Protein AF-A0A1X7V1G6-F1 (afdb_monomer)

Solvent-accessible surface area (backbone atoms only — not comparable to full-atom values): 25941 Å² total; per-residue (Å²): 101,72,66,57,42,50,42,46,75,71,42,65,23,31,73,68,50,38,35,41,34,45,42,76,45,49,56,87,55,89,80,58,95,58,80,71,74,60,73,50,65,37,31,30,92,73,42,74,29,23,28,48,49,71,56,29,36,70,54,47,44,56,51,32,73,63,74,42,57,61,36,33,27,36,25,47,70,38,68,80,42,86,81,38,69,28,38,20,29,36,42,31,41,37,36,27,72,87,73,32,40,34,39,42,38,24,33,48,36,84,54,93,69,84,90,59,62,29,31,41,38,35,24,89,41,22,38,42,38,33,38,46,62,72,71,18,33,36,38,38,42,38,90,90,48,76,50,75,52,70,74,61,16,49,79,56,53,53,58,61,54,52,50,53,51,53,52,26,63,76,68,74,45,79,69,53,60,88,35,91,86,16,67,59,47,52,51,55,26,51,44,44,42,51,21,37,52,54,4,34,75,70,70,40,77,25,65,42,86,82,59,97,42,81,72,71,48,46,82,88,70,61,67,62,47,77,48,84,70,64,31,62,48,39,53,60,51,51,50,55,47,45,75,71,72,26,27,38,37,33,41,68,48,61,34,50,45,71,67,43,34,51,51,52,43,51,50,55,73,75,45,94,49,60,57,31,34,56,58,39,45,74,42,19,34,38,52,46,48,50,53,49,42,41,74,70,44,63,22,33,72,62,52,38,38,39,32,38,44,75,50,60,55,46,64,68,48,52,78,74,51,74,63,60,76,55,71,37,33,27,86,36,33,45,31,23,36,55,38,70,58,34,40,52,54,46,46,46,48,34,72,68,56,39,56,61,38,33,34,36,32,47,73,40,70,81,38,92,76,40,73,22,35,20,29,39,40,33,46,39,34,19,74,83,72,25,38,37,40,42,39,34,37,48,46,65,57,92,74,79,88,53,48,33,29,42,39,36,24,90,42,22,36,40,35,32,41,56,48,63,62,15,36,34,38,38,42,38,92,88,50,73,50,75,50,73,51,57,4,54,77,56,4,53,60,60,47,53,48,51,54,53,32,33,75,70,65,78,41,77,84,38,68,86,31,82,37,11,47,59,48,41,40,52,31,48,42,48,43,53,28,37,53,51,7,45,77,68,73,39,80,27,63,43,80,74,133

Secondary structure (DSSP, 8-state):
-HHHHHHHHTTTT-S--EEEEEEEEESSSSSS-SSS--GGGG-HHHHSSSHIIIIIHHHHHHHHHHH--EEEEEEEEE--STTSSS-SEEEEEEEETTS-EEEEEEEEESS------SEEEEETTEEEEE--TTT-EEEEEESS-EEEEE--TGGGGHHHHHHHHHHHHHHT-PPPTTSTTSHHHHHHHHHHHHHHHHHHHHTS-EE----SSHHHH-TTS-SEEEE-S-GGGHHHHHHHHHHTT-EEEEPSSS-SSHHHHHHHHHHHHH-SS-EEE---GGG-HHHHHHHHHHHTTSS-S--EEEEEEEEE--HHHHHTT-S-GGGG-HHHHSSSHHHHTTHHHHHHHHHHH--EEEEEEEEE---TT-SS-SEEEEEEEETTS-EEEEEEEEESS------SEEEEETTEEEEE-SSTT-EEEEEESS-EEEEE--TGGGGHHHHHHHHHHHHTTSS---TTSTT-HHHHHHHHHHHHHHHHHHHHTS-EE----

InterPro domains:
  IPR000683 Gfo/Idh/MocA-like oxidoreductase, N-terminal [PF01408] (204-277)
  IPR036291 NAD(P)-binding domain superfamily [SSF51735] (203-310)
  IPR051450 Gfo/Idh/MocA Oxidoreductases [PTHR43377] (207-490)
  IPR055170 GFO/IDH/MocA-like oxidoreductase domain [PF22725] (2-128)
  IPR055170 GFO/IDH/MocA-like oxidoreductase domain [PF22725] (289-414)

Nearest PDB structures (foldseek):
  1h6d-assembly3_I  TM=8.605E-01  e=3.052E-20  Zymomonas mobilis
  1evj-assembly2_D  TM=8.673E-01  e=4.693E-19  Zymomonas mobilis
  1evj-assembly1_C  TM=8.567E-01  e=3.124E-19  Zymomonas mobilis
  1evj-assembly1_A  TM=8.584E-01  e=7.051E-19  Zymomonas mobilis
  1evj-assembly2_B  TM=8.433E-01  e=3.124E-19  Zymomonas mobilis

Structure (mmCIF, N/CA/C/O backbone):
data_AF-A0A1X7V1G6-F1
#
_entry.id   AF-A0A1X7V1G6-F1
#
loop_
_atom_site.group_PDB
_atom_site.id
_atom_site.type_symbol
_atom_site.label_atom_id
_atom_site.label_alt_id
_atom_site.label_comp_id
_atom_site.label_asym_id
_atom_site.label_entity_id
_atom_site.label_seq_id
_atom_site.pdbx_PDB_ins_code
_atom_site.Cartn_x
_atom_site.Cartn_y
_atom_site.Cartn_z
_atom_site.occupancy
_atom_site.B_iso_or_equiv
_atom_site.auth_seq_id
_atom_site.auth_comp_id
_atom_site.auth_asym_id
_atom_site.auth_atom_id
_atom_site.pdbx_PDB_model_num
ATOM 1 N N . VAL A 1 1 ? 26.827 2.543 -24.561 1.00 84.38 1 VAL A N 1
ATOM 2 C CA . VAL A 1 1 ? 25.363 2.401 -24.802 1.00 84.38 1 VAL A CA 1
ATOM 3 C C . VAL A 1 1 ? 24.830 3.398 -25.828 1.00 84.38 1 VAL A C 1
ATOM 5 O O . VAL A 1 1 ? 24.384 2.955 -26.875 1.00 84.38 1 VAL A O 1
ATOM 8 N N . VAL A 1 2 ? 24.913 4.720 -25.604 1.00 86.19 2 VAL A N 1
ATOM 9 C CA . VAL A 1 2 ? 24.405 5.737 -26.562 1.00 86.19 2 VAL A CA 1
ATOM 10 C C . VAL A 1 2 ? 24.949 5.534 -27.983 1.00 86.19 2 VAL A C 1
ATOM 12 O O . VAL A 1 2 ? 24.179 5.520 -28.940 1.00 86.19 2 VAL A O 1
ATOM 15 N N . GLN A 1 3 ? 26.257 5.291 -28.117 1.00 88.56 3 GLN A N 1
ATOM 16 C CA . GLN A 1 3 ? 26.880 5.009 -29.412 1.00 88.56 3 GLN A CA 1
ATOM 17 C C . GLN A 1 3 ? 26.362 3.708 -30.050 1.00 88.56 3 GLN A C 1
ATOM 19 O O . GLN A 1 3 ? 26.093 3.686 -31.245 1.00 88.56 3 GLN A O 1
ATOM 24 N N . ALA A 1 4 ? 26.144 2.646 -29.269 1.00 91.69 4 ALA A N 1
ATOM 25 C CA . ALA A 1 4 ? 25.560 1.402 -29.775 1.00 91.69 4 ALA A CA 1
ATOM 26 C C . ALA A 1 4 ? 24.134 1.626 -30.306 1.00 91.69 4 ALA A C 1
ATOM 28 O O . ALA A 1 4 ? 23.825 1.204 -31.415 1.00 91.69 4 ALA A O 1
ATOM 29 N N . ILE A 1 5 ? 23.294 2.372 -29.576 1.00 91.81 5 ILE A N 1
ATOM 30 C CA . ILE A 1 5 ? 21.941 2.748 -30.027 1.00 91.81 5 ILE A CA 1
ATOM 31 C C . ILE A 1 5 ? 22.005 3.520 -31.349 1.00 91.81 5 ILE A C 1
ATOM 33 O O . ILE A 1 5 ? 21.210 3.265 -32.252 1.00 91.81 5 ILE A O 1
ATOM 37 N N . LYS A 1 6 ? 22.953 4.456 -31.481 1.00 92.75 6 LYS A N 1
ATOM 38 C CA . LYS A 1 6 ? 23.168 5.205 -32.723 1.00 92.75 6 LYS A CA 1
ATOM 39 C C . LYS A 1 6 ? 23.519 4.270 -33.887 1.00 92.75 6 LYS A C 1
ATOM 41 O O . LYS A 1 6 ? 22.847 4.321 -34.910 1.00 92.75 6 LYS A O 1
ATOM 46 N N . LEU A 1 7 ? 24.491 3.377 -33.706 1.00 94.31 7 LEU A N 1
ATOM 47 C CA . LEU A 1 7 ? 24.922 2.416 -34.732 1.00 94.31 7 LEU A CA 1
ATOM 48 C C . LEU A 1 7 ? 23.804 1.438 -35.135 1.00 94.31 7 LEU A C 1
ATOM 50 O O . LEU A 1 7 ? 23.668 1.097 -36.311 1.00 94.31 7 LEU A O 1
ATOM 54 N N . ILE A 1 8 ? 22.979 1.014 -34.173 1.00 94.88 8 ILE A N 1
ATOM 55 C CA . ILE A 1 8 ? 21.785 0.193 -34.420 1.00 94.88 8 ILE A CA 1
ATOM 56 C C . ILE A 1 8 ? 20.787 0.963 -35.292 1.00 94.88 8 ILE A C 1
ATOM 58 O O . ILE A 1 8 ? 20.313 0.430 -36.293 1.00 94.88 8 ILE A O 1
ATOM 62 N N . LYS A 1 9 ? 20.505 2.231 -34.962 1.00 93.50 9 LYS A N 1
ATOM 63 C CA . LYS A 1 9 ? 19.603 3.095 -35.746 1.00 93.50 9 LYS A CA 1
ATOM 64 C C . LYS A 1 9 ? 20.127 3.383 -37.153 1.00 93.50 9 LYS A C 1
ATOM 66 O O . LYS A 1 9 ? 19.339 3.474 -38.086 1.00 93.50 9 LYS A O 1
ATOM 71 N N . GLU A 1 10 ? 21.443 3.497 -37.309 1.00 95.81 10 GLU A N 1
ATOM 72 C CA . GLU A 1 10 ? 22.117 3.639 -38.607 1.00 95.81 10 GLU A CA 1
ATOM 73 C C . GLU A 1 10 ? 22.135 2.326 -39.414 1.00 95.81 10 GLU A C 1
ATOM 75 O O . GLU A 1 10 ? 22.520 2.319 -40.583 1.00 95.81 10 GLU A O 1
ATOM 80 N N . GLY A 1 11 ? 21.701 1.206 -38.823 1.00 95.56 11 GLY A N 1
ATOM 81 C CA . GLY A 1 11 ? 21.583 -0.085 -39.497 1.00 95.56 11 GLY A CA 1
ATOM 82 C C . GLY A 1 11 ? 22.918 -0.791 -39.739 1.00 95.56 11 GLY A C 1
ATOM 83 O O . GLY A 1 11 ? 22.977 -1.688 -40.586 1.00 95.56 11 GLY A O 1
ATOM 84 N N . VAL A 1 12 ? 23.972 -0.417 -39.001 1.00 96.50 12 VAL A N 1
ATOM 85 C CA . VAL A 1 12 ? 25.347 -0.927 -39.179 1.00 96.50 12 VAL A CA 1
ATOM 86 C C . VAL A 1 12 ? 25.407 -2.449 -39.049 1.00 96.50 12 VAL A C 1
ATOM 88 O O . VAL A 1 12 ? 26.011 -3.115 -39.886 1.00 96.50 12 VAL A O 1
ATOM 91 N N . ILE A 1 13 ? 24.715 -3.011 -38.054 1.00 96.75 13 ILE A N 1
ATOM 92 C CA . ILE A 1 13 ? 24.607 -4.466 -37.853 1.00 96.75 13 ILE A CA 1
ATOM 93 C C . ILE A 1 13 ? 23.289 -5.057 -38.382 1.00 96.75 13 ILE A C 1
ATOM 95 O O . ILE A 1 13 ? 23.030 -6.247 -38.220 1.00 96.75 13 ILE A O 1
ATOM 99 N N . GLY A 1 14 ? 22.471 -4.264 -39.081 1.00 95.06 14 GLY A N 1
ATOM 100 C CA . GLY A 1 14 ? 21.078 -4.607 -39.380 1.00 95.06 14 GLY A CA 1
ATOM 101 C C . GLY A 1 14 ? 20.184 -4.517 -38.139 1.00 95.06 14 GLY A C 1
ATOM 102 O O . GLY A 1 14 ? 20.596 -3.971 -37.118 1.00 95.06 14 GLY A O 1
ATOM 103 N N . GLU A 1 15 ? 18.955 -5.030 -38.225 1.00 95.25 15 GLU A N 1
ATOM 104 C CA . GLU A 1 15 ? 18.055 -5.059 -37.069 1.00 95.25 15 GLU A CA 1
ATOM 105 C C . GLU A 1 15 ? 18.534 -6.107 -36.046 1.00 95.25 15 GLU A C 1
ATOM 107 O O . GLU A 1 15 ? 18.651 -7.283 -36.406 1.00 95.25 15 GLU A O 1
ATOM 112 N N . PRO A 1 16 ? 18.829 -5.720 -34.789 1.00 97.00 16 PRO A N 1
ATOM 113 C CA . PRO A 1 16 ? 19.278 -6.670 -33.778 1.00 97.00 16 PRO A CA 1
ATOM 114 C C . PRO A 1 16 ? 18.205 -7.713 -33.475 1.00 97.00 16 PRO A C 1
ATOM 116 O O . PRO A 1 16 ? 17.041 -7.354 -33.303 1.00 97.00 16 PRO A O 1
ATOM 119 N N . TYR A 1 17 ? 18.597 -8.980 -33.349 1.00 96.12 17 TYR A N 1
ATOM 120 C CA . TYR A 1 17 ? 17.683 -10.080 -33.006 1.00 96.12 17 TYR A CA 1
ATOM 121 C C . TYR A 1 17 ? 17.991 -10.723 -31.648 1.00 96.12 17 TYR A C 1
ATOM 123 O O . TYR A 1 17 ? 17.105 -11.334 -31.046 1.00 96.12 17 TYR A O 1
ATOM 131 N N . TYR A 1 18 ? 19.225 -10.574 -31.159 1.00 97.50 18 TYR A N 1
ATOM 132 C CA . TYR A 1 18 ? 19.677 -11.147 -29.897 1.00 97.50 18 TYR A CA 1
ATOM 133 C C . TYR A 1 18 ? 20.663 -10.221 -29.188 1.00 97.50 18 TYR A C 1
ATOM 135 O O . TYR A 1 18 ? 21.471 -9.553 -29.841 1.00 97.50 18 TYR A O 1
ATOM 143 N N . ALA A 1 19 ? 20.624 -10.199 -27.857 1.00 96.75 19 ALA A N 1
ATOM 144 C CA . ALA A 1 19 ? 21.682 -9.586 -27.070 1.00 96.75 19 ALA A CA 1
ATOM 145 C C . ALA A 1 19 ? 21.911 -10.282 -25.730 1.00 96.75 19 ALA A C 1
ATOM 147 O O . ALA A 1 19 ? 20.998 -10.832 -25.119 1.00 96.75 19 ALA A O 1
ATOM 148 N N . GLN A 1 20 ? 23.146 -10.193 -25.262 1.00 95.56 20 GLN A N 1
ATOM 149 C CA . GLN A 1 20 ? 23.582 -10.669 -23.961 1.00 95.56 20 GLN A CA 1
ATOM 150 C C . GLN A 1 20 ? 24.055 -9.481 -23.127 1.00 95.56 20 GLN A C 1
ATOM 152 O O . GLN A 1 20 ? 24.783 -8.629 -23.637 1.00 95.56 20 GLN A O 1
ATOM 157 N N . GLY A 1 21 ? 23.636 -9.432 -21.863 1.00 93.62 21 GLY A N 1
ATOM 158 C CA . GLY A 1 21 ? 24.138 -8.510 -20.852 1.00 93.62 21 GLY A CA 1
ATOM 159 C C . GLY A 1 21 ? 24.814 -9.268 -19.712 1.00 93.62 21 GLY A C 1
ATOM 160 O O . GLY A 1 21 ? 24.236 -10.203 -19.163 1.00 93.62 21 GLY A O 1
ATOM 161 N N . ASN A 1 22 ? 26.026 -8.858 -19.356 1.00 91.00 22 ASN A N 1
ATOM 162 C CA . ASN A 1 22 ? 26.853 -9.462 -18.320 1.00 91.00 22 ASN A CA 1
ATOM 163 C C . ASN A 1 22 ? 27.150 -8.415 -17.235 1.00 91.00 22 ASN A C 1
ATOM 165 O O . ASN A 1 22 ? 27.959 -7.510 -17.436 1.00 91.00 22 ASN A O 1
ATOM 169 N N . CYS A 1 23 ? 26.485 -8.547 -16.090 1.00 86.69 23 CYS A N 1
ATOM 170 C CA . CYS A 1 23 ? 26.741 -7.804 -14.861 1.00 86.69 23 CYS A CA 1
ATOM 171 C C . CYS A 1 23 ? 27.621 -8.663 -13.953 1.00 86.69 23 CYS A C 1
ATOM 173 O O . CYS A 1 23 ? 27.112 -9.437 -13.147 1.00 86.69 23 CYS A O 1
ATOM 175 N N . PHE A 1 24 ? 28.934 -8.582 -14.143 1.00 82.12 24 PHE A N 1
ATOM 176 C CA . PHE A 1 24 ? 29.913 -9.317 -13.347 1.00 82.12 24 PHE A CA 1
ATOM 177 C C . PHE A 1 24 ? 30.741 -8.293 -12.587 1.00 82.12 24 PHE A C 1
ATOM 179 O O . PHE A 1 24 ? 31.520 -7.565 -13.202 1.00 82.12 24 PHE A O 1
ATOM 186 N N . GLU A 1 25 ? 30.534 -8.214 -11.276 1.00 74.88 25 GLU A N 1
ATOM 187 C CA . GLU A 1 25 ? 31.200 -7.235 -10.420 1.00 74.88 25 GLU A CA 1
ATOM 188 C C . GLU A 1 25 ? 31.938 -7.928 -9.278 1.00 74.88 25 GLU A C 1
ATOM 190 O O . GLU A 1 25 ? 31.425 -8.852 -8.641 1.00 74.88 25 GLU A O 1
ATOM 195 N N . SER A 1 26 ? 33.161 -7.465 -9.024 1.00 70.00 26 SER A N 1
ATOM 196 C CA . SER A 1 26 ? 33.924 -7.822 -7.831 1.00 70.00 26 SER A CA 1
ATOM 197 C C . SER A 1 26 ? 33.619 -6.786 -6.747 1.00 70.00 26 SER A C 1
ATOM 199 O O . SER A 1 26 ? 33.978 -5.620 -6.886 1.00 70.00 26 SER A O 1
ATOM 201 N N . ILE A 1 27 ? 32.908 -7.183 -5.695 1.00 64.06 27 ILE A N 1
ATOM 202 C CA . ILE A 1 27 ? 32.508 -6.297 -4.597 1.00 64.06 27 ILE A CA 1
ATOM 203 C C . ILE A 1 27 ? 33.542 -6.388 -3.481 1.00 64.06 27 ILE A C 1
ATOM 205 O O . ILE A 1 27 ? 33.899 -7.478 -3.045 1.00 64.06 27 ILE A O 1
ATOM 209 N N . GLY A 1 28 ? 34.004 -5.233 -2.994 1.00 54.91 28 GLY A N 1
ATOM 210 C CA . GLY A 1 28 ? 34.964 -5.162 -1.887 1.00 54.91 28 GLY A CA 1
ATOM 211 C C . GLY A 1 28 ? 36.426 -5.359 -2.295 1.00 54.91 28 GLY A C 1
ATOM 212 O O . GLY A 1 28 ? 37.280 -5.479 -1.422 1.00 54.91 28 GLY A O 1
ATOM 213 N N . ILE A 1 29 ? 36.723 -5.366 -3.597 1.00 51.50 29 ILE A N 1
ATOM 214 C CA . ILE A 1 29 ? 38.083 -5.392 -4.139 1.00 51.50 29 ILE A CA 1
ATOM 215 C C . ILE A 1 29 ? 38.266 -4.149 -5.008 1.00 51.50 29 ILE A C 1
ATOM 217 O O . ILE A 1 29 ? 37.674 -4.105 -6.077 1.00 51.50 29 ILE A O 1
ATOM 221 N N . ASP A 1 30 ? 39.030 -3.173 -4.503 1.00 46.16 30 ASP A N 1
ATOM 222 C CA . ASP A 1 30 ? 39.774 -2.039 -5.106 1.00 46.16 30 ASP A CA 1
ATOM 223 C C . ASP A 1 30 ? 39.337 -1.334 -6.423 1.00 46.16 30 ASP A C 1
ATOM 225 O O . ASP A 1 30 ? 39.965 -0.348 -6.797 1.00 46.16 30 ASP A O 1
ATOM 229 N N . ASP A 1 31 ? 38.271 -1.729 -7.121 1.00 48.06 31 ASP A N 1
ATOM 230 C CA . ASP A 1 31 ? 37.799 -1.086 -8.361 1.00 48.06 31 ASP A CA 1
ATOM 231 C C . ASP A 1 31 ? 36.758 0.020 -8.107 1.00 48.06 31 ASP A C 1
ATOM 233 O O . ASP A 1 31 ? 36.449 0.822 -8.993 1.00 48.06 31 ASP A O 1
ATOM 237 N N . PHE A 1 32 ? 36.236 0.107 -6.883 1.00 48.72 32 PHE A N 1
ATOM 238 C CA . PHE A 1 32 ? 35.453 1.243 -6.420 1.00 48.72 32 PHE A CA 1
ATOM 239 C C . PHE A 1 32 ? 36.314 2.058 -5.453 1.00 48.72 32 PHE A C 1
ATOM 241 O O . PHE A 1 32 ? 36.519 1.653 -4.316 1.00 48.72 32 PHE A O 1
ATOM 248 N N . ASP A 1 33 ? 36.724 3.263 -5.856 1.00 41.84 33 ASP A N 1
ATOM 249 C CA . ASP A 1 33 ? 37.291 4.316 -4.984 1.00 41.84 33 ASP A CA 1
ATOM 250 C C . ASP A 1 33 ? 36.294 4.801 -3.889 1.00 41.84 33 ASP A C 1
ATOM 252 O O . ASP A 1 33 ? 36.442 5.874 -3.299 1.00 41.84 33 ASP A O 1
ATOM 256 N N . PHE A 1 34 ? 35.238 4.029 -3.613 1.00 39.06 34 PHE A N 1
ATOM 257 C CA . PHE A 1 34 ? 34.415 4.171 -2.425 1.00 39.06 34 PHE A CA 1
ATOM 258 C C . PHE A 1 34 ? 35.059 3.339 -1.316 1.00 39.06 34 PHE A C 1
ATOM 260 O O . PHE A 1 34 ? 35.008 2.111 -1.337 1.00 39.06 34 PHE A O 1
ATOM 267 N N . CYS A 1 35 ? 35.664 4.018 -0.342 1.00 41.66 35 CYS A N 1
ATOM 268 C CA . CYS A 1 35 ? 35.990 3.440 0.958 1.00 41.66 35 CYS A CA 1
ATOM 269 C C . CYS A 1 35 ? 34.832 2.551 1.450 1.00 41.66 35 CYS A C 1
ATOM 271 O O . CYS A 1 35 ? 33.709 3.041 1.468 1.00 41.66 35 CYS A O 1
ATOM 273 N N . GLU A 1 36 ? 35.131 1.305 1.842 1.00 56.88 36 GLU A N 1
ATOM 274 C CA . GLU A 1 36 ? 34.227 0.317 2.464 1.00 56.88 36 GLU A CA 1
ATOM 275 C C . GLU A 1 36 ? 32.830 0.194 1.818 1.00 56.88 36 GLU A C 1
ATOM 277 O O . GLU A 1 36 ? 31.956 1.040 1.991 1.00 56.88 36 GLU A O 1
ATOM 282 N N . VAL A 1 37 ? 32.574 -0.921 1.121 1.00 62.97 37 VAL A N 1
ATOM 283 C CA . VAL A 1 37 ? 31.225 -1.248 0.624 1.00 62.97 37 VAL A CA 1
ATOM 284 C C . VAL A 1 37 ? 30.243 -1.215 1.803 1.00 62.97 37 VAL A C 1
ATOM 286 O O . VAL A 1 37 ? 30.409 -2.013 2.727 1.00 62.97 37 VAL A O 1
ATOM 289 N N . PRO A 1 38 ? 29.232 -0.327 1.799 1.00 69.94 38 PRO A N 1
ATOM 290 C CA . PRO A 1 38 ? 28.359 -0.162 2.951 1.00 69.94 38 PRO A CA 1
ATOM 291 C C . PRO A 1 38 ? 27.603 -1.444 3.313 1.00 69.94 38 PRO A C 1
ATOM 293 O O . PRO A 1 38 ? 27.070 -2.125 2.436 1.00 69.94 38 PRO A O 1
ATOM 296 N N . ASP A 1 39 ? 27.452 -1.703 4.615 1.00 74.06 39 ASP A N 1
ATOM 297 C CA . ASP A 1 39 ? 26.793 -2.905 5.148 1.00 74.06 39 ASP A CA 1
ATOM 298 C C . ASP A 1 39 ? 25.387 -3.160 4.579 1.00 74.06 39 ASP A C 1
ATOM 300 O O . ASP A 1 39 ? 24.933 -4.303 4.518 1.00 74.06 39 ASP A O 1
ATOM 304 N N . TRP A 1 40 ? 24.677 -2.106 4.156 1.00 73.38 40 TRP A N 1
ATOM 305 C CA . TRP A 1 40 ? 23.324 -2.228 3.615 1.00 73.38 40 TRP A CA 1
ATOM 306 C C . TRP A 1 40 ? 23.268 -3.005 2.295 1.00 73.38 40 TRP A C 1
ATOM 308 O O . TRP A 1 40 ? 22.247 -3.634 2.041 1.00 73.38 40 TRP A O 1
ATOM 318 N N . ILE A 1 41 ? 24.344 -3.032 1.498 1.00 73.00 41 ILE A N 1
ATOM 319 C CA . ILE A 1 41 ? 24.395 -3.783 0.228 1.00 73.00 41 ILE A CA 1
ATOM 320 C C . ILE A 1 41 ? 24.297 -5.294 0.478 1.00 73.00 41 ILE A C 1
ATOM 322 O O . ILE A 1 41 ? 23.726 -6.028 -0.326 1.00 73.00 41 ILE A O 1
ATOM 326 N N . TYR A 1 42 ? 24.807 -5.761 1.617 1.00 74.81 42 TYR A N 1
ATOM 327 C CA . TYR A 1 42 ? 24.780 -7.171 2.008 1.00 74.81 42 TYR A CA 1
ATOM 328 C C . TYR A 1 42 ? 23.463 -7.597 2.668 1.00 74.81 42 TYR A C 1
ATOM 330 O O . TYR A 1 42 ? 23.286 -8.779 2.978 1.00 74.81 42 TYR A O 1
ATOM 338 N N . ASP A 1 43 ? 22.560 -6.647 2.926 1.00 73.69 43 ASP A N 1
ATOM 339 C CA . ASP A 1 43 ? 21.318 -6.852 3.660 1.00 73.69 43 ASP A CA 1
ATOM 340 C C . ASP A 1 43 ? 20.101 -6.764 2.724 1.00 73.69 43 ASP A C 1
ATOM 342 O O . ASP A 1 43 ? 19.722 -5.657 2.327 1.00 73.69 43 ASP A O 1
ATOM 346 N N . PRO A 1 44 ? 19.439 -7.886 2.387 1.00 73.81 44 PRO A N 1
ATOM 347 C CA . PRO A 1 44 ? 18.273 -7.865 1.505 1.00 73.81 44 PRO A CA 1
ATOM 348 C C . PRO A 1 44 ? 17.113 -7.036 2.063 1.00 73.81 44 PRO A C 1
ATOM 350 O O . PRO A 1 44 ? 16.348 -6.485 1.276 1.00 73.81 44 PRO A O 1
ATOM 353 N N . GLU A 1 45 ? 16.980 -6.898 3.388 1.00 73.44 45 GLU A N 1
ATOM 354 C CA . GLU A 1 45 ? 15.909 -6.088 3.987 1.00 73.44 45 GLU A CA 1
ATOM 355 C C . GLU A 1 45 ? 16.112 -4.589 3.730 1.00 73.44 45 GLU A C 1
ATOM 357 O O . GLU A 1 45 ? 15.150 -3.825 3.732 1.00 73.44 45 GLU A O 1
ATOM 362 N N . LYS A 1 46 ? 17.357 -4.167 3.467 1.00 73.94 46 LYS A N 1
ATOM 363 C CA . LYS A 1 46 ? 17.713 -2.771 3.173 1.00 73.94 46 LYS A CA 1
ATOM 364 C C . LYS A 1 46 ? 17.884 -2.515 1.677 1.00 73.94 46 LYS A C 1
ATOM 366 O O . LYS A 1 46 ? 17.490 -1.460 1.192 1.00 73.94 46 LYS A O 1
ATOM 371 N N . ASN A 1 47 ? 18.475 -3.466 0.955 1.00 72.50 47 ASN A N 1
ATOM 372 C CA . ASN A 1 47 ? 18.792 -3.356 -0.471 1.00 72.50 47 ASN A CA 1
ATOM 373 C C . ASN A 1 47 ? 17.654 -3.842 -1.393 1.00 72.50 47 ASN A C 1
ATOM 375 O O . ASN A 1 47 ? 17.656 -3.572 -2.590 1.00 72.50 47 ASN A O 1
ATOM 379 N N . GLY A 1 48 ? 16.673 -4.577 -0.859 1.00 73.19 48 GLY A N 1
ATOM 380 C CA . GLY A 1 48 ? 15.552 -5.123 -1.633 1.00 73.19 48 GLY A CA 1
ATOM 381 C C . GLY A 1 48 ? 15.907 -6.335 -2.505 1.00 73.19 48 GLY A C 1
ATOM 382 O O . GLY A 1 48 ? 15.111 -6.726 -3.359 1.00 73.19 48 GLY A O 1
ATOM 383 N N . GLY A 1 49 ? 17.096 -6.917 -2.319 1.00 85.81 49 GLY A N 1
ATOM 384 C CA . GLY A 1 49 ? 17.586 -8.100 -3.028 1.00 85.81 49 GLY A CA 1
ATOM 385 C C . GLY A 1 49 ? 19.114 -8.175 -3.051 1.00 85.81 49 GLY A C 1
ATOM 386 O O . GLY A 1 49 ? 19.781 -7.478 -2.282 1.00 85.81 49 GLY A O 1
ATOM 387 N N . GLY A 1 50 ? 19.665 -9.018 -3.921 1.00 87.56 50 GLY A N 1
ATOM 388 C CA . GLY A 1 50 ? 21.102 -9.192 -4.116 1.00 87.56 50 GLY A CA 1
ATOM 389 C C . GLY A 1 50 ? 21.589 -8.599 -5.437 1.00 87.56 50 GLY A C 1
ATOM 390 O O . GLY A 1 50 ? 21.261 -7.459 -5.779 1.00 87.56 50 GLY A O 1
ATOM 391 N N . ALA A 1 51 ? 22.397 -9.354 -6.181 1.00 87.94 51 ALA A N 1
ATOM 392 C CA . ALA A 1 51 ? 23.066 -8.916 -7.406 1.00 87.94 51 ALA A CA 1
ATOM 393 C C . ALA A 1 51 ? 22.113 -8.366 -8.475 1.00 87.94 51 ALA A C 1
ATOM 395 O O . ALA A 1 51 ? 22.492 -7.470 -9.235 1.00 87.94 51 ALA A O 1
ATOM 396 N N . VAL A 1 52 ? 20.874 -8.863 -8.539 1.00 91.94 52 VAL A N 1
ATOM 397 C CA . VAL A 1 52 ? 19.893 -8.382 -9.521 1.00 91.94 52 VAL A CA 1
ATOM 398 C C . VAL A 1 52 ? 19.412 -6.971 -9.168 1.00 91.94 52 VAL A C 1
ATOM 400 O O . VAL A 1 52 ? 19.294 -6.132 -10.062 1.00 91.94 52 VAL A O 1
ATOM 403 N N . MET A 1 53 ? 19.148 -6.697 -7.886 1.00 88.69 53 MET A N 1
ATOM 404 C CA . MET A 1 53 ? 18.603 -5.409 -7.434 1.00 88.69 53 MET A CA 1
ATOM 405 C C . MET A 1 53 ? 19.694 -4.352 -7.223 1.00 88.69 53 MET A C 1
ATOM 407 O O . MET A 1 53 ? 19.529 -3.229 -7.693 1.00 88.69 53 MET A O 1
ATOM 411 N N . ALA A 1 54 ? 20.807 -4.707 -6.570 1.00 79.50 54 ALA A N 1
ATOM 412 C CA . ALA A 1 54 ? 21.829 -3.740 -6.151 1.00 79.50 54 ALA A CA 1
ATOM 413 C C . ALA A 1 54 ? 22.535 -3.079 -7.344 1.00 79.50 54 ALA A C 1
ATOM 415 O O . ALA A 1 54 ? 22.578 -1.858 -7.460 1.00 79.50 54 ALA A O 1
ATOM 416 N N . GLY A 1 55 ? 23.085 -3.903 -8.239 1.00 77.31 55 GLY A N 1
ATOM 417 C CA . GLY A 1 55 ? 23.767 -3.449 -9.448 1.00 77.31 55 GLY A CA 1
ATOM 418 C C . GLY A 1 55 ? 22.961 -3.772 -10.686 1.00 77.31 55 GLY A C 1
ATOM 419 O O . GLY A 1 55 ? 22.775 -2.908 -11.539 1.00 77.31 55 GLY A O 1
ATOM 420 N N . GLY A 1 56 ? 22.419 -4.989 -10.770 1.00 85.31 56 GLY A N 1
ATOM 421 C CA . GLY A 1 56 ? 21.826 -5.548 -11.981 1.00 85.31 56 GLY A CA 1
ATOM 422 C C . GLY A 1 56 ? 20.780 -4.672 -12.676 1.00 85.31 56 GLY A C 1
ATOM 423 O O . GLY A 1 56 ? 20.718 -4.647 -13.911 1.00 85.31 56 GLY A O 1
ATOM 424 N N . VAL A 1 57 ? 20.024 -3.868 -11.928 1.00 87.75 57 VAL A N 1
ATOM 425 C CA . VAL A 1 57 ? 19.068 -2.896 -12.475 1.00 87.75 57 VAL A CA 1
ATOM 426 C C . VAL A 1 57 ? 19.707 -1.922 -13.481 1.00 87.75 57 VAL A C 1
ATOM 428 O O . VAL A 1 57 ? 19.100 -1.588 -14.503 1.00 87.75 57 VAL A O 1
ATOM 431 N N . HIS A 1 58 ? 20.977 -1.549 -13.289 1.00 85.19 58 HIS A N 1
ATOM 432 C CA . HIS A 1 58 ? 21.725 -0.700 -14.218 1.00 85.19 58 HIS A CA 1
ATOM 433 C C . HIS A 1 58 ? 22.108 -1.408 -15.530 1.00 85.19 58 HIS A C 1
ATOM 435 O O . HIS A 1 58 ? 22.399 -0.726 -16.513 1.00 85.19 58 HIS A O 1
ATOM 441 N N . TRP A 1 59 ? 22.065 -2.746 -15.588 1.00 88.38 59 TRP A N 1
ATOM 442 C CA . TRP A 1 59 ? 22.332 -3.548 -16.792 1.00 88.38 59 TRP A CA 1
ATOM 443 C C . TRP A 1 59 ? 21.054 -3.911 -17.549 1.00 88.38 59 TRP A C 1
ATOM 445 O O . TRP A 1 59 ? 21.081 -4.038 -18.777 1.00 88.38 59 TRP A O 1
ATOM 455 N N . ILE A 1 60 ? 19.921 -3.994 -16.846 1.00 93.62 60 ILE A N 1
ATOM 456 C CA . ILE A 1 60 ? 18.593 -4.139 -17.455 1.00 93.62 60 ILE A CA 1
ATOM 457 C C . ILE A 1 60 ? 18.316 -2.958 -18.396 1.00 93.62 60 ILE A C 1
ATOM 459 O O . ILE A 1 60 ? 17.912 -3.153 -19.550 1.00 93.62 60 ILE A O 1
ATOM 463 N N . ARG A 1 61 ? 18.595 -1.730 -17.939 1.00 90.19 61 ARG A N 1
ATOM 464 C CA . ARG A 1 61 ? 18.272 -0.509 -18.684 1.00 90.19 61 ARG A CA 1
ATOM 465 C C . ARG A 1 61 ? 18.934 -0.422 -20.066 1.00 90.19 61 ARG A C 1
ATOM 467 O O . ARG A 1 61 ? 18.215 -0.188 -21.040 1.00 90.19 61 ARG A O 1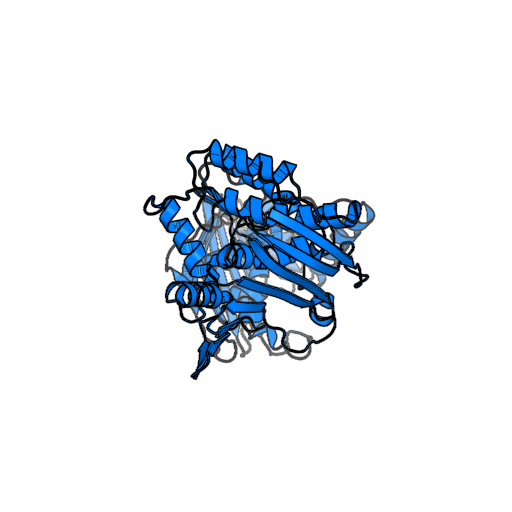
ATOM 474 N N . PRO A 1 62 ? 20.265 -0.561 -20.223 1.00 89.81 62 PRO A N 1
ATOM 475 C CA . PRO A 1 62 ? 20.908 -0.526 -21.532 1.00 89.81 62 PRO A CA 1
ATOM 476 C C . PRO A 1 62 ? 20.321 -1.526 -22.519 1.00 89.81 62 PRO A C 1
ATOM 478 O O . PRO A 1 62 ? 20.125 -1.177 -23.683 1.00 89.81 62 PRO A O 1
ATOM 481 N N . LEU A 1 63 ? 20.017 -2.743 -22.062 1.00 92.56 63 LEU A N 1
ATOM 482 C CA . LEU A 1 63 ? 19.438 -3.771 -22.918 1.00 92.56 63 LEU A CA 1
ATOM 483 C C . LEU A 1 63 ? 18.040 -3.355 -23.388 1.00 92.56 63 LEU A C 1
ATOM 485 O O . LEU A 1 63 ? 17.759 -3.432 -24.584 1.00 92.56 63 LEU A O 1
ATOM 489 N N . ARG A 1 64 ? 17.215 -2.805 -22.484 1.00 92.62 64 ARG A N 1
ATOM 490 C CA . ARG A 1 64 ? 15.910 -2.222 -22.831 1.00 92.62 64 ARG A CA 1
ATOM 491 C C . ARG A 1 64 ? 16.018 -1.074 -23.834 1.00 92.62 64 ARG A C 1
ATOM 493 O O . ARG A 1 64 ? 15.293 -1.043 -24.822 1.00 92.62 64 ARG A O 1
ATOM 500 N N . LEU A 1 65 ? 16.966 -0.156 -23.649 1.00 90.25 65 LEU A N 1
ATOM 501 C CA . LEU A 1 65 ? 17.162 0.966 -24.576 1.00 90.25 65 LEU A CA 1
ATOM 502 C C . LEU A 1 65 ? 17.671 0.532 -25.962 1.00 90.25 65 LEU A C 1
ATOM 504 O O . LEU A 1 65 ? 17.404 1.217 -26.950 1.00 90.25 65 LEU A O 1
ATOM 508 N N . MET A 1 66 ? 18.425 -0.569 -26.048 1.00 92.56 66 MET A N 1
ATOM 509 C CA . MET A 1 66 ? 18.977 -1.074 -27.311 1.00 92.56 66 MET A CA 1
ATOM 510 C C . MET A 1 66 ? 18.011 -2.001 -28.060 1.00 92.56 66 MET A C 1
ATOM 512 O O . MET A 1 66 ? 17.973 -1.959 -29.290 1.00 92.56 66 MET A O 1
ATOM 516 N N . LEU A 1 67 ? 17.254 -2.844 -27.350 1.00 94.25 67 LEU A N 1
ATOM 517 C CA . LEU A 1 67 ? 16.407 -3.881 -27.953 1.00 94.25 67 LEU A CA 1
ATOM 518 C C . LEU A 1 67 ? 14.904 -3.619 -27.807 1.00 94.25 67 LEU A C 1
ATOM 520 O O . LEU A 1 67 ? 14.137 -4.218 -28.557 1.00 94.25 67 LEU A O 1
ATOM 524 N N . GLY A 1 68 ? 14.476 -2.702 -26.941 1.00 92.06 68 GLY A N 1
ATOM 525 C CA . GLY A 1 68 ? 13.074 -2.403 -26.641 1.00 92.06 68 GLY A CA 1
ATOM 526 C C . GLY A 1 68 ? 12.637 -2.929 -25.273 1.00 92.06 68 GLY A C 1
ATOM 527 O O . GLY A 1 68 ? 13.428 -3.498 -24.525 1.00 92.06 68 GLY A O 1
ATOM 528 N N . ASP A 1 69 ? 11.362 -2.747 -24.938 1.00 92.00 69 ASP A N 1
ATOM 529 C CA . ASP A 1 69 ? 10.831 -3.209 -23.655 1.00 92.00 69 ASP A CA 1
ATOM 530 C C . ASP A 1 69 ? 10.772 -4.740 -23.570 1.00 92.00 69 ASP A C 1
ATOM 532 O O . ASP A 1 69 ? 10.472 -5.438 -24.546 1.00 92.00 69 ASP A O 1
ATOM 536 N N . MET A 1 70 ? 11.077 -5.252 -22.379 1.00 94.19 70 MET A N 1
ATOM 537 C CA . MET A 1 70 ? 11.002 -6.674 -22.062 1.00 94.19 70 MET A CA 1
ATOM 538 C C . MET A 1 70 ? 9.537 -7.064 -21.843 1.00 94.19 70 MET A C 1
ATOM 540 O O . MET A 1 70 ? 8.779 -6.311 -21.243 1.00 94.19 70 MET A O 1
ATOM 544 N N . ASP A 1 71 ? 9.145 -8.214 -22.380 1.00 93.50 71 ASP A N 1
ATOM 545 C CA . ASP A 1 71 ? 7.797 -8.787 -22.280 1.00 93.50 71 ASP A CA 1
ATOM 546 C C . ASP A 1 71 ? 7.726 -9.779 -21.120 1.00 93.50 71 ASP A C 1
ATOM 548 O O . ASP A 1 71 ? 6.865 -9.687 -20.252 1.00 93.50 71 ASP A O 1
ATOM 552 N N . LYS A 1 72 ? 8.682 -10.712 -21.070 1.00 95.06 72 LYS A N 1
ATOM 553 C CA . LYS A 1 72 ? 8.748 -11.733 -20.024 1.00 95.06 72 LYS A CA 1
ATOM 554 C C . LYS A 1 72 ? 10.145 -12.282 -19.816 1.00 95.06 72 LYS A C 1
ATOM 556 O O . LYS A 1 72 ? 10.977 -12.259 -20.730 1.00 95.06 72 LYS A O 1
ATOM 561 N N . VAL A 1 73 ? 10.364 -12.829 -18.626 1.00 97.12 73 VAL A N 1
ATOM 562 C CA . VAL A 1 73 ? 11.639 -13.394 -18.186 1.00 97.12 73 VAL A CA 1
ATOM 563 C C . VAL A 1 73 ? 11.474 -14.808 -17.636 1.00 97.12 73 VAL A C 1
ATOM 565 O O . VAL A 1 73 ? 10.444 -15.128 -17.053 1.00 97.12 73 VAL A O 1
ATOM 568 N N . ALA A 1 74 ? 12.483 -15.655 -17.830 1.00 97.88 74 ALA A N 1
ATOM 569 C CA . ALA A 1 74 ? 12.631 -16.934 -17.139 1.00 97.88 74 ALA A CA 1
ATOM 570 C C . ALA A 1 74 ? 13.990 -16.957 -16.442 1.00 97.88 74 ALA A C 1
ATOM 572 O O . ALA A 1 74 ? 15.005 -16.781 -17.119 1.00 97.88 74 ALA A O 1
ATOM 573 N N . ALA A 1 75 ? 14.019 -17.151 -15.126 1.00 97.56 75 ALA A N 1
ATOM 574 C CA . ALA A 1 75 ? 15.223 -16.945 -14.339 1.00 97.56 75 ALA A CA 1
ATOM 575 C C . ALA A 1 75 ? 15.521 -18.047 -13.321 1.00 97.56 75 ALA A C 1
ATOM 577 O O . ALA A 1 75 ? 14.648 -18.801 -12.904 1.00 97.56 75 ALA A O 1
ATOM 578 N N . MET A 1 76 ? 16.790 -18.104 -12.922 1.00 96.69 76 MET A N 1
ATOM 579 C CA . MET A 1 76 ? 17.299 -18.876 -11.792 1.00 96.69 76 MET A CA 1
ATOM 580 C C . MET A 1 76 ? 18.243 -17.994 -10.978 1.00 96.69 76 MET A C 1
ATOM 582 O O . MET A 1 76 ? 19.004 -17.216 -11.559 1.00 96.69 76 MET A O 1
ATOM 586 N N . THR A 1 77 ? 18.218 -18.147 -9.657 1.00 94.38 77 THR A N 1
ATOM 587 C CA . THR A 1 77 ? 19.092 -17.440 -8.714 1.00 94.38 77 THR A CA 1
ATOM 588 C C . THR A 1 77 ? 19.900 -18.426 -7.871 1.00 94.38 77 THR A C 1
ATOM 590 O O . THR A 1 77 ? 19.552 -19.605 -7.758 1.00 94.38 77 THR A O 1
ATOM 593 N N . MET A 1 78 ? 21.014 -17.956 -7.315 1.00 90.25 78 MET A N 1
ATOM 594 C CA . MET A 1 78 ? 21.878 -18.714 -6.417 1.00 90.25 78 MET A CA 1
ATOM 595 C C . MET A 1 78 ? 22.603 -17.781 -5.443 1.00 90.25 78 MET A C 1
ATOM 597 O O . MET A 1 78 ? 23.159 -16.754 -5.836 1.00 90.25 78 MET A O 1
ATOM 601 N N . ASP A 1 79 ? 22.686 -18.220 -4.192 1.00 87.25 79 ASP A N 1
ATOM 602 C CA . ASP A 1 79 ? 23.444 -17.563 -3.128 1.00 87.25 79 ASP A CA 1
ATOM 603 C C . ASP A 1 79 ? 24.836 -18.210 -3.065 1.00 87.25 79 ASP A C 1
ATOM 605 O O . ASP A 1 79 ? 25.086 -19.149 -2.305 1.00 87.25 79 ASP A O 1
ATOM 609 N N . ALA A 1 80 ? 25.742 -17.781 -3.945 1.00 75.06 80 ALA A N 1
ATOM 610 C CA . ALA A 1 80 ? 27.079 -18.369 -4.047 1.00 75.06 80 ALA A CA 1
ATOM 611 C C . ALA A 1 80 ? 28.049 -17.814 -2.986 1.00 75.06 80 ALA A C 1
ATOM 613 O O . ALA A 1 80 ? 28.977 -18.513 -2.571 1.00 75.06 80 ALA A O 1
ATOM 614 N N . TRP A 1 81 ? 27.827 -16.580 -2.523 1.00 73.25 81 TRP A N 1
ATOM 615 C CA . TRP A 1 81 ? 28.694 -15.881 -1.574 1.00 73.25 81 TRP A CA 1
ATOM 616 C C . TRP A 1 81 ? 27.997 -15.654 -0.225 1.00 73.25 81 TRP A C 1
ATOM 618 O O . TRP A 1 81 ? 27.041 -14.896 -0.122 1.00 73.25 81 TRP A O 1
ATOM 628 N N . LYS A 1 82 ? 28.485 -16.321 0.831 1.00 67.00 82 LYS A N 1
ATOM 629 C CA . LYS A 1 82 ? 27.780 -16.451 2.125 1.00 67.00 82 LYS A CA 1
ATOM 630 C C . LYS A 1 82 ? 27.641 -15.166 2.948 1.00 67.00 82 LYS A C 1
ATOM 632 O O . LYS A 1 82 ? 26.828 -15.145 3.868 1.00 67.00 82 LYS A O 1
ATOM 637 N N . THR A 1 83 ? 28.477 -14.156 2.720 1.00 70.88 83 THR A N 1
ATOM 638 C CA . THR A 1 83 ? 28.426 -12.895 3.484 1.00 70.88 83 THR A CA 1
ATOM 639 C C . THR A 1 83 ? 27.325 -11.968 2.979 1.00 70.88 83 THR A C 1
ATOM 641 O O . THR A 1 83 ? 26.770 -11.207 3.768 1.00 70.88 83 THR A O 1
ATOM 644 N N . MET A 1 84 ? 26.960 -12.063 1.698 1.00 73.00 84 MET A N 1
ATOM 645 C CA . MET A 1 84 ? 25.759 -11.429 1.171 1.00 73.00 84 MET A CA 1
ATOM 646 C C . MET A 1 84 ? 24.554 -12.290 1.555 1.00 73.00 84 MET A C 1
ATOM 648 O O . MET A 1 84 ? 24.475 -13.462 1.202 1.00 73.00 84 MET A O 1
ATOM 652 N N . ARG A 1 85 ? 23.599 -11.720 2.296 1.00 76.62 85 ARG A N 1
ATOM 653 C CA . ARG A 1 85 ? 22.390 -12.434 2.748 1.00 76.62 85 ARG A CA 1
ATOM 654 C C . ARG A 1 85 ? 21.305 -12.516 1.660 1.00 76.62 85 ARG A C 1
ATOM 656 O O . ARG A 1 85 ? 20.132 -12.655 1.984 1.00 76.62 85 ARG A O 1
ATOM 663 N N . ALA A 1 86 ? 21.694 -12.384 0.396 1.00 82.00 86 ALA A N 1
ATOM 664 C CA . ALA A 1 86 ? 20.830 -12.307 -0.778 1.00 82.00 86 ALA A CA 1
ATOM 665 C C . ALA A 1 86 ? 21.485 -13.035 -1.965 1.00 82.00 86 ALA A C 1
ATOM 667 O O . ALA A 1 86 ? 22.633 -13.478 -1.857 1.00 82.00 86 ALA A O 1
ATOM 668 N N . GLU A 1 87 ? 20.796 -13.129 -3.105 1.00 89.56 87 GLU A N 1
ATOM 669 C CA . GLU A 1 87 ? 21.328 -13.849 -4.259 1.00 89.56 87 GLU A CA 1
ATOM 670 C C . GLU A 1 87 ? 22.546 -13.145 -4.848 1.00 89.56 87 GLU A C 1
ATOM 672 O O . GLU A 1 87 ? 22.530 -11.955 -5.147 1.00 89.56 87 GLU A O 1
ATOM 677 N N . THR A 1 88 ? 23.630 -13.884 -5.051 1.00 88.69 88 THR A N 1
ATOM 678 C CA . THR A 1 88 ? 24.867 -13.317 -5.607 1.00 88.69 88 THR A CA 1
ATOM 679 C C . THR A 1 88 ? 25.051 -13.697 -7.063 1.00 88.69 88 THR A C 1
ATOM 681 O O . THR A 1 88 ? 25.919 -13.154 -7.740 1.00 88.69 88 THR A O 1
ATOM 684 N N . LEU A 1 89 ? 24.237 -14.622 -7.565 1.00 90.81 89 LEU A N 1
ATOM 685 C CA . LEU A 1 89 ? 24.219 -15.035 -8.953 1.00 90.81 89 LEU A CA 1
ATOM 686 C C . LEU A 1 89 ? 22.779 -15.157 -9.443 1.00 90.81 89 LEU A C 1
ATOM 688 O O . LEU A 1 89 ? 21.929 -15.751 -8.783 1.00 90.81 89 LEU A O 1
ATOM 692 N N . ALA A 1 90 ? 22.520 -14.636 -10.637 1.00 94.44 90 ALA A N 1
ATOM 693 C CA . ALA A 1 90 ? 21.265 -14.846 -11.335 1.00 94.44 90 ALA A CA 1
ATOM 694 C C . ALA A 1 90 ? 21.472 -14.940 -12.848 1.00 94.44 90 ALA A C 1
ATOM 696 O O . ALA A 1 90 ? 22.327 -14.278 -13.444 1.00 94.44 90 ALA A O 1
ATOM 697 N N . HIS A 1 91 ? 20.656 -15.764 -13.492 1.00 96.38 91 HIS A N 1
ATOM 698 C CA . HIS A 1 91 ? 20.587 -15.873 -14.943 1.00 96.38 91 HIS A CA 1
ATOM 699 C C . HIS A 1 91 ? 19.140 -15.712 -15.371 1.00 96.38 91 HIS A C 1
ATOM 701 O O . HIS A 1 91 ? 18.277 -16.418 -14.860 1.00 96.38 91 HIS A O 1
ATOM 707 N N . ALA A 1 92 ? 18.883 -14.806 -16.309 1.00 97.44 92 ALA A N 1
ATOM 708 C CA . ALA A 1 92 ? 17.549 -14.525 -16.812 1.00 97.44 92 ALA A CA 1
ATOM 709 C C . ALA A 1 92 ? 17.527 -14.569 -18.342 1.00 97.44 92 ALA A C 1
ATOM 711 O O . ALA A 1 92 ? 18.193 -13.779 -19.009 1.00 97.44 92 ALA A O 1
ATOM 712 N N . LEU A 1 93 ? 16.730 -15.475 -18.903 1.00 98.00 93 LEU A N 1
ATOM 713 C CA . LEU A 1 93 ? 16.325 -15.433 -20.304 1.00 98.00 93 LEU A CA 1
ATOM 714 C C . LEU A 1 93 ? 15.235 -14.379 -20.472 1.00 98.00 93 LEU A C 1
ATOM 716 O O . LEU A 1 93 ? 14.315 -14.308 -19.663 1.00 98.00 93 LEU A O 1
ATOM 720 N N . VAL A 1 94 ? 15.307 -13.600 -21.547 1.00 97.44 94 VAL A N 1
ATOM 721 C CA . VAL A 1 94 ? 14.413 -12.469 -21.804 1.00 97.44 94 VAL A CA 1
ATOM 722 C C . VAL A 1 94 ? 13.768 -12.618 -23.177 1.00 97.44 94 VAL A C 1
ATOM 724 O O . VAL A 1 94 ? 14.450 -12.879 -24.173 1.00 97.44 94 VAL A O 1
ATOM 727 N N . LYS A 1 95 ? 12.453 -12.397 -23.249 1.00 97.12 95 LYS A N 1
ATOM 728 C CA . LYS A 1 95 ? 11.754 -12.096 -24.505 1.00 97.12 95 LYS A CA 1
ATOM 729 C C . LYS A 1 95 ? 11.331 -10.638 -24.495 1.00 97.12 95 LYS A C 1
ATOM 731 O O . LYS A 1 95 ? 10.795 -10.159 -23.501 1.00 97.12 95 LYS A O 1
ATOM 736 N N . PHE A 1 96 ? 11.578 -9.943 -25.596 1.00 95.69 96 PHE A N 1
ATOM 737 C CA . PHE A 1 96 ? 11.200 -8.546 -25.782 1.00 95.69 96 PHE A CA 1
ATOM 738 C C . PHE A 1 96 ? 9.826 -8.444 -26.449 1.00 95.69 96 PHE A C 1
ATOM 740 O O . PHE A 1 96 ? 9.451 -9.323 -27.226 1.00 95.69 96 PHE A O 1
ATOM 747 N N . LYS A 1 97 ? 9.102 -7.340 -26.217 1.00 92.75 97 LYS A N 1
ATOM 748 C CA . LYS A 1 97 ? 7.761 -7.101 -26.794 1.00 92.75 97 LYS A CA 1
ATOM 749 C C . LYS A 1 97 ? 7.745 -7.120 -28.327 1.00 92.75 97 LYS A C 1
ATOM 751 O O . LYS A 1 97 ? 6.724 -7.399 -28.940 1.00 92.75 97 LYS A O 1
ATOM 756 N N . ASN A 1 98 ? 8.888 -6.859 -28.959 1.00 93.44 98 ASN A N 1
ATOM 757 C CA . ASN A 1 98 ? 9.067 -6.915 -30.412 1.00 93.44 98 ASN A CA 1
ATOM 758 C C . ASN A 1 98 ? 9.571 -8.279 -30.932 1.00 93.44 98 ASN A C 1
ATOM 760 O O . ASN A 1 98 ? 10.014 -8.370 -32.073 1.00 93.44 98 ASN A O 1
ATOM 764 N N . GLY A 1 99 ? 9.540 -9.330 -30.108 1.00 93.75 99 GLY A N 1
ATOM 765 C CA . GLY A 1 99 ? 9.910 -10.696 -30.491 1.00 93.75 99 GLY A CA 1
ATOM 766 C C . GLY A 1 99 ? 11.408 -11.013 -30.436 1.00 93.75 99 GLY A C 1
ATOM 767 O O . GLY A 1 99 ? 11.781 -12.174 -30.620 1.00 93.75 99 GLY A O 1
ATOM 768 N N . LYS A 1 100 ? 12.267 -10.025 -30.149 1.00 96.88 100 LYS A N 1
ATOM 769 C CA . LYS A 1 100 ? 13.708 -10.239 -29.928 1.00 96.88 100 LYS A CA 1
ATOM 770 C C . LYS A 1 100 ? 13.937 -11.053 -28.659 1.00 96.88 100 LYS A C 1
ATOM 772 O O . LYS A 1 100 ? 13.057 -11.169 -27.800 1.00 96.88 100 LYS A O 1
ATOM 777 N N . GLN A 1 101 ? 15.134 -11.610 -28.528 1.00 97.25 101 GLN A N 1
ATOM 778 C CA . GLN A 1 101 ? 15.513 -12.431 -27.379 1.00 97.25 101 GLN A CA 1
ATOM 779 C C . GLN A 1 101 ? 16.801 -11.921 -26.746 1.00 97.25 101 GLN A C 1
ATOM 781 O O . GLN A 1 101 ? 17.582 -11.210 -27.374 1.00 97.25 101 GLN A O 1
ATOM 786 N N . GLY A 1 102 ? 17.037 -12.288 -2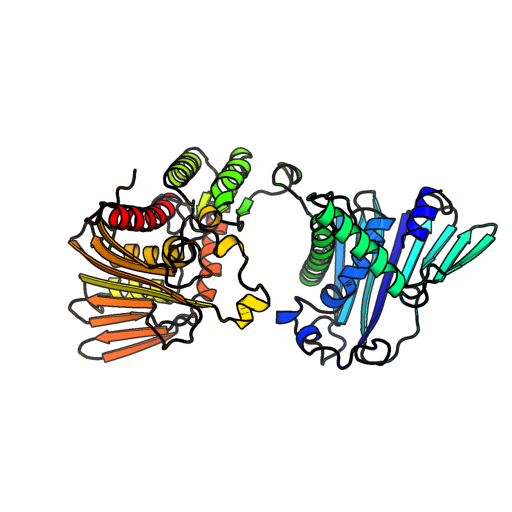5.496 1.00 96.88 102 GLY A N 1
ATOM 787 C CA . GLY A 1 102 ? 18.308 -12.005 -24.859 1.00 96.88 102 GLY A CA 1
ATOM 788 C C . GLY A 1 102 ? 18.524 -12.782 -23.580 1.00 96.88 102 GLY A C 1
ATOM 789 O O . GLY A 1 102 ? 17.658 -13.536 -23.135 1.00 96.88 102 GLY A O 1
ATOM 790 N N . VAL A 1 103 ? 19.695 -12.574 -22.996 1.00 97.31 103 VAL A N 1
ATOM 791 C CA . VAL A 1 103 ? 20.056 -13.121 -21.693 1.00 97.31 103 VAL A CA 1
ATOM 792 C C . VAL A 1 103 ? 20.706 -12.039 -20.841 1.00 97.31 103 VAL A C 1
ATOM 794 O O . VAL A 1 103 ? 21.470 -11.211 -21.341 1.00 97.31 103 VAL A O 1
ATOM 797 N N . LEU A 1 104 ? 20.378 -12.041 -19.557 1.00 96.38 104 LEU A N 1
ATOM 798 C CA . LEU A 1 104 ? 21.019 -11.235 -18.533 1.00 96.38 104 LEU A CA 1
ATOM 799 C C . LEU A 1 104 ? 21.681 -12.166 -17.525 1.00 96.38 104 LEU A C 1
ATOM 801 O O . LEU A 1 104 ? 21.055 -13.091 -17.005 1.00 96.38 104 LEU A O 1
ATOM 805 N N . HIS A 1 105 ? 22.948 -11.904 -17.252 1.00 94.62 105 HIS A N 1
ATOM 806 C CA . HIS A 1 105 ? 23.721 -12.589 -16.234 1.00 94.62 105 HIS A CA 1
ATOM 807 C C . HIS A 1 105 ? 24.102 -11.583 -15.158 1.00 94.62 105 HIS A C 1
ATOM 809 O O . HIS A 1 105 ? 24.633 -10.520 -15.473 1.00 94.62 105 HIS A O 1
ATOM 815 N N . PHE A 1 106 ? 23.847 -11.937 -13.907 1.00 92.19 106 PHE A N 1
ATOM 816 C CA . PHE A 1 106 ? 24.205 -11.162 -12.730 1.00 92.19 106 PHE A CA 1
ATOM 817 C C . PHE A 1 106 ? 25.107 -12.020 -11.868 1.00 92.19 106 PHE A C 1
ATOM 819 O O . PHE A 1 106 ? 24.781 -13.177 -11.603 1.00 92.19 106 PHE A O 1
ATOM 826 N N . HIS A 1 107 ? 26.249 -11.476 -11.478 1.00 88.00 107 HIS A N 1
ATOM 827 C CA . HIS A 1 107 ? 27.208 -12.177 -10.657 1.00 88.00 107 HIS A CA 1
ATOM 828 C C . HIS A 1 107 ? 28.020 -11.191 -9.825 1.00 88.00 107 HIS A C 1
ATOM 830 O O . HIS A 1 107 ? 28.747 -10.356 -10.362 1.00 88.00 107 HIS A O 1
ATOM 836 N N . TYR A 1 108 ? 27.897 -11.330 -8.513 1.00 84.50 108 TYR A N 1
ATOM 837 C CA . TYR A 1 108 ? 28.710 -10.664 -7.513 1.00 84.50 108 TYR A CA 1
ATOM 838 C C . TYR A 1 108 ? 29.688 -11.647 -6.894 1.00 84.50 108 TYR A C 1
ATOM 840 O O . TYR A 1 108 ? 29.321 -12.771 -6.543 1.00 84.50 108 TYR A O 1
ATOM 848 N N . SER A 1 109 ? 30.936 -11.205 -6.768 1.00 77.19 109 SER A N 1
ATOM 849 C CA . SER A 1 109 ? 32.036 -12.009 -6.251 1.00 77.19 109 SER A CA 1
ATOM 850 C C . SER A 1 109 ? 32.957 -11.189 -5.350 1.00 77.19 109 SER A C 1
ATOM 852 O O . SER A 1 109 ? 33.113 -9.990 -5.552 1.00 77.19 109 SER A O 1
ATOM 854 N N . ASP A 1 110 ? 33.589 -11.845 -4.381 1.00 72.62 110 ASP A N 1
ATOM 855 C CA . ASP A 1 110 ? 34.633 -11.298 -3.504 1.00 72.62 110 ASP A CA 1
ATOM 856 C C . ASP A 1 110 ? 36.043 -11.704 -3.925 1.00 72.62 110 ASP A C 1
ATOM 858 O O . ASP A 1 110 ? 37.000 -11.535 -3.168 1.00 72.62 110 ASP A O 1
ATOM 862 N N . ILE A 1 111 ? 36.177 -12.250 -5.134 1.00 74.25 111 ILE A N 1
ATOM 863 C CA . ILE A 1 111 ? 37.458 -12.519 -5.777 1.00 74.25 111 ILE A CA 1
ATOM 864 C C . ILE A 1 111 ? 37.560 -11.723 -7.082 1.00 74.25 111 ILE A C 1
ATOM 866 O O . ILE A 1 111 ? 36.546 -11.522 -7.755 1.00 74.25 111 ILE A O 1
ATOM 870 N N . PRO A 1 112 ? 38.771 -11.290 -7.478 1.00 73.06 112 PRO A N 1
ATOM 871 C CA . PRO A 1 112 ? 38.954 -10.592 -8.741 1.00 73.06 112 PRO A CA 1
ATOM 872 C C . PRO A 1 112 ? 38.524 -11.480 -9.910 1.00 73.06 112 PRO A C 1
ATOM 874 O O . PRO A 1 112 ? 38.952 -12.634 -10.014 1.00 73.06 112 PRO A O 1
ATOM 877 N N . MET A 1 113 ? 37.708 -10.932 -10.806 1.00 71.62 113 MET A N 1
ATOM 878 C CA . MET A 1 113 ? 37.246 -11.626 -12.007 1.00 71.62 113 MET A CA 1
ATOM 879 C C . MET A 1 113 ? 37.897 -11.069 -13.275 1.00 71.62 113 MET A C 1
ATOM 881 O O . MET A 1 113 ? 38.228 -9.889 -13.369 1.00 71.62 113 MET A O 1
ATOM 885 N N . GLU A 1 114 ? 38.053 -11.922 -14.290 1.00 72.25 114 GLU A N 1
ATOM 886 C CA . GLU A 1 114 ? 38.473 -11.470 -15.615 1.00 72.25 114 GLU A CA 1
ATOM 887 C C . GLU A 1 114 ? 37.384 -10.590 -16.249 1.00 72.25 114 GLU A C 1
ATOM 889 O O . GLU A 1 114 ? 36.191 -10.904 -16.189 1.00 72.25 114 GLU A O 1
ATOM 894 N N . LYS A 1 115 ? 37.794 -9.477 -16.871 1.00 71.31 115 LYS A N 1
ATOM 895 C CA . LYS A 1 115 ? 36.874 -8.551 -17.539 1.00 71.31 115 LYS A CA 1
ATOM 896 C C . LYS A 1 115 ? 36.263 -9.223 -18.770 1.00 71.31 115 LYS A C 1
ATOM 898 O O . LYS A 1 115 ? 36.919 -9.354 -19.801 1.00 71.31 115 LYS A O 1
ATOM 903 N N . ILE A 1 116 ? 34.987 -9.582 -18.685 1.00 81.88 116 ILE A N 1
ATOM 904 C CA . ILE A 1 116 ? 34.200 -10.028 -19.840 1.00 81.88 116 ILE A CA 1
ATOM 905 C C . ILE A 1 116 ? 33.414 -8.862 -20.458 1.00 81.88 116 ILE A C 1
ATOM 907 O O . ILE A 1 116 ? 33.140 -7.870 -19.775 1.00 81.88 116 ILE A O 1
ATOM 911 N N . PRO A 1 117 ? 33.031 -8.940 -21.747 1.00 87.88 117 PRO A N 1
ATOM 912 C CA . PRO A 1 117 ? 32.211 -7.909 -22.369 1.00 87.88 117 PRO A CA 1
ATOM 913 C C . PRO A 1 117 ? 30.879 -7.732 -21.645 1.00 87.88 117 PRO A C 1
ATOM 915 O O . PRO A 1 117 ? 30.189 -8.708 -21.358 1.00 87.88 117 PRO A O 1
ATOM 918 N N . PHE A 1 118 ? 30.484 -6.487 -21.394 1.00 87.50 118 PHE A N 1
ATOM 919 C CA . PHE A 1 118 ? 29.254 -6.189 -20.660 1.00 87.50 118 PHE A CA 1
ATOM 920 C C . PHE A 1 118 ? 28.025 -6.391 -21.521 1.00 87.50 118 PHE A C 1
ATOM 922 O O . PHE A 1 118 ? 27.006 -6.862 -21.030 1.00 87.50 118 PHE A O 1
ATOM 929 N N . PHE A 1 119 ? 28.115 -6.034 -22.801 1.00 93.12 119 PHE A N 1
ATOM 930 C CA . PHE A 1 119 ? 27.036 -6.284 -23.739 1.00 93.12 119 PHE A CA 1
ATOM 931 C C . PHE A 1 119 ? 27.568 -6.809 -25.056 1.00 93.12 119 PHE A C 1
ATOM 933 O O . PHE A 1 119 ? 28.547 -6.290 -25.591 1.00 93.12 119 PHE A O 1
ATOM 940 N N . GLN A 1 120 ? 26.861 -7.783 -25.606 1.00 95.50 120 GLN A N 1
ATOM 941 C CA . GLN A 1 120 ? 27.039 -8.239 -26.977 1.00 95.50 120 GLN A CA 1
ATOM 942 C C . GLN A 1 120 ? 25.688 -8.190 -27.671 1.00 95.50 120 GLN A C 1
ATOM 944 O O . GLN A 1 120 ? 24.712 -8.745 -27.173 1.00 95.50 120 GLN A O 1
ATOM 949 N N . ILE A 1 121 ? 25.620 -7.486 -28.795 1.00 97.50 121 ILE A N 1
ATOM 950 C CA . ILE A 1 121 ? 24.397 -7.265 -29.559 1.00 97.50 121 ILE A CA 1
ATOM 951 C C . ILE A 1 121 ? 24.612 -7.808 -30.962 1.00 97.50 121 ILE A C 1
ATOM 953 O O . ILE A 1 121 ? 25.516 -7.365 -31.667 1.00 97.50 121 ILE A O 1
ATOM 957 N N . PHE A 1 122 ? 23.744 -8.720 -31.380 1.00 97.75 122 PHE A N 1
ATOM 958 C CA . PHE A 1 122 ? 23.865 -9.435 -32.641 1.00 97.75 122 PHE A CA 1
ATOM 959 C C . PHE A 1 122 ? 22.764 -9.014 -33.606 1.00 97.75 122 PHE A C 1
ATOM 961 O O . PHE A 1 122 ? 21.575 -8.994 -33.271 1.00 97.75 122 PHE A O 1
ATOM 968 N N . GLY A 1 123 ? 23.176 -8.700 -34.829 1.00 97.12 123 GLY A N 1
ATOM 969 C CA . GLY A 1 123 ? 22.302 -8.435 -35.960 1.00 97.12 123 GLY A CA 1
ATOM 970 C C . GLY A 1 123 ? 22.760 -9.213 -37.198 1.00 97.12 123 GLY A C 1
ATOM 971 O O . GLY A 1 123 ? 23.841 -9.802 -37.220 1.00 97.12 123 GLY A O 1
ATOM 972 N N . PRO A 1 124 ? 21.945 -9.259 -38.262 1.00 96.56 124 PRO A N 1
ATOM 973 C CA . PRO A 1 124 ? 22.244 -10.065 -39.446 1.00 96.56 124 PRO A CA 1
ATOM 974 C C . PRO A 1 124 ? 23.467 -9.574 -40.239 1.00 96.56 124 PRO A C 1
ATOM 976 O O . PRO A 1 124 ? 23.971 -10.306 -41.087 1.00 96.56 124 PRO A O 1
ATOM 979 N N . LYS A 1 125 ? 23.937 -8.341 -40.005 1.00 96.81 125 LYS A N 1
ATOM 980 C CA . LYS A 1 125 ? 25.096 -7.752 -40.700 1.00 96.81 125 LYS A CA 1
ATOM 981 C C . LYS A 1 125 ? 26.338 -7.623 -39.814 1.00 96.81 125 LYS A C 1
ATOM 983 O O . LYS A 1 125 ? 27.383 -7.206 -40.316 1.00 96.81 125 LYS A O 1
ATOM 988 N N . GLY A 1 126 ? 26.243 -7.961 -38.527 1.00 97.00 126 GLY A N 1
ATOM 989 C CA . GLY A 1 126 ? 27.368 -7.829 -37.610 1.00 97.00 126 GLY A CA 1
ATOM 990 C C . GLY A 1 126 ? 27.019 -7.936 -36.128 1.00 97.00 126 GLY A C 1
ATOM 991 O O . GLY A 1 126 ? 25.890 -8.237 -35.748 1.00 97.00 126 GLY A O 1
ATOM 992 N N . GLU A 1 127 ? 28.014 -7.639 -35.301 1.00 97.69 127 GLU A N 1
ATOM 993 C CA . GLU A 1 127 ? 27.949 -7.632 -33.841 1.00 97.69 127 GLU A CA 1
ATOM 994 C C . GLU A 1 127 ? 28.470 -6.296 -33.297 1.00 97.69 127 GLU A C 1
ATOM 996 O O . GLU A 1 127 ? 29.422 -5.721 -33.832 1.00 97.69 127 GLU A O 1
ATOM 1001 N N . ILE A 1 128 ? 27.854 -5.809 -32.221 1.00 97.38 128 ILE A N 1
ATOM 1002 C CA . ILE A 1 128 ? 28.392 -4.737 -31.382 1.00 97.38 128 ILE A CA 1
ATOM 1003 C C . ILE A 1 128 ? 28.748 -5.327 -30.020 1.00 97.38 128 ILE A C 1
ATOM 1005 O O . ILE A 1 128 ? 27.886 -5.870 -29.334 1.00 97.38 128 ILE A O 1
ATOM 1009 N N . THR A 1 129 ? 29.992 -5.137 -29.602 1.00 95.44 129 THR A N 1
ATOM 1010 C CA . THR A 1 129 ? 30.509 -5.516 -28.289 1.00 95.44 129 THR A CA 1
ATOM 1011 C C . THR A 1 129 ? 30.795 -4.250 -27.486 1.00 95.44 129 THR A C 1
ATOM 1013 O O . THR A 1 129 ? 31.555 -3.388 -27.926 1.00 95.44 129 THR A O 1
ATOM 1016 N N . ILE A 1 130 ? 30.181 -4.114 -26.312 1.00 91.31 130 ILE A N 1
ATOM 1017 C CA . ILE A 1 130 ? 30.474 -3.046 -25.351 1.00 91.31 130 ILE A CA 1
ATOM 1018 C C . ILE A 1 130 ? 31.368 -3.638 -24.265 1.00 91.31 130 ILE A C 1
ATOM 1020 O O . ILE A 1 130 ? 30.949 -4.521 -23.513 1.00 91.31 130 ILE A O 1
ATOM 1024 N N . HIS A 1 131 ? 32.599 -3.145 -24.207 1.00 85.62 131 HIS A N 1
ATOM 1025 C CA . HIS A 1 131 ? 33.604 -3.539 -23.224 1.00 85.62 131 HIS A CA 1
ATOM 1026 C C . HIS A 1 131 ? 33.377 -2.795 -21.904 1.00 85.62 131 HIS A C 1
ATOM 1028 O O . HIS A 1 131 ? 32.611 -1.831 -21.869 1.00 85.62 131 HIS A O 1
ATOM 1034 N N . GLY A 1 132 ? 34.003 -3.278 -20.827 1.00 71.50 132 GLY A N 1
ATOM 1035 C CA . GLY A 1 132 ? 33.737 -2.886 -19.436 1.00 71.50 132 GLY A CA 1
ATOM 1036 C C . GLY A 1 132 ? 33.441 -1.399 -19.195 1.00 71.50 132 GLY A C 1
ATOM 1037 O O . GLY A 1 132 ? 34.024 -0.504 -19.813 1.00 71.50 132 GLY A O 1
ATOM 1038 N N . VAL A 1 133 ? 32.519 -1.149 -18.261 1.00 58.28 133 VAL A N 1
ATOM 1039 C CA . VAL A 1 133 ? 31.885 0.157 -18.019 1.00 58.28 133 VAL A CA 1
ATOM 1040 C C . VAL A 1 133 ? 32.874 1.301 -17.786 1.00 58.28 133 VAL A C 1
ATOM 1042 O O . VAL A 1 133 ? 32.624 2.397 -18.281 1.00 58.28 133 VAL A O 1
ATOM 1045 N N . PHE A 1 134 ? 34.021 1.074 -17.145 1.00 63.69 134 PHE A N 1
ATOM 1046 C CA . PHE A 1 134 ? 35.005 2.130 -16.867 1.00 63.69 134 PHE A CA 1
ATOM 1047 C C . PHE A 1 134 ? 35.847 2.539 -18.079 1.00 63.69 134 PHE A C 1
ATOM 1049 O O . PHE A 1 134 ? 36.154 3.719 -18.240 1.00 63.69 134 PHE A O 1
ATOM 1056 N N . ASP A 1 135 ? 36.151 1.596 -18.969 1.00 68.12 135 ASP A N 1
ATOM 1057 C CA . ASP A 1 135 ? 37.122 1.806 -20.045 1.00 68.12 135 ASP A CA 1
ATOM 1058 C C . ASP A 1 135 ? 36.460 2.426 -21.289 1.00 68.12 135 ASP A C 1
ATOM 1060 O O . ASP A 1 135 ? 37.133 3.019 -22.132 1.00 68.12 135 ASP A O 1
ATOM 1064 N N . GLY A 1 136 ? 35.127 2.311 -21.404 1.00 74.19 136 GLY A N 1
ATOM 1065 C CA . GLY A 1 136 ? 34.323 2.972 -22.438 1.00 74.19 136 GLY A CA 1
ATOM 1066 C C . GLY A 1 136 ? 34.442 2.381 -23.839 1.00 74.19 136 GLY A C 1
ATOM 1067 O O . GLY A 1 136 ? 33.928 2.974 -24.791 1.00 74.19 136 GLY A O 1
ATOM 1068 N N . GLY A 1 137 ? 35.118 1.242 -23.975 1.00 89.12 137 GLY A N 1
ATOM 1069 C CA . GLY A 1 137 ? 35.387 0.607 -25.257 1.00 89.12 137 GLY A CA 1
ATOM 1070 C C . GLY A 1 137 ? 34.126 0.059 -25.924 1.00 89.12 137 GLY A C 1
ATOM 1071 O O . GLY A 1 137 ? 33.291 -0.590 -25.297 1.00 89.12 137 GLY A O 1
ATOM 1072 N N . ILE A 1 138 ? 34.017 0.266 -27.230 1.00 92.94 138 ILE A N 1
ATOM 1073 C CA . ILE A 1 138 ? 33.021 -0.376 -28.085 1.00 92.94 138 ILE A CA 1
ATOM 1074 C C . ILE A 1 138 ? 33.721 -0.926 -29.322 1.00 92.94 138 ILE A C 1
ATOM 1076 O O . ILE A 1 138 ? 34.491 -0.219 -29.969 1.00 92.94 138 ILE A O 1
ATOM 1080 N N . THR A 1 139 ? 33.449 -2.179 -29.666 1.00 96.00 139 THR A N 1
ATOM 1081 C CA . THR A 1 139 ? 33.919 -2.792 -30.908 1.00 96.00 139 THR A CA 1
ATOM 1082 C C . THR A 1 139 ? 32.727 -3.197 -31.757 1.00 96.00 139 THR A C 1
ATOM 1084 O O . THR A 1 139 ? 31.735 -3.714 -31.258 1.00 96.00 139 THR A O 1
ATOM 1087 N N . VAL A 1 140 ? 32.816 -2.939 -33.056 1.00 97.38 140 VAL A N 1
ATOM 1088 C CA . VAL A 1 140 ? 31.807 -3.314 -34.041 1.00 97.38 140 VAL A CA 1
ATOM 1089 C C . VAL A 1 140 ? 32.462 -4.236 -35.049 1.00 97.38 140 VAL A C 1
ATOM 1091 O O . VAL A 1 140 ? 33.422 -3.847 -35.718 1.00 97.38 140 VAL A O 1
ATOM 1094 N N . HIS A 1 141 ? 31.928 -5.443 -35.162 1.00 97.50 141 HIS A N 1
ATOM 1095 C CA . HIS A 1 141 ? 32.328 -6.429 -36.151 1.00 97.50 141 HIS A CA 1
ATOM 1096 C C . HIS A 1 141 ? 31.278 -6.468 -37.253 1.00 97.50 141 HIS A C 1
ATOM 1098 O O . HIS A 1 141 ? 30.115 -6.771 -37.011 1.00 97.50 141 HIS A O 1
ATOM 1104 N N . THR A 1 142 ? 31.689 -6.180 -38.480 1.00 95.88 142 THR A N 1
ATOM 1105 C CA . THR A 1 142 ? 30.887 -6.398 -39.689 1.00 95.88 142 THR A CA 1
ATOM 1106 C C . THR A 1 142 ? 31.642 -7.342 -40.614 1.00 95.88 142 THR A C 1
ATOM 1108 O O . THR A 1 142 ? 32.826 -7.607 -40.401 1.00 95.88 142 THR A O 1
ATOM 1111 N N . LYS A 1 143 ? 30.981 -7.831 -41.667 1.00 90.19 143 LYS A N 1
ATOM 1112 C CA . LYS A 1 143 ? 31.605 -8.734 -42.646 1.00 90.19 143 LYS A CA 1
ATOM 1113 C C . LYS A 1 143 ? 32.924 -8.191 -43.218 1.00 90.19 143 LYS A C 1
ATOM 1115 O O . LYS A 1 143 ? 33.857 -8.962 -43.420 1.00 90.19 143 LYS A O 1
ATOM 1120 N N . ASP A 1 144 ? 32.991 -6.883 -43.456 1.00 91.94 144 ASP A N 1
ATOM 1121 C CA . ASP A 1 144 ? 34.088 -6.261 -44.205 1.00 91.94 144 ASP A CA 1
ATOM 1122 C C . ASP A 1 144 ? 35.064 -5.483 -43.310 1.00 91.94 144 ASP A C 1
ATOM 1124 O O . ASP A 1 144 ? 36.148 -5.099 -43.751 1.00 91.94 144 ASP A O 1
ATOM 1128 N N . LYS A 1 145 ? 34.682 -5.201 -42.057 1.00 94.75 145 LYS A N 1
ATOM 1129 C CA . LYS A 1 145 ? 35.439 -4.300 -41.185 1.00 94.75 145 LYS A CA 1
ATOM 1130 C C . LYS A 1 145 ? 35.200 -4.575 -39.706 1.00 94.75 145 LYS A C 1
ATOM 1132 O O . LYS A 1 145 ? 34.062 -4.780 -39.281 1.00 94.75 145 LYS A O 1
ATOM 1137 N N . VAL A 1 146 ? 36.271 -4.450 -38.925 1.00 96.31 146 VAL A N 1
ATOM 1138 C CA . VAL A 1 146 ? 36.221 -4.305 -37.467 1.00 96.31 146 VAL A CA 1
ATOM 1139 C C . VAL A 1 146 ? 36.598 -2.871 -37.108 1.00 96.31 146 VAL A C 1
ATOM 1141 O O . VAL A 1 146 ? 37.602 -2.348 -37.596 1.00 96.31 146 VAL A O 1
ATOM 1144 N N . THR A 1 147 ? 35.788 -2.213 -36.284 1.00 95.56 147 THR A N 1
ATOM 1145 C CA . THR A 1 147 ? 36.082 -0.871 -35.759 1.00 95.56 147 THR A CA 1
ATOM 1146 C C . THR A 1 147 ? 35.999 -0.865 -34.251 1.00 95.56 147 THR A C 1
ATOM 1148 O O . THR A 1 147 ? 35.020 -1.361 -33.704 1.00 95.56 147 THR A O 1
ATOM 1151 N N . THR A 1 148 ? 36.968 -0.231 -33.602 1.00 93.00 148 THR A N 1
ATOM 1152 C CA . THR A 1 148 ? 36.946 0.016 -32.160 1.00 93.00 148 THR A CA 1
ATOM 1153 C C . THR A 1 148 ? 36.923 1.516 -31.912 1.00 93.00 148 THR A C 1
ATOM 1155 O O . THR A 1 148 ? 37.597 2.268 -32.616 1.00 93.00 148 THR A O 1
ATOM 1158 N N . ASP A 1 149 ? 36.142 1.933 -30.927 1.00 90.38 149 ASP A N 1
ATOM 1159 C CA . ASP A 1 149 ? 36.037 3.312 -30.461 1.00 90.38 149 ASP A CA 1
ATOM 1160 C C . ASP A 1 149 ? 36.041 3.335 -28.923 1.00 90.38 149 ASP A C 1
ATOM 1162 O O . ASP A 1 149 ? 35.774 2.318 -28.275 1.00 90.38 149 ASP A O 1
ATOM 1166 N N . ASN A 1 150 ? 36.355 4.487 -28.335 1.00 88.50 150 ASN A N 1
ATOM 1167 C CA . ASN A 1 150 ? 36.278 4.716 -26.898 1.00 88.50 150 ASN A CA 1
ATOM 1168 C C . ASN A 1 150 ? 35.327 5.883 -26.613 1.00 88.50 150 ASN A C 1
ATOM 1170 O O . ASN A 1 150 ? 35.582 7.029 -26.976 1.00 88.50 150 ASN A O 1
ATOM 1174 N N . CYS A 1 151 ? 34.228 5.583 -25.927 1.00 84.69 151 CYS A N 1
ATOM 1175 C CA . CYS A 1 151 ? 33.160 6.532 -25.637 1.00 84.69 151 CYS A CA 1
ATOM 1176 C C . CYS A 1 151 ? 33.287 7.222 -24.265 1.00 84.69 151 CYS A C 1
ATOM 1178 O O . CYS A 1 151 ? 32.316 7.827 -23.816 1.00 84.69 151 CYS A O 1
ATOM 1180 N N . GLY A 1 152 ? 34.436 7.133 -23.587 1.00 78.38 152 GLY A N 1
ATOM 1181 C CA . GLY A 1 152 ? 34.714 7.869 -22.344 1.00 78.38 152 GLY A CA 1
ATOM 1182 C C . GLY A 1 152 ? 34.219 7.214 -21.048 1.00 78.38 152 GLY A C 1
ATOM 1183 O O . GLY A 1 152 ? 34.335 7.820 -19.984 1.00 78.38 152 GLY A O 1
ATOM 1184 N N . GLY A 1 153 ? 33.682 5.993 -21.119 1.00 77.44 153 GLY A N 1
ATOM 1185 C CA . GLY A 1 153 ? 33.400 5.153 -19.948 1.00 77.44 153 GLY A CA 1
ATOM 1186 C C . GLY A 1 153 ? 32.317 5.681 -19.004 1.00 77.44 153 GLY A C 1
ATOM 1187 O O . GLY A 1 153 ? 31.601 6.638 -19.303 1.00 77.44 153 GLY A O 1
ATOM 1188 N N . TYR A 1 154 ? 32.186 5.032 -17.850 1.00 74.25 154 TYR A N 1
ATOM 1189 C CA . TYR A 1 154 ? 31.114 5.223 -16.870 1.00 74.25 154 TYR A CA 1
ATOM 1190 C C . TYR A 1 154 ? 30.994 6.662 -16.394 1.00 74.25 154 TYR A C 1
ATOM 1192 O O . TYR A 1 154 ? 29.919 7.256 -16.427 1.00 74.25 154 TYR A O 1
ATOM 1200 N N . MET A 1 155 ? 32.131 7.248 -16.014 1.00 76.00 155 MET A N 1
ATOM 1201 C CA . MET A 1 155 ? 32.182 8.580 -15.423 1.00 76.00 155 MET A CA 1
ATOM 1202 C C . MET A 1 155 ? 31.675 9.657 -16.387 1.00 76.00 155 MET A C 1
ATOM 1204 O O . MET A 1 155 ? 31.127 10.673 -15.956 1.00 76.00 155 MET A O 1
ATOM 1208 N N . SER A 1 156 ? 31.778 9.423 -17.700 1.00 79.75 156 SER A N 1
ATOM 1209 C CA . SER A 1 156 ? 31.246 10.345 -18.706 1.00 79.75 156 SER A CA 1
ATOM 1210 C C . SER A 1 156 ? 29.711 10.403 -18.737 1.00 79.75 156 SER A C 1
ATOM 1212 O O . SER A 1 156 ? 29.154 11.393 -19.220 1.00 79.75 156 SER A O 1
ATOM 1214 N N . ALA A 1 157 ? 29.013 9.400 -18.188 1.00 77.75 157 ALA A N 1
ATOM 1215 C CA . ALA A 1 157 ? 27.554 9.305 -18.221 1.00 77.75 157 ALA A CA 1
ATOM 1216 C C . ALA A 1 157 ? 26.846 10.255 -17.237 1.00 77.75 157 ALA A C 1
ATOM 1218 O O . ALA A 1 157 ? 25.723 10.688 -17.506 1.00 77.75 157 ALA A O 1
ATOM 1219 N N . PHE A 1 158 ? 27.497 10.652 -16.138 1.00 81.25 158 PHE A N 1
ATOM 1220 C CA . PHE A 1 158 ? 26.877 11.509 -15.117 1.00 81.25 158 PHE A CA 1
ATOM 1221 C C . PHE A 1 158 ? 26.607 12.932 -15.612 1.00 81.25 158 PHE A C 1
ATOM 1223 O O . PHE A 1 158 ? 25.581 13.533 -15.295 1.00 81.25 158 PHE A O 1
ATOM 1230 N N . LYS A 1 159 ? 27.498 13.490 -16.438 1.00 82.94 159 LYS A N 1
ATOM 1231 C CA . LYS A 1 159 ? 27.348 14.859 -16.950 1.00 82.94 159 LYS A CA 1
ATOM 1232 C C . LYS A 1 159 ? 26.046 15.067 -17.748 1.00 82.94 159 LYS A C 1
ATOM 1234 O O . LYS A 1 159 ? 25.317 16.004 -17.417 1.00 82.94 159 LYS A O 1
ATOM 1239 N N . PRO A 1 160 ? 25.712 14.256 -18.775 1.00 81.06 160 PRO A N 1
ATOM 1240 C CA . PRO A 1 160 ? 24.449 14.408 -19.498 1.00 81.06 160 PRO A CA 1
ATOM 1241 C C . PRO A 1 160 ? 23.218 14.095 -18.633 1.00 81.06 160 PRO A C 1
ATOM 1243 O O . PRO A 1 160 ? 22.181 14.736 -18.815 1.00 81.06 160 PRO A O 1
ATOM 1246 N N . GLN A 1 161 ? 23.327 13.175 -17.666 1.00 83.25 161 GLN A N 1
ATOM 1247 C CA . GLN A 1 161 ? 22.259 12.899 -16.700 1.00 83.25 161 GLN A CA 1
ATOM 1248 C C . GLN A 1 161 ? 21.933 14.151 -15.869 1.00 83.25 161 GLN A C 1
ATOM 1250 O O . GLN A 1 161 ? 20.795 14.624 -15.879 1.00 83.25 161 GLN A O 1
ATOM 1255 N N . MET A 1 162 ? 22.948 14.747 -15.236 1.00 85.19 162 MET A N 1
ATOM 1256 C CA . MET A 1 162 ? 22.798 15.964 -14.433 1.00 85.19 162 MET A CA 1
ATOM 1257 C C . MET A 1 162 ? 22.327 17.152 -15.275 1.00 85.19 162 MET A C 1
ATOM 1259 O O . MET A 1 162 ? 21.452 17.903 -14.854 1.00 85.19 162 MET A O 1
ATOM 1263 N N . ALA A 1 163 ? 22.849 17.311 -16.495 1.00 85.69 163 ALA A N 1
ATOM 1264 C CA . ALA A 1 163 ? 22.422 18.378 -17.399 1.00 85.69 163 ALA A CA 1
ATOM 1265 C C . ALA A 1 163 ? 20.926 18.290 -17.747 1.00 85.69 163 ALA A C 1
ATOM 1267 O O . ALA A 1 163 ? 20.242 19.314 -17.770 1.00 85.69 163 ALA A O 1
ATOM 1268 N N . SER A 1 164 ? 20.413 17.077 -17.975 1.00 84.31 164 SER A N 1
ATOM 1269 C CA . SER A 1 164 ? 18.992 16.848 -18.266 1.00 84.31 164 SER A CA 1
ATOM 1270 C C . SER A 1 164 ? 18.113 17.219 -17.071 1.00 84.31 164 SER A C 1
ATOM 1272 O O . SER A 1 164 ? 17.101 17.900 -17.234 1.00 84.31 164 SER A O 1
ATOM 1274 N N . PHE A 1 165 ? 18.543 16.848 -15.862 1.00 85.00 165 PHE A N 1
ATOM 1275 C CA . PHE A 1 165 ? 17.868 17.232 -14.625 1.00 85.00 165 PHE A CA 1
ATOM 1276 C C . PHE A 1 165 ? 17.856 18.756 -14.425 1.00 85.00 165 PHE A C 1
ATOM 1278 O O . PHE A 1 165 ? 16.792 19.348 -14.249 1.00 85.00 165 PHE A O 1
ATOM 1285 N N . PHE A 1 166 ? 19.008 19.425 -14.539 1.00 88.12 166 PHE A N 1
ATOM 1286 C CA . PHE A 1 166 ? 19.086 20.884 -14.401 1.00 88.12 166 PHE A CA 1
ATOM 1287 C C . PHE A 1 166 ? 18.233 21.623 -15.436 1.00 88.12 166 PHE A C 1
ATOM 1289 O O . PHE A 1 166 ? 17.626 22.646 -15.118 1.00 88.12 166 PHE A O 1
ATOM 1296 N N . ALA A 1 167 ? 18.166 21.118 -16.670 1.00 86.69 167 ALA A N 1
ATOM 1297 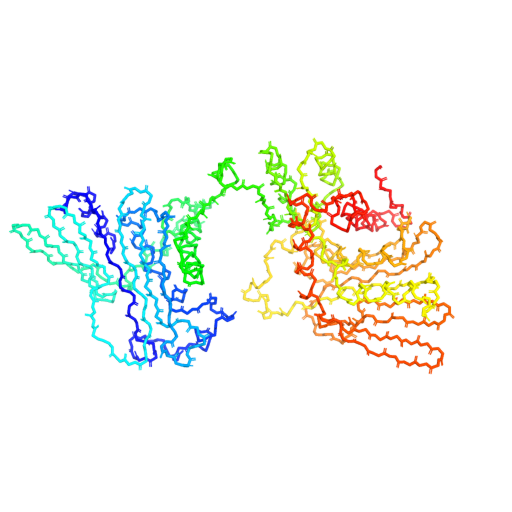C CA . ALA A 1 167 ? 17.325 21.699 -17.709 1.00 86.69 167 ALA A CA 1
ATOM 1298 C C . ALA A 1 167 ? 15.832 21.605 -17.357 1.00 86.69 167 ALA A C 1
ATOM 1300 O O . ALA A 1 167 ? 15.119 22.595 -17.520 1.00 86.69 167 ALA A O 1
ATOM 1301 N N . ALA A 1 168 ? 15.380 20.457 -16.842 1.00 84.75 168 ALA A N 1
ATOM 1302 C CA . ALA A 1 168 ? 14.007 20.259 -16.378 1.00 84.75 168 ALA A CA 1
ATOM 1303 C C . ALA A 1 168 ? 13.662 21.218 -15.225 1.00 84.75 168 ALA A C 1
ATOM 1305 O O . ALA A 1 168 ? 12.678 21.955 -15.303 1.00 84.75 168 ALA A O 1
ATOM 1306 N N . VAL A 1 169 ? 14.541 21.310 -14.217 1.00 87.56 169 VAL A N 1
ATOM 1307 C CA . VAL A 1 169 ? 14.389 22.238 -13.082 1.00 87.56 169 VAL A CA 1
ATOM 1308 C C . VAL A 1 169 ? 14.289 23.687 -13.555 1.00 87.56 169 VAL A C 1
ATOM 1310 O O . VAL A 1 169 ? 13.379 24.407 -13.156 1.00 87.56 169 VAL A O 1
ATOM 1313 N N . LYS A 1 170 ? 15.191 24.121 -14.444 1.00 89.19 170 LYS A N 1
ATOM 1314 C CA . LYS A 1 170 ? 15.217 25.503 -14.942 1.00 89.19 170 LYS A CA 1
ATOM 1315 C C . LYS A 1 170 ? 13.954 25.874 -15.726 1.00 89.19 170 LYS A C 1
ATOM 1317 O O . LYS A 1 170 ? 13.561 27.037 -15.716 1.00 89.19 170 LYS A O 1
ATOM 1322 N N . LYS A 1 171 ? 13.349 24.911 -16.424 1.00 89.38 171 LYS A N 1
ATOM 1323 C CA . LYS A 1 171 ? 12.115 25.114 -17.194 1.00 89.38 171 LYS A CA 1
ATOM 1324 C C . LYS A 1 171 ? 10.843 24.975 -16.354 1.00 89.38 171 LYS A C 1
ATOM 1326 O O . LYS A 1 171 ? 9.796 25.426 -16.796 1.00 89.38 171 LYS A O 1
ATOM 1331 N N . GLY A 1 172 ? 10.923 24.366 -15.169 1.00 86.25 172 GLY A N 1
ATOM 1332 C CA . GLY A 1 172 ? 9.740 24.009 -14.381 1.00 86.25 172 GLY A CA 1
ATOM 1333 C C . GLY A 1 172 ? 8.905 22.898 -15.028 1.00 86.25 172 GLY A C 1
ATOM 1334 O O . GLY A 1 172 ? 7.716 22.781 -14.750 1.00 86.25 172 GLY A O 1
ATOM 1335 N N . GLU A 1 173 ? 9.514 22.094 -15.901 1.00 82.62 173 GLU A N 1
ATOM 1336 C CA . GLU A 1 173 ? 8.850 21.027 -16.650 1.00 82.62 173 GLU A CA 1
ATOM 1337 C C . GLU A 1 173 ? 9.305 19.662 -16.132 1.00 82.62 173 GLU A C 1
ATOM 1339 O O . GLU A 1 173 ? 10.474 19.464 -15.792 1.00 82.62 173 GLU A O 1
ATOM 1344 N N . LYS A 1 174 ? 8.388 18.692 -16.097 1.00 79.69 174 LYS A N 1
ATOM 1345 C CA . LYS A 1 174 ? 8.746 17.294 -15.834 1.00 79.69 174 LYS A CA 1
ATOM 1346 C C . LYS A 1 174 ? 9.507 16.726 -17.034 1.00 79.69 174 LYS A C 1
ATOM 1348 O O . LYS A 1 174 ? 9.245 17.095 -18.178 1.00 79.69 174 LYS A O 1
ATOM 1353 N N . LEU A 1 175 ? 10.424 15.793 -16.778 1.00 79.75 175 LEU A N 1
ATOM 1354 C CA . LEU A 1 175 ? 10.979 14.970 -17.852 1.00 79.75 175 LEU A CA 1
ATOM 1355 C C . LEU A 1 175 ? 9.842 14.162 -18.488 1.00 79.75 175 LEU A C 1
ATOM 1357 O O . LEU A 1 175 ? 9.004 13.625 -17.767 1.00 79.75 175 LEU A O 1
ATOM 1361 N N . ALA A 1 176 ? 9.828 14.077 -19.819 1.00 79.25 176 ALA A N 1
ATOM 1362 C CA . ALA A 1 176 ? 8.888 13.214 -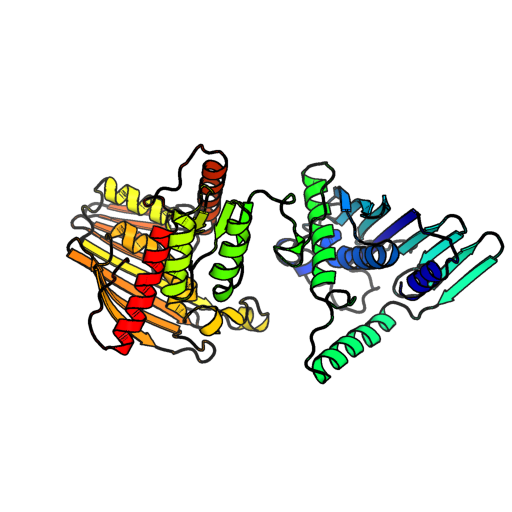20.527 1.00 79.25 176 ALA A CA 1
ATOM 1363 C C . ALA A 1 176 ? 9.047 11.760 -20.058 1.00 79.25 176 ALA A C 1
ATOM 1365 O O . ALA A 1 176 ? 10.168 11.335 -19.771 1.00 79.25 176 ALA A O 1
ATOM 1366 N N . ASP A 1 177 ? 7.966 10.982 -20.046 1.00 77.69 177 ASP A N 1
ATOM 1367 C CA . ASP A 1 177 ? 8.015 9.590 -19.579 1.00 77.69 177 ASP A CA 1
ATOM 1368 C C . ASP A 1 177 ? 8.995 8.740 -20.391 1.00 77.69 177 ASP A C 1
ATOM 1370 O O . ASP A 1 177 ? 9.687 7.901 -19.829 1.00 77.69 177 ASP A O 1
ATOM 1374 N N . SER A 1 178 ? 9.164 9.037 -21.681 1.00 76.38 178 SER A N 1
ATOM 1375 C CA . SER A 1 178 ? 10.136 8.378 -22.560 1.00 76.38 178 SER A CA 1
ATOM 1376 C C . SER A 1 178 ? 11.589 8.830 -22.354 1.00 76.38 178 SER A C 1
ATOM 1378 O O . SER A 1 178 ? 12.490 8.364 -23.056 1.00 76.38 178 SER A O 1
ATOM 1380 N N . HIS A 1 179 ? 11.847 9.807 -21.480 1.00 83.50 179 HIS A N 1
ATOM 1381 C CA . HIS A 1 179 ? 13.200 10.280 -21.217 1.00 83.50 179 HIS A CA 1
ATOM 1382 C C . HIS A 1 179 ? 13.982 9.203 -20.441 1.00 83.50 179 HIS A C 1
ATOM 1384 O O . HIS A 1 179 ? 13.486 8.719 -19.429 1.00 83.50 179 HIS A O 1
ATOM 1390 N N . PRO A 1 180 ? 15.241 8.880 -20.799 1.00 78.19 180 PRO A N 1
ATOM 1391 C CA . PRO A 1 180 ? 16.025 7.859 -20.088 1.00 78.19 180 PRO A CA 1
ATOM 1392 C C . PRO A 1 180 ? 16.284 8.160 -18.601 1.00 78.19 180 PRO A C 1
ATOM 1394 O O . PRO A 1 180 ? 16.715 7.299 -17.853 1.00 78.19 180 PRO A O 1
ATOM 1397 N N . GLY A 1 181 ? 16.076 9.391 -18.153 1.00 79.06 181 GLY A N 1
ATOM 1398 C CA . GLY A 1 181 ? 16.138 9.774 -16.737 1.00 79.06 181 GLY A CA 1
ATOM 1399 C C . GLY A 1 181 ? 14.776 9.879 -16.044 1.00 79.06 181 GLY A C 1
ATOM 1400 O O . GLY A 1 181 ? 14.722 10.443 -14.958 1.00 79.06 181 GLY A O 1
ATOM 1401 N N . SER A 1 182 ? 13.677 9.464 -16.684 1.00 83.81 182 SER A N 1
ATOM 1402 C CA . SER A 1 182 ? 12.333 9.551 -16.103 1.00 83.81 182 SER A CA 1
ATOM 1403 C C . SER A 1 182 ? 12.119 8.481 -15.027 1.00 83.81 182 SER A C 1
ATOM 1405 O O . SER A 1 182 ? 12.740 7.414 -15.043 1.00 83.81 182 SER A O 1
ATOM 1407 N N . VAL A 1 183 ? 11.196 8.759 -14.102 1.00 81.38 183 VAL A N 1
ATOM 1408 C CA . VAL A 1 183 ? 10.761 7.785 -13.089 1.00 81.38 183 VAL A CA 1
ATOM 1409 C C . VAL A 1 183 ? 10.083 6.587 -13.754 1.00 81.38 183 VAL A C 1
ATOM 1411 O O . VAL A 1 183 ? 10.341 5.458 -13.355 1.00 81.38 183 VAL A O 1
ATOM 1414 N N . SER A 1 184 ? 9.292 6.817 -14.808 1.00 80.50 184 SER A N 1
ATOM 1415 C CA . SER A 1 184 ? 8.620 5.753 -15.565 1.00 80.50 184 SER A CA 1
ATOM 1416 C C . SER A 1 184 ? 9.620 4.736 -16.129 1.00 80.50 184 SER A C 1
ATOM 1418 O O . SER A 1 184 ? 9.468 3.530 -15.931 1.00 80.50 184 SER A O 1
ATOM 1420 N N . GLU A 1 185 ? 10.718 5.199 -16.737 1.00 85.31 185 GLU A N 1
ATOM 1421 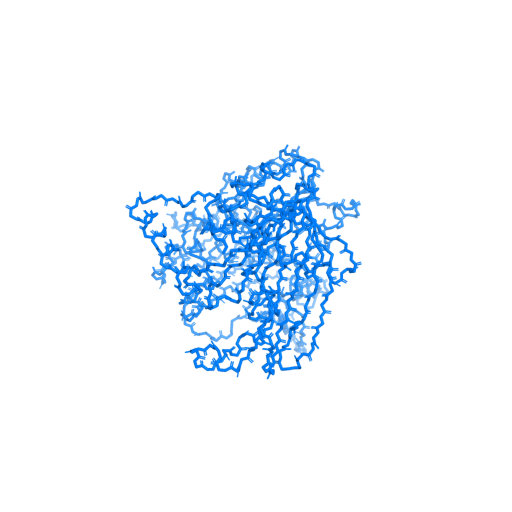C CA . GLU A 1 185 ? 11.743 4.290 -17.257 1.00 85.31 185 GLU A CA 1
ATOM 1422 C C . GLU A 1 185 ? 12.496 3.545 -16.150 1.00 85.31 185 GLU A C 1
ATOM 1424 O O . GLU A 1 185 ? 12.820 2.370 -16.334 1.00 85.31 185 GLU A O 1
ATOM 1429 N N . ALA A 1 186 ? 12.742 4.195 -15.005 1.00 85.56 186 ALA A N 1
ATOM 1430 C CA . ALA A 1 186 ? 13.379 3.568 -13.844 1.00 85.56 186 ALA A CA 1
ATOM 1431 C C . ALA A 1 186 ? 12.499 2.482 -13.218 1.00 85.56 186 ALA A C 1
ATOM 1433 O O . ALA A 1 186 ? 12.980 1.381 -12.952 1.00 85.56 186 ALA A O 1
ATOM 1434 N N . MET A 1 187 ? 11.201 2.750 -13.063 1.00 84.81 187 MET A N 1
ATOM 1435 C CA . MET A 1 187 ? 10.235 1.772 -12.563 1.00 84.81 187 MET A CA 1
ATOM 1436 C C . MET A 1 187 ? 10.202 0.517 -13.431 1.00 84.81 187 MET A C 1
ATOM 1438 O O . MET A 1 187 ? 10.214 -0.594 -12.907 1.00 84.81 187 MET A O 1
ATOM 1442 N N . LYS A 1 188 ? 10.216 0.675 -14.758 1.00 88.12 188 LYS A N 1
ATOM 1443 C CA . LYS A 1 188 ? 10.233 -0.466 -15.678 1.00 88.12 188 LYS A CA 1
ATOM 1444 C C . LYS A 1 188 ? 11.471 -1.364 -15.491 1.00 88.12 188 LYS A C 1
ATOM 1446 O O . LYS A 1 188 ? 11.343 -2.572 -15.652 1.00 88.12 188 LYS A O 1
ATOM 1451 N N . ASP A 1 189 ? 12.642 -0.835 -15.116 1.00 90.62 189 ASP A N 1
ATOM 1452 C CA . ASP A 1 189 ? 13.819 -1.683 -14.838 1.00 90.62 189 ASP A CA 1
ATOM 1453 C C . ASP A 1 189 ? 13.669 -2.471 -13.540 1.00 90.62 189 ASP A C 1
ATOM 1455 O O . ASP A 1 189 ? 13.954 -3.668 -13.503 1.00 90.62 189 ASP A O 1
ATOM 1459 N N . VAL A 1 190 ? 13.186 -1.807 -12.486 1.00 90.50 190 VAL A N 1
ATOM 1460 C CA . VAL A 1 190 ? 12.907 -2.452 -11.196 1.00 90.50 190 VAL A CA 1
ATOM 1461 C C . VAL A 1 190 ? 11.876 -3.564 -11.383 1.00 90.50 190 VAL A C 1
ATOM 1463 O O . VAL A 1 190 ? 12.010 -4.639 -10.812 1.00 90.50 190 VAL A O 1
ATOM 1466 N N . LEU A 1 191 ? 10.876 -3.363 -12.240 1.00 89.44 191 LEU A N 1
ATOM 1467 C CA . LEU A 1 191 ? 9.845 -4.366 -12.500 1.00 89.44 191 LEU A CA 1
ATOM 1468 C C . LEU A 1 191 ? 10.375 -5.583 -13.262 1.00 89.44 191 LEU A C 1
ATOM 1470 O O . LEU A 1 191 ? 9.927 -6.697 -12.988 1.00 89.44 191 LEU A O 1
ATOM 1474 N N . VAL A 1 192 ? 11.370 -5.411 -14.137 1.00 93.94 192 VAL A N 1
ATOM 1475 C CA . VAL A 1 192 ? 12.115 -6.547 -14.703 1.00 93.94 192 VAL A CA 1
ATOM 1476 C C . VAL A 1 192 ? 12.875 -7.286 -13.601 1.00 93.94 192 VAL A C 1
ATOM 1478 O O . VAL A 1 192 ? 12.783 -8.508 -13.537 1.00 93.94 192 VAL A O 1
ATOM 1481 N N . ALA A 1 193 ? 13.588 -6.578 -12.717 1.00 93.56 193 ALA A N 1
ATOM 1482 C CA . ALA A 1 193 ? 14.306 -7.201 -11.599 1.00 93.56 193 ALA A CA 1
ATOM 1483 C C . ALA A 1 193 ? 13.356 -8.002 -10.687 1.00 93.56 193 ALA A C 1
ATOM 1485 O O . ALA A 1 193 ? 13.616 -9.159 -10.364 1.00 93.56 193 ALA A O 1
ATOM 1486 N N . LEU A 1 194 ? 12.190 -7.442 -10.358 1.00 91.69 194 LEU A N 1
ATOM 1487 C CA . LEU A 1 194 ? 11.157 -8.139 -9.592 1.00 91.69 194 LEU A CA 1
ATOM 1488 C C . LEU A 1 194 ? 10.572 -9.339 -10.353 1.00 91.69 194 LEU A C 1
ATOM 1490 O O . LEU A 1 194 ? 10.287 -10.368 -9.744 1.00 91.69 194 LEU A O 1
ATOM 1494 N N . ALA A 1 195 ? 10.396 -9.243 -11.675 1.00 93.44 195 ALA A N 1
ATOM 1495 C CA . ALA A 1 195 ? 9.959 -10.373 -12.495 1.00 93.44 195 ALA A CA 1
ATOM 1496 C C . ALA A 1 195 ? 11.000 -11.504 -12.519 1.00 93.44 195 ALA A C 1
ATOM 1498 O O . ALA A 1 195 ? 10.620 -12.673 -12.503 1.00 93.44 195 ALA A O 1
ATOM 1499 N N . ILE A 1 196 ? 12.297 -11.174 -12.495 1.00 95.38 196 ILE A N 1
ATOM 1500 C CA . ILE A 1 196 ? 13.390 -12.149 -12.367 1.00 95.38 196 ILE A CA 1
ATOM 1501 C C . ILE A 1 196 ? 13.261 -12.909 -11.043 1.00 95.38 196 ILE A C 1
ATOM 1503 O O . ILE A 1 196 ? 13.288 -14.139 -11.058 1.00 95.38 196 ILE A O 1
ATOM 1507 N N . TYR A 1 197 ? 13.032 -12.215 -9.922 1.00 92.81 197 TYR A N 1
ATOM 1508 C CA . TYR A 1 197 ? 12.829 -12.877 -8.628 1.00 92.81 197 TYR A CA 1
ATOM 1509 C C . TYR A 1 197 ? 11.598 -13.778 -8.607 1.00 92.81 197 TYR A C 1
ATOM 1511 O O . TYR A 1 197 ? 11.708 -14.950 -8.250 1.00 92.81 197 TYR A O 1
ATOM 1519 N N . ARG A 1 198 ? 10.442 -13.275 -9.062 1.00 93.56 198 ARG A N 1
ATOM 1520 C CA . ARG A 1 198 ? 9.215 -14.087 -9.148 1.00 93.56 198 ARG A CA 1
ATOM 1521 C C . ARG A 1 198 ? 9.414 -15.320 -10.024 1.00 93.56 198 ARG A C 1
ATOM 1523 O O . ARG A 1 198 ? 8.902 -16.391 -9.714 1.00 93.56 198 ARG A O 1
ATOM 1530 N N . SER A 1 199 ? 10.146 -15.167 -11.125 1.00 96.50 199 SER A N 1
ATOM 1531 C CA . SER A 1 199 ? 10.412 -16.254 -12.059 1.00 96.50 199 SER A CA 1
ATOM 1532 C C . SER A 1 199 ? 11.293 -17.329 -11.432 1.00 96.50 199 SER A C 1
ATOM 1534 O O . SER A 1 199 ? 10.976 -18.511 -11.558 1.00 96.50 199 SER A O 1
ATOM 1536 N N . ALA A 1 200 ? 12.344 -16.923 -10.715 1.00 94.94 200 ALA A N 1
ATOM 1537 C CA . ALA A 1 200 ? 13.231 -17.833 -10.003 1.00 94.94 200 ALA A CA 1
ATOM 1538 C C . ALA A 1 200 ? 12.507 -18.583 -8.875 1.00 94.94 200 ALA A C 1
ATOM 1540 O O . ALA A 1 200 ? 12.689 -19.790 -8.737 1.00 94.94 200 ALA A O 1
ATOM 1541 N N . GLU A 1 201 ? 11.636 -17.902 -8.126 1.00 91.38 201 GLU A N 1
ATOM 1542 C CA . GLU A 1 201 ? 10.830 -18.514 -7.065 1.00 91.38 201 GLU A CA 1
ATOM 1543 C C . GLU A 1 201 ? 9.832 -19.546 -7.617 1.00 91.38 201 GLU A C 1
ATOM 1545 O O . GLU A 1 201 ? 9.686 -20.640 -7.071 1.00 91.38 201 GLU A O 1
ATOM 1550 N N . LYS A 1 202 ? 9.156 -19.225 -8.727 1.00 92.00 202 LYS A N 1
ATOM 1551 C CA . LYS A 1 202 ? 8.129 -20.094 -9.327 1.00 92.00 202 LYS A CA 1
ATOM 1552 C C . LYS A 1 202 ? 8.689 -21.168 -10.262 1.00 92.00 202 LYS A C 1
ATOM 1554 O O . LYS A 1 202 ? 7.978 -22.122 -10.574 1.00 92.00 202 LYS A O 1
ATOM 1559 N N . GLY A 1 203 ? 9.911 -20.998 -10.768 1.00 92.88 203 GLY A N 1
ATOM 1560 C CA . GLY A 1 203 ? 10.494 -21.852 -11.806 1.00 92.88 203 GLY A CA 1
ATOM 1561 C C . GLY A 1 203 ? 9.774 -21.758 -13.161 1.00 92.88 203 GLY A C 1
ATOM 1562 O O . GLY A 1 203 ? 9.691 -22.750 -13.885 1.00 92.88 203 GLY A O 1
ATOM 1563 N N . ALA A 1 204 ? 9.214 -20.592 -13.502 1.00 93.75 204 ALA A N 1
ATOM 1564 C CA . ALA A 1 204 ? 8.392 -20.386 -14.700 1.00 93.75 204 ALA A CA 1
ATOM 1565 C C . ALA A 1 204 ? 8.653 -19.025 -15.366 1.00 93.75 204 ALA A C 1
ATOM 1567 O O . ALA A 1 204 ? 9.250 -18.135 -14.767 1.00 93.75 204 ALA A O 1
ATOM 1568 N N . TRP A 1 205 ? 8.196 -18.852 -16.612 1.00 96.31 205 TRP A N 1
ATOM 1569 C CA . TRP A 1 205 ? 8.210 -17.541 -17.271 1.00 96.31 205 TRP A CA 1
ATOM 1570 C C . TRP A 1 205 ? 7.267 -16.569 -16.552 1.00 96.31 205 TRP A C 1
ATOM 1572 O O . TRP A 1 205 ? 6.104 -16.902 -16.344 1.00 96.31 205 TRP A O 1
ATOM 1582 N N . GLU A 1 206 ? 7.739 -15.359 -16.264 1.00 94.62 206 GLU A N 1
ATOM 1583 C CA . GLU A 1 206 ? 6.956 -14.275 -15.666 1.00 94.62 206 GLU A CA 1
ATOM 1584 C C . GLU A 1 206 ? 6.908 -13.066 -16.594 1.00 94.62 206 GLU A C 1
ATOM 1586 O O . GLU A 1 206 ? 7.929 -12.667 -17.157 1.00 94.62 206 GLU A O 1
ATOM 1591 N N . ASN A 1 207 ? 5.728 -12.465 -16.726 1.00 91.38 207 ASN A N 1
ATOM 1592 C CA . ASN A 1 207 ? 5.555 -11.236 -17.488 1.00 91.38 207 ASN A CA 1
ATOM 1593 C C . ASN A 1 207 ? 6.151 -10.023 -16.755 1.00 91.38 207 ASN A C 1
ATOM 1595 O O . ASN A 1 207 ? 6.232 -9.974 -15.520 1.00 91.38 207 ASN A O 1
ATOM 1599 N N . VAL A 1 208 ? 6.529 -9.023 -17.547 1.00 86.12 208 VAL A N 1
ATOM 1600 C CA . VAL A 1 208 ? 6.953 -7.691 -17.113 1.00 86.12 208 VAL A CA 1
ATOM 1601 C C . VAL A 1 208 ? 5.832 -6.705 -17.461 1.00 86.12 208 VAL A C 1
ATOM 1603 O O . VAL A 1 208 ? 5.935 -5.903 -18.392 1.00 86.12 208 VAL A O 1
ATOM 1606 N N . ASP A 1 209 ? 4.728 -6.800 -16.722 1.00 76.69 209 ASP A N 1
ATOM 1607 C CA . ASP A 1 209 ? 3.547 -5.960 -16.928 1.00 76.69 209 ASP A CA 1
ATOM 1608 C C . ASP A 1 209 ? 3.695 -4.651 -16.139 1.00 76.69 209 ASP A C 1
ATOM 1610 O O . ASP A 1 209 ? 3.776 -4.650 -14.909 1.00 76.69 209 ASP A O 1
ATOM 1614 N N . VAL A 1 210 ? 3.792 -3.528 -16.859 1.00 70.25 210 VAL A N 1
ATOM 1615 C CA . VAL A 1 210 ? 3.981 -2.185 -16.292 1.00 70.25 210 VAL A CA 1
ATOM 1616 C C . VAL A 1 210 ? 3.143 -1.193 -17.062 1.00 70.25 210 VAL A C 1
ATOM 1618 O O . VAL A 1 210 ? 3.230 -1.138 -18.290 1.00 70.25 210 VAL A O 1
ATOM 1621 N N . TYR A 1 211 ? 2.415 -0.372 -16.318 1.00 74.38 211 TYR A N 1
ATOM 1622 C CA . TYR A 1 211 ? 1.538 0.645 -16.865 1.00 74.38 211 TYR A CA 1
ATOM 1623 C C . TYR A 1 211 ? 1.690 1.929 -16.050 1.00 74.38 211 TYR A C 1
ATOM 1625 O O . TYR A 1 211 ? 1.755 1.887 -14.821 1.00 74.38 211 TYR A O 1
ATOM 1633 N N . GLY A 1 212 ? 1.786 3.069 -16.730 1.00 69.81 212 GLY A N 1
ATOM 1634 C CA . GLY A 1 212 ? 1.831 4.392 -16.112 1.00 69.81 212 GLY A CA 1
ATOM 1635 C C . GLY A 1 212 ? 0.457 4.899 -15.672 1.00 69.81 212 GLY A C 1
ATOM 1636 O O . GLY A 1 212 ? 0.378 5.877 -14.930 1.00 69.81 212 GLY A O 1
ATOM 1637 N N . SER A 1 213 ? -0.622 4.243 -16.106 1.00 78.75 213 SER A N 1
ATOM 1638 C CA . SER A 1 213 ? -1.999 4.556 -15.725 1.00 78.75 213 SER A CA 1
ATOM 1639 C C . SER A 1 213 ? -2.910 3.326 -15.803 1.00 78.75 213 SER A C 1
ATOM 1641 O O . SER A 1 213 ? -2.579 2.314 -16.424 1.00 78.75 213 SER A O 1
ATOM 1643 N N . VAL A 1 214 ? -4.091 3.437 -15.189 1.00 85.12 214 VAL A N 1
ATOM 1644 C CA . VAL A 1 214 ? -5.172 2.445 -15.300 1.00 85.12 214 VAL A CA 1
ATOM 1645 C C . VAL A 1 214 ? -5.675 2.335 -16.746 1.00 85.12 214 VAL A C 1
ATOM 1647 O O . VAL A 1 214 ? -6.072 1.255 -17.184 1.00 85.12 214 VAL A O 1
ATOM 1650 N N . GLU A 1 215 ? -5.635 3.422 -17.520 1.00 84.38 215 GLU A N 1
ATOM 1651 C CA . GLU A 1 215 ? -5.910 3.419 -18.960 1.00 84.38 215 GLU A CA 1
ATOM 1652 C C . GLU A 1 215 ? -4.905 2.568 -19.746 1.00 84.38 215 GLU A C 1
ATOM 1654 O O . GLU A 1 215 ? -5.323 1.684 -20.493 1.00 84.38 215 GLU A O 1
ATOM 1659 N N . GLU A 1 216 ? -3.599 2.780 -19.539 1.00 79.06 216 GLU A N 1
ATOM 1660 C CA . GLU A 1 216 ? -2.536 2.067 -20.264 1.00 79.06 216 GLU A CA 1
ATOM 1661 C C . GLU A 1 216 ? -2.544 0.559 -19.981 1.00 79.06 216 GLU A C 1
ATOM 1663 O O . GLU A 1 216 ? -2.219 -0.232 -20.867 1.00 79.06 216 GLU A O 1
ATOM 1668 N N . ALA A 1 217 ? -2.967 0.156 -18.778 1.00 81.31 217 ALA A N 1
ATOM 1669 C CA . ALA A 1 217 ? -3.127 -1.249 -18.417 1.00 81.31 217 ALA A CA 1
ATOM 1670 C C . ALA A 1 217 ? -4.044 -2.013 -19.375 1.00 81.31 217 ALA A C 1
ATOM 1672 O O . ALA A 1 217 ? -3.793 -3.182 -19.669 1.00 81.31 217 ALA A O 1
ATOM 1673 N N . GLY A 1 218 ? -5.067 -1.353 -19.914 1.00 79.31 218 GLY A N 1
ATOM 1674 C CA . GLY A 1 218 ? -6.077 -2.001 -20.737 1.00 79.31 218 GLY A CA 1
ATOM 1675 C C . GLY A 1 218 ? -6.967 -2.953 -19.935 1.00 79.31 218 GLY A C 1
ATOM 1676 O O . GLY A 1 218 ? -6.621 -3.432 -18.857 1.00 79.31 218 GLY A O 1
ATOM 1677 N N . ASP A 1 219 ? -8.152 -3.225 -20.470 1.00 84.94 219 ASP A N 1
ATOM 1678 C CA . ASP A 1 219 ? -9.183 -3.922 -19.704 1.00 84.94 219 ASP A CA 1
ATOM 1679 C C . ASP A 1 219 ? -8.894 -5.422 -19.536 1.00 84.94 219 ASP A C 1
ATOM 1681 O O . ASP A 1 219 ? -9.404 -6.018 -18.601 1.00 84.94 219 ASP A O 1
ATOM 1685 N N . ASP A 1 220 ? -8.056 -6.051 -20.359 1.00 85.56 220 ASP A N 1
ATOM 1686 C CA . ASP A 1 220 ? -7.806 -7.503 -20.286 1.00 85.56 220 ASP A CA 1
ATOM 1687 C C . ASP A 1 220 ? -6.576 -7.894 -19.441 1.00 85.56 220 ASP A C 1
ATOM 1689 O O . ASP A 1 220 ? -6.266 -9.079 -19.320 1.00 85.56 220 ASP A O 1
ATOM 1693 N N . SER A 1 221 ? -5.854 -6.932 -18.853 1.00 82.12 221 SER A N 1
ATOM 1694 C CA . SER A 1 221 ? -4.583 -7.208 -18.158 1.00 82.12 221 SER A CA 1
ATOM 1695 C C . SER A 1 221 ? -4.727 -7.616 -16.688 1.00 82.12 221 SER A C 1
ATOM 1697 O O . SER A 1 221 ? -3.804 -8.212 -16.135 1.00 82.12 221 SER A O 1
ATOM 1699 N N . TYR A 1 222 ? -5.860 -7.326 -16.040 1.00 89.12 222 TYR A N 1
ATOM 1700 C CA . TYR A 1 222 ? -6.105 -7.687 -14.639 1.00 89.12 222 TYR A CA 1
ATOM 1701 C C . TYR A 1 222 ? -7.599 -7.829 -14.315 1.00 89.12 222 TYR A C 1
ATOM 1703 O O . TYR A 1 222 ? -8.457 -7.216 -14.951 1.00 89.12 222 TYR A O 1
ATOM 1711 N N . ASP A 1 223 ? -7.919 -8.609 -13.278 1.00 93.50 223 ASP A N 1
ATOM 1712 C CA . ASP A 1 223 ? -9.290 -8.793 -12.767 1.00 93.50 223 ASP A CA 1
ATOM 1713 C C . ASP A 1 223 ? -9.603 -7.906 -11.550 1.00 93.50 223 ASP A C 1
ATOM 1715 O O . ASP A 1 223 ? -10.754 -7.526 -11.313 1.00 93.50 223 ASP A O 1
ATOM 1719 N N . ALA A 1 224 ? -8.574 -7.576 -10.768 1.00 95.31 224 ALA A N 1
ATOM 1720 C CA . ALA A 1 224 ? -8.675 -6.832 -9.519 1.00 95.31 224 ALA A CA 1
ATOM 1721 C C . ALA A 1 224 ? -7.511 -5.844 -9.368 1.00 95.31 224 ALA A C 1
ATOM 1723 O O . ALA A 1 224 ? -6.404 -6.129 -9.820 1.00 95.31 224 ALA A O 1
ATOM 1724 N N . ALA A 1 225 ? -7.748 -4.717 -8.695 1.00 95.19 225 ALA A N 1
ATOM 1725 C CA . ALA A 1 225 ? -6.715 -3.754 -8.329 1.00 95.19 225 ALA A CA 1
ATOM 1726 C C . ALA A 1 225 ? -6.640 -3.573 -6.809 1.00 95.19 225 ALA A C 1
ATOM 1728 O O . ALA A 1 225 ? -7.667 -3.484 -6.131 1.00 95.19 225 ALA A O 1
ATOM 1729 N N . VAL A 1 226 ? -5.415 -3.460 -6.297 1.00 96.31 226 VAL A N 1
ATOM 1730 C CA . VAL A 1 226 ? -5.135 -2.982 -4.940 1.00 96.31 226 VAL A CA 1
ATOM 1731 C C . VAL A 1 226 ? -4.641 -1.543 -5.061 1.00 96.31 226 VAL A C 1
ATOM 1733 O O . VAL A 1 226 ? -3.597 -1.291 -5.658 1.00 96.31 226 VAL A O 1
ATOM 1736 N N . ILE A 1 227 ? -5.417 -0.588 -4.556 1.00 96.38 227 ILE A N 1
ATOM 1737 C CA . ILE A 1 227 ? -5.153 0.845 -4.704 1.00 96.38 227 ILE A CA 1
ATOM 1738 C C . ILE A 1 227 ? -4.472 1.344 -3.427 1.00 96.38 227 ILE A C 1
ATOM 1740 O O . ILE A 1 227 ? -5.123 1.445 -2.393 1.00 96.38 227 ILE A O 1
ATOM 1744 N N . MET A 1 228 ? -3.173 1.660 -3.519 1.00 93.81 228 MET A N 1
ATOM 1745 C CA . MET A 1 228 ? -2.302 2.096 -2.407 1.00 93.81 228 MET A CA 1
ATOM 1746 C C . MET A 1 228 ? -1.615 3.438 -2.713 1.00 93.81 228 MET A C 1
ATOM 1748 O O . MET A 1 228 ? -0.401 3.602 -2.591 1.00 93.81 228 MET A O 1
ATOM 1752 N N . VAL A 1 229 ? -2.390 4.389 -3.220 1.00 91.00 229 VAL A N 1
ATOM 1753 C CA . VAL A 1 229 ? -1.920 5.719 -3.638 1.00 91.00 229 VAL A CA 1
ATOM 1754 C C . VAL A 1 229 ? -2.127 6.740 -2.506 1.00 91.00 229 VAL A C 1
ATOM 1756 O O . VAL A 1 229 ? -2.779 6.431 -1.517 1.00 91.00 229 VAL A O 1
ATOM 1759 N N . PRO A 1 230 ? -1.611 7.978 -2.607 1.00 93.06 230 PRO A N 1
ATOM 1760 C CA . PRO A 1 230 ? -1.980 9.043 -1.671 1.00 93.06 230 PRO A CA 1
ATOM 1761 C C . PRO A 1 230 ? -3.502 9.272 -1.578 1.00 93.06 230 PRO A C 1
ATOM 1763 O O . PRO A 1 230 ? -4.187 9.254 -2.602 1.00 93.06 230 PRO A O 1
ATOM 1766 N N . HIS A 1 231 ? -4.016 9.601 -0.385 1.00 95.69 231 HIS A N 1
ATOM 1767 C CA . HIS A 1 231 ? -5.462 9.562 -0.079 1.00 95.69 231 HIS A CA 1
ATOM 1768 C C . HIS A 1 231 ? -6.348 10.362 -1.048 1.00 95.69 231 HIS A C 1
ATOM 1770 O O . HIS A 1 231 ? -7.405 9.898 -1.469 1.00 95.69 231 HIS A O 1
ATOM 1776 N N . HIS A 1 232 ? -5.925 11.569 -1.438 1.00 95.25 232 HIS A N 1
ATOM 1777 C CA . HIS A 1 232 ? -6.667 12.419 -2.381 1.00 95.25 232 HIS A CA 1
ATOM 1778 C C . HIS A 1 232 ? -6.938 11.785 -3.758 1.00 95.25 232 HIS A C 1
ATOM 1780 O O . HIS A 1 232 ? -7.832 12.250 -4.458 1.00 95.25 232 HIS A O 1
ATOM 1786 N N . LEU A 1 233 ? -6.202 10.737 -4.146 1.00 95.81 233 LEU A N 1
ATOM 1787 C CA . LEU A 1 233 ? -6.380 10.034 -5.421 1.00 95.81 233 LEU A CA 1
ATOM 1788 C C . LEU A 1 233 ? -7.307 8.811 -5.315 1.00 95.81 233 LEU A C 1
ATOM 1790 O O . LEU A 1 233 ? -7.662 8.231 -6.340 1.00 95.81 233 LEU A O 1
ATOM 1794 N N . HIS A 1 234 ? -7.718 8.419 -4.102 1.00 97.31 234 HIS A N 1
ATOM 1795 C CA . HIS A 1 234 ? -8.518 7.212 -3.861 1.00 97.31 234 HIS A CA 1
ATOM 1796 C C . HIS A 1 234 ? -9.818 7.207 -4.665 1.00 97.31 234 HIS A C 1
ATOM 1798 O O . HIS A 1 234 ? -10.089 6.254 -5.392 1.00 97.31 234 HIS A O 1
ATOM 1804 N N . VAL A 1 235 ? -10.598 8.289 -4.568 1.00 97.81 235 VAL A N 1
ATOM 1805 C CA . VAL A 1 235 ? -11.917 8.386 -5.211 1.00 97.81 235 VAL A CA 1
ATOM 1806 C C . VAL A 1 235 ? -11.791 8.286 -6.729 1.00 97.81 235 VAL A C 1
ATOM 1808 O O . VAL A 1 235 ? -12.536 7.548 -7.369 1.00 97.81 235 VAL A O 1
ATOM 1811 N N . GLU A 1 236 ? -10.823 9.003 -7.303 1.00 96.88 236 GLU A N 1
ATOM 1812 C CA . GLU A 1 236 ? -10.622 9.051 -8.748 1.00 96.88 236 GLU A CA 1
ATOM 1813 C C . GLU A 1 236 ? -10.240 7.690 -9.324 1.00 96.88 236 GLU A C 1
ATOM 1815 O O . GLU A 1 236 ? -10.911 7.197 -10.234 1.00 96.88 236 GLU A O 1
ATOM 1820 N N . ILE A 1 237 ? -9.217 7.062 -8.747 1.00 96.38 237 ILE A N 1
ATOM 1821 C CA . ILE A 1 237 ? -8.677 5.798 -9.249 1.00 96.38 237 ILE A CA 1
ATOM 1822 C C . ILE A 1 237 ? -9.649 4.648 -8.974 1.00 96.38 237 ILE A C 1
ATOM 1824 O O . ILE A 1 237 ? -9.867 3.812 -9.850 1.00 96.38 237 ILE A O 1
ATOM 1828 N N . ALA A 1 238 ? -10.298 4.610 -7.805 1.00 97.44 238 ALA A N 1
ATOM 1829 C CA . ALA A 1 238 ? -11.292 3.578 -7.514 1.00 97.44 238 ALA A CA 1
ATOM 1830 C C . ALA A 1 238 ? -12.486 3.657 -8.471 1.00 97.44 238 ALA A C 1
ATOM 1832 O O . ALA A 1 238 ? -12.922 2.627 -8.983 1.00 97.44 238 ALA A O 1
ATOM 1833 N N . ARG A 1 239 ? -12.979 4.865 -8.776 1.00 96.81 239 ARG A N 1
ATOM 1834 C CA . ARG A 1 239 ? -14.037 5.061 -9.775 1.00 96.81 239 ARG A CA 1
ATOM 1835 C C . ARG A 1 239 ? -13.604 4.575 -11.151 1.00 96.81 239 ARG A C 1
ATOM 1837 O O . ARG A 1 239 ? -14.373 3.869 -11.797 1.00 96.81 239 ARG A O 1
ATOM 1844 N N . GLU A 1 240 ? -12.402 4.939 -11.597 1.00 95.62 240 GLU A N 1
ATOM 1845 C CA . GLU A 1 240 ? -11.889 4.515 -12.900 1.00 95.62 240 GLU A CA 1
ATOM 1846 C C . GLU A 1 240 ? -11.836 2.984 -12.987 1.00 95.62 240 GLU A C 1
ATOM 1848 O O . GLU A 1 240 ? -12.435 2.397 -13.888 1.00 95.62 240 GLU A O 1
ATOM 1853 N N . VAL A 1 241 ? -11.219 2.326 -12.003 1.00 96.12 241 VAL A N 1
ATOM 1854 C CA . VAL A 1 241 ? -11.078 0.864 -11.969 1.00 96.12 241 VAL A CA 1
ATOM 1855 C C . VAL A 1 241 ? -12.441 0.162 -11.900 1.00 96.12 241 VAL A C 1
ATOM 1857 O O . VAL A 1 241 ? -12.688 -0.780 -12.656 1.00 96.12 241 VAL A O 1
ATOM 1860 N N . LEU A 1 242 ? -13.356 0.626 -11.043 1.00 95.56 242 LEU A N 1
ATOM 1861 C CA . LEU A 1 242 ? -14.700 0.047 -10.924 1.00 95.56 242 LEU A CA 1
ATOM 1862 C C . LEU A 1 242 ? -15.530 0.252 -12.196 1.00 95.56 242 LEU A C 1
ATOM 1864 O O . LEU A 1 242 ? -16.266 -0.653 -12.586 1.00 95.56 242 LEU A O 1
ATOM 1868 N N . SER A 1 243 ? -15.394 1.399 -12.874 1.00 93.31 243 SER A N 1
ATOM 1869 C CA . SER A 1 243 ? -16.108 1.677 -14.131 1.00 93.31 243 SER A CA 1
ATOM 1870 C C . SER A 1 243 ? -15.725 0.714 -15.260 1.00 93.31 243 SER A C 1
ATOM 1872 O O . SER A 1 243 ? -16.549 0.419 -16.123 1.00 93.31 243 SER A O 1
ATOM 1874 N N . LYS A 1 244 ? -14.514 0.143 -15.197 1.00 93.62 244 LYS A N 1
ATOM 1875 C CA . LYS A 1 244 ? -14.018 -0.915 -16.091 1.00 93.62 244 LYS A CA 1
ATOM 1876 C C . LYS A 1 244 ? -14.481 -2.324 -15.690 1.00 93.62 244 LYS A C 1
ATOM 1878 O O . LYS A 1 244 ? -14.021 -3.320 -16.244 1.00 93.62 244 LYS A O 1
ATOM 1883 N N . GLY A 1 245 ? -15.366 -2.436 -14.697 1.00 94.12 245 GLY A N 1
ATOM 1884 C CA . GLY A 1 245 ? -15.899 -3.709 -14.212 1.00 94.12 245 GLY A CA 1
ATOM 1885 C C . GLY A 1 245 ? -14.881 -4.556 -13.443 1.00 94.12 245 GLY A C 1
ATOM 1886 O O . GLY A 1 245 ? -15.001 -5.782 -13.427 1.00 94.12 245 GLY A O 1
ATOM 1887 N N . LYS A 1 246 ? -13.877 -3.927 -12.824 1.00 95.81 246 LYS A N 1
ATOM 1888 C CA . LYS A 1 246 ? -12.817 -4.605 -12.063 1.00 95.81 246 LYS A CA 1
ATOM 1889 C C . LYS A 1 246 ? -13.117 -4.631 -10.572 1.00 95.81 246 LYS A C 1
ATOM 1891 O O . LYS A 1 246 ? -13.863 -3.802 -10.061 1.00 95.81 246 LYS A O 1
ATOM 1896 N N . HIS A 1 247 ? -12.536 -5.599 -9.873 1.00 97.44 247 HIS A N 1
ATOM 1897 C CA . HIS A 1 247 ? -12.607 -5.675 -8.416 1.00 97.44 247 HIS A CA 1
ATOM 1898 C C . HIS A 1 247 ? -11.613 -4.705 -7.767 1.00 97.44 247 HIS A C 1
ATOM 1900 O O . HIS A 1 247 ? -10.547 -4.452 -8.324 1.00 97.44 247 HIS A O 1
ATOM 1906 N N . VAL A 1 248 ? -11.937 -4.175 -6.587 1.00 97.94 248 VAL A N 1
ATOM 1907 C CA . VAL A 1 248 ? -11.100 -3.181 -5.899 1.00 97.94 248 VAL A CA 1
ATOM 1908 C C . VAL A 1 248 ? -10.904 -3.533 -4.430 1.00 97.94 248 VAL A C 1
ATOM 1910 O O . VAL A 1 248 ? -11.871 -3.749 -3.699 1.00 97.94 248 VAL A O 1
ATOM 1913 N N . LEU A 1 249 ? -9.645 -3.508 -3.999 1.00 98.19 249 LEU A N 1
ATOM 1914 C CA . LEU A 1 249 ? -9.239 -3.335 -2.610 1.00 98.19 249 LEU A CA 1
ATOM 1915 C C . LEU A 1 249 ? -8.613 -1.942 -2.473 1.00 98.19 249 LEU A C 1
ATOM 1917 O O . LEU A 1 249 ? -7.610 -1.659 -3.124 1.00 98.19 249 LEU A O 1
ATOM 1921 N N . LEU A 1 250 ? -9.211 -1.059 -1.677 1.00 98.12 250 LEU A N 1
ATOM 1922 C CA . LEU A 1 250 ? -8.803 0.345 -1.569 1.00 98.12 250 LEU A CA 1
ATOM 1923 C C . LEU A 1 250 ? -8.230 0.652 -0.188 1.00 98.12 250 LEU A C 1
ATOM 1925 O O . LEU A 1 250 ? -8.911 0.417 0.809 1.00 98.12 250 LEU A O 1
ATOM 1929 N N . GLU A 1 251 ? -7.017 1.202 -0.135 1.00 95.75 251 GLU A N 1
ATOM 1930 C CA . GLU A 1 251 ? -6.399 1.663 1.112 1.00 95.75 251 GLU A CA 1
ATOM 1931 C C . GLU A 1 251 ? -7.213 2.728 1.852 1.00 95.75 251 GLU A C 1
ATOM 1933 O O . GLU A 1 251 ? -8.048 3.436 1.282 1.00 95.75 251 GLU A O 1
ATOM 1938 N N . LYS A 1 252 ? -6.963 2.832 3.159 1.00 93.25 252 LYS A N 1
ATOM 1939 C CA . LYS A 1 252 ? -7.617 3.812 4.031 1.00 93.25 252 LYS A CA 1
ATOM 1940 C C . LYS A 1 252 ? -6.826 5.129 4.091 1.00 93.25 252 LYS A C 1
ATOM 1942 O O . LYS A 1 252 ? -5.625 5.131 3.826 1.00 93.25 252 LYS A O 1
ATOM 1947 N N . PRO A 1 253 ? -7.452 6.244 4.518 1.00 93.94 253 PRO A N 1
ATOM 1948 C CA . PRO A 1 253 ? -8.885 6.446 4.682 1.00 93.94 253 PRO A CA 1
ATOM 1949 C C . PRO A 1 253 ? -9.584 6.328 3.330 1.00 93.94 253 PRO A C 1
ATOM 1951 O O . PRO A 1 253 ? -9.010 6.639 2.289 1.00 93.94 253 PRO A O 1
ATOM 1954 N N . LEU A 1 254 ? -10.839 5.886 3.347 1.00 94.44 254 LEU A N 1
ATOM 1955 C CA . LEU A 1 254 ? -11.593 5.626 2.121 1.00 94.44 254 LEU A CA 1
ATOM 1956 C C . LEU A 1 254 ? -11.630 6.855 1.190 1.00 94.44 254 LEU A C 1
ATOM 1958 O O . LEU A 1 254 ? -11.460 6.733 -0.019 1.00 94.44 254 LEU A O 1
ATOM 1962 N N . ALA A 1 255 ? -11.817 8.043 1.767 1.00 95.75 255 ALA A N 1
ATOM 1963 C CA . ALA A 1 255 ? -11.726 9.322 1.079 1.00 95.75 255 ALA A CA 1
ATOM 1964 C C . ALA A 1 255 ? -11.319 10.430 2.059 1.00 95.75 255 ALA A C 1
ATOM 1966 O O . ALA A 1 255 ? -11.384 10.263 3.276 1.00 95.75 255 ALA A O 1
ATOM 1967 N N . ILE A 1 256 ? -10.948 11.588 1.512 1.00 95.06 256 ILE A N 1
ATOM 1968 C CA . ILE A 1 256 ? -10.544 12.767 2.290 1.00 95.06 256 ILE A CA 1
ATOM 1969 C C . ILE A 1 256 ? -11.696 13.737 2.601 1.00 95.06 256 ILE A C 1
ATOM 1971 O O . ILE A 1 256 ? -11.479 14.761 3.241 1.00 95.06 256 ILE A O 1
ATOM 1975 N N . SER A 1 257 ? -12.909 13.458 2.117 1.00 93.50 257 SER A N 1
ATOM 1976 C CA . SER A 1 257 ? -14.081 14.322 2.286 1.00 93.50 257 SER A CA 1
ATOM 1977 C C . SER A 1 257 ? -15.377 13.521 2.396 1.00 93.50 257 SER A C 1
ATOM 1979 O O . SER A 1 257 ? -15.442 12.346 2.015 1.00 93.50 257 SER A O 1
ATOM 1981 N N . ILE A 1 258 ? -16.430 14.182 2.888 1.00 93.38 258 ILE A N 1
ATOM 1982 C CA . ILE A 1 258 ? -17.783 13.617 2.971 1.00 93.38 258 ILE A CA 1
ATOM 1983 C C . ILE A 1 258 ? -18.297 13.288 1.567 1.00 93.38 258 ILE A C 1
ATOM 1985 O O . ILE A 1 258 ? -18.869 12.223 1.350 1.00 93.38 258 ILE A O 1
ATOM 1989 N N . GLU A 1 259 ? -18.074 14.177 0.602 1.00 94.81 259 GLU A N 1
ATOM 1990 C CA . GLU A 1 259 ? -18.498 14.015 -0.789 1.00 94.81 259 GLU A CA 1
ATOM 1991 C C . GLU A 1 259 ? -17.834 12.791 -1.422 1.00 94.81 259 GLU A C 1
ATOM 1993 O O . GLU A 1 259 ? -18.523 11.972 -2.027 1.00 94.81 259 GLU A O 1
ATOM 1998 N N . GLY A 1 260 ? -16.528 12.609 -1.200 1.00 96.19 260 GLY A N 1
ATOM 1999 C CA . GLY A 1 260 ? -15.806 11.426 -1.664 1.00 96.19 260 GLY A CA 1
ATOM 2000 C C . GLY A 1 260 ? -16.315 10.138 -1.014 1.00 96.19 260 GLY A C 1
ATOM 2001 O O . GLY A 1 260 ? -16.472 9.124 -1.691 1.00 96.19 260 GLY A O 1
ATOM 2002 N N . CYS A 1 261 ? -16.654 10.182 0.280 1.00 95.44 261 CYS A N 1
ATOM 2003 C CA . CYS A 1 261 ? -17.280 9.051 0.969 1.00 95.44 261 CYS A CA 1
ATOM 2004 C C . CYS A 1 261 ? -18.649 8.695 0.369 1.00 95.44 261 CYS A C 1
ATOM 2006 O O . CYS A 1 261 ? -18.923 7.517 0.145 1.00 95.44 261 CYS A O 1
ATOM 2008 N N . ARG A 1 262 ? -19.499 9.694 0.076 1.00 95.50 262 ARG A N 1
ATOM 2009 C CA . ARG A 1 262 ? -20.803 9.482 -0.583 1.00 95.50 262 ARG A CA 1
ATOM 2010 C C . ARG A 1 262 ? -20.634 8.844 -1.956 1.00 95.50 262 ARG A C 1
ATOM 2012 O O . ARG A 1 262 ? -21.354 7.906 -2.283 1.00 95.50 262 ARG A O 1
ATOM 2019 N N . GLU A 1 263 ? -19.688 9.347 -2.743 1.00 96.19 263 GLU A N 1
ATOM 2020 C CA . GLU A 1 263 ? -19.411 8.847 -4.088 1.00 96.19 263 GLU A CA 1
ATOM 2021 C C . GLU A 1 263 ? -18.965 7.382 -4.062 1.00 96.19 263 GLU A C 1
ATOM 2023 O O . GLU A 1 263 ? -19.548 6.548 -4.753 1.00 96.19 263 GLU A O 1
ATOM 2028 N N . LEU A 1 264 ? -17.985 7.041 -3.220 1.00 95.88 264 LEU A N 1
ATOM 2029 C CA . LEU A 1 264 ? -17.489 5.669 -3.111 1.00 95.88 264 LEU A CA 1
ATOM 2030 C C . LEU A 1 264 ? -18.540 4.704 -2.554 1.00 95.88 264 LEU A C 1
ATOM 2032 O O . LEU A 1 264 ? -18.622 3.566 -3.014 1.00 95.88 264 LEU A O 1
ATOM 2036 N N . LEU A 1 265 ? -19.383 5.153 -1.621 1.00 94.56 265 LEU A N 1
ATOM 2037 C CA . LEU A 1 265 ? -20.504 4.355 -1.125 1.00 94.56 265 LEU A CA 1
ATOM 2038 C C . LEU A 1 265 ? -21.535 4.076 -2.229 1.00 94.56 265 LEU A C 1
ATOM 2040 O O . LEU A 1 265 ? -21.964 2.935 -2.391 1.00 94.56 265 LEU A O 1
ATOM 2044 N N . ALA A 1 266 ? -21.890 5.087 -3.025 1.00 94.62 266 ALA A N 1
ATOM 2045 C CA . ALA A 1 266 ? -22.798 4.926 -4.159 1.00 94.62 266 ALA A CA 1
ATOM 2046 C C . ALA A 1 266 ? -22.206 4.006 -5.244 1.00 94.62 266 ALA A C 1
ATOM 2048 O O . ALA A 1 266 ? -22.910 3.168 -5.813 1.00 94.62 266 ALA A O 1
ATOM 2049 N N . LEU A 1 267 ? -20.897 4.097 -5.499 1.00 94.19 267 LEU A N 1
ATOM 2050 C CA . LEU A 1 267 ? -20.196 3.186 -6.407 1.00 94.19 267 LEU A CA 1
ATOM 2051 C C . LEU A 1 267 ? -20.242 1.745 -5.896 1.00 94.19 267 LEU A C 1
ATOM 2053 O O . LEU A 1 267 ? -20.616 0.851 -6.650 1.00 94.19 267 LEU A O 1
ATOM 2057 N N . ALA A 1 268 ? -19.961 1.525 -4.609 1.00 92.88 268 ALA A N 1
ATOM 2058 C CA . ALA A 1 268 ? -20.044 0.205 -3.986 1.00 92.88 268 ALA A CA 1
ATOM 2059 C C . ALA A 1 268 ? -21.447 -0.417 -4.091 1.00 92.88 268 ALA A C 1
ATOM 2061 O O . ALA A 1 268 ? -21.572 -1.624 -4.264 1.00 92.88 268 ALA A O 1
ATOM 2062 N N . GLN A 1 269 ? -22.502 0.401 -4.017 1.00 91.44 269 GLN A N 1
ATOM 2063 C CA . GLN A 1 269 ? -23.893 -0.051 -4.138 1.00 91.44 269 GLN A CA 1
ATOM 2064 C C . GLN A 1 269 ? -24.346 -0.293 -5.585 1.00 91.44 269 GLN A C 1
ATOM 2066 O O . GLN A 1 269 ? -25.287 -1.052 -5.810 1.00 91.44 269 GLN A O 1
ATOM 2071 N N . SER A 1 270 ? -23.714 0.358 -6.563 1.00 92.81 270 SER A N 1
ATOM 2072 C CA . SER A 1 270 ? -24.112 0.285 -7.979 1.00 92.81 270 SER A CA 1
ATOM 2073 C C . SER A 1 270 ? -23.376 -0.790 -8.784 1.00 92.81 270 SER A C 1
ATOM 2075 O O . SER A 1 270 ? -23.769 -1.071 -9.915 1.00 92.81 270 SER A O 1
ATOM 2077 N N . THR A 1 271 ? -22.336 -1.405 -8.216 1.00 91.81 271 THR A N 1
ATOM 2078 C CA . THR A 1 271 ? -21.522 -2.437 -8.870 1.00 91.81 271 THR A CA 1
ATOM 2079 C C . THR A 1 271 ? -21.789 -3.836 -8.309 1.00 91.81 271 THR A C 1
ATOM 2081 O O . THR A 1 271 ? -22.087 -4.008 -7.130 1.00 91.81 271 THR A O 1
ATOM 2084 N N . ASP A 1 272 ? -21.650 -4.862 -9.150 1.00 91.31 272 ASP A N 1
ATOM 2085 C CA . ASP A 1 272 ? -21.646 -6.272 -8.739 1.00 91.31 272 ASP A CA 1
ATOM 2086 C C . ASP A 1 272 ? -20.237 -6.784 -8.388 1.00 91.31 272 ASP A C 1
ATOM 2088 O O . ASP A 1 272 ? -20.052 -7.943 -7.997 1.00 91.31 272 ASP A O 1
ATOM 2092 N N . ARG A 1 273 ? -19.226 -5.921 -8.524 1.00 95.38 273 ARG A N 1
ATOM 2093 C CA . ARG A 1 273 ? -17.833 -6.232 -8.218 1.00 95.38 273 ARG A CA 1
ATOM 2094 C C . ARG A 1 273 ? -17.563 -6.125 -6.727 1.00 95.38 273 ARG A C 1
ATOM 2096 O O . ARG A 1 273 ? -18.051 -5.235 -6.043 1.00 95.38 273 ARG A O 1
ATOM 2103 N N . VAL A 1 274 ? -16.711 -7.021 -6.231 1.00 96.56 274 VAL A N 1
ATOM 2104 C CA . VAL A 1 274 ? -16.076 -6.874 -4.916 1.00 96.56 274 VAL A CA 1
ATOM 2105 C C . VAL A 1 274 ? -15.378 -5.514 -4.839 1.00 96.56 274 VAL A C 1
ATOM 2107 O O . VAL A 1 274 ? -14.405 -5.281 -5.557 1.00 96.56 274 VAL A O 1
ATOM 2110 N N . PHE A 1 275 ? -15.874 -4.653 -3.954 1.00 97.00 275 PHE A N 1
ATOM 2111 C CA . PHE A 1 275 ? -15.227 -3.416 -3.543 1.00 97.00 275 PHE A CA 1
ATOM 2112 C C . PHE A 1 275 ? -15.060 -3.444 -2.021 1.00 97.00 275 PHE A C 1
ATOM 2114 O O . PHE A 1 275 ? -16.041 -3.421 -1.275 1.00 97.00 275 PHE A O 1
ATOM 2121 N N . MET A 1 276 ? -13.812 -3.557 -1.571 1.00 97.12 276 MET A N 1
ATOM 2122 C CA . MET A 1 276 ? -13.443 -3.704 -0.168 1.00 97.12 276 MET A CA 1
ATOM 2123 C C . MET A 1 276 ? -12.503 -2.571 0.253 1.00 97.12 276 MET A C 1
ATOM 2125 O O . MET A 1 276 ? -11.590 -2.210 -0.486 1.00 97.12 276 MET A O 1
ATOM 2129 N N . ALA A 1 277 ? -12.710 -2.022 1.446 1.00 96.88 277 ALA A N 1
ATOM 2130 C CA . ALA A 1 277 ? -11.745 -1.140 2.089 1.00 96.88 277 ALA A CA 1
ATOM 2131 C C . ALA A 1 277 ? -10.666 -1.980 2.788 1.00 96.88 277 ALA A C 1
ATOM 2133 O O . ALA A 1 277 ? -10.984 -2.929 3.510 1.00 96.88 277 ALA A O 1
ATOM 2134 N N . ALA A 1 278 ? -9.399 -1.617 2.611 1.00 95.62 278 ALA A N 1
ATOM 2135 C CA . ALA A 1 278 ? -8.251 -2.259 3.239 1.00 95.62 278 ALA A CA 1
ATOM 2136 C C . ALA A 1 278 ? -8.046 -1.760 4.681 1.00 95.62 278 ALA A C 1
ATOM 2138 O O . ALA A 1 278 ? -6.954 -1.386 5.091 1.00 95.62 278 ALA A O 1
ATOM 2139 N N . GLU A 1 279 ? -9.098 -1.809 5.496 1.00 94.75 279 GLU A N 1
ATOM 2140 C CA . GLU A 1 279 ? -9.012 -1.499 6.923 1.00 94.75 279 GLU A CA 1
ATOM 2141 C C . GLU A 1 279 ? -8.550 -2.745 7.696 1.00 94.75 279 GLU A C 1
ATOM 2143 O O . GLU A 1 279 ? -9.258 -3.753 7.759 1.00 94.75 279 GLU A O 1
ATOM 2148 N N . ASN A 1 280 ? -7.314 -2.737 8.200 1.00 94.06 280 ASN A N 1
ATOM 2149 C CA . ASN A 1 280 ? -6.687 -3.907 8.824 1.00 94.06 280 ASN A CA 1
ATOM 2150 C C . ASN A 1 280 ? -6.931 -3.976 10.337 1.00 94.06 280 ASN A C 1
ATOM 2152 O O . ASN A 1 280 ? -6.809 -5.054 10.918 1.00 94.06 280 ASN A O 1
ATOM 2156 N N . SER A 1 281 ? -7.335 -2.876 10.977 1.00 94.50 281 SER A N 1
ATOM 2157 C CA . SER A 1 281 ? -7.551 -2.821 12.430 1.00 94.50 281 SER A CA 1
ATOM 2158 C C . SER A 1 281 ? -8.600 -3.789 13.006 1.00 94.50 281 SER A C 1
ATOM 2160 O O . SER A 1 281 ? -8.379 -4.295 14.109 1.00 94.50 281 SER A O 1
ATOM 2162 N N . PRO A 1 282 ? -9.680 -4.187 12.294 1.00 94.50 282 PRO A N 1
ATOM 2163 C CA . PRO A 1 282 ? -10.570 -5.261 12.742 1.00 94.50 282 PRO A CA 1
ATOM 2164 C C . PRO A 1 282 ? -9.885 -6.627 12.818 1.00 94.50 282 PRO A C 1
ATOM 2166 O O . PRO A 1 282 ? -10.392 -7.535 13.475 1.00 94.50 282 PRO A O 1
ATOM 2169 N N . HIS A 1 283 ? -8.768 -6.781 12.105 1.00 94.19 283 HIS A N 1
ATOM 2170 C CA . HIS A 1 283 ? -7.985 -8.003 12.008 1.00 94.19 283 HIS A CA 1
ATOM 2171 C C . HIS A 1 283 ? -6.726 -7.969 12.884 1.00 94.19 283 HIS A C 1
ATOM 2173 O O . HIS A 1 283 ? -5.976 -8.945 12.876 1.00 94.19 283 HIS A O 1
ATOM 2179 N N . TRP A 1 284 ? -6.482 -6.888 13.639 1.00 95.06 284 TRP A N 1
ATOM 2180 C CA . TRP A 1 284 ? -5.422 -6.858 14.649 1.00 95.06 284 TRP A CA 1
ATOM 2181 C C . TRP A 1 284 ? -5.659 -7.995 15.651 1.00 95.06 284 TRP A C 1
ATOM 2183 O O . TRP A 1 284 ? -6.729 -8.033 16.273 1.00 95.06 284 TRP A O 1
ATOM 2193 N N . PRO A 1 285 ? -4.721 -8.946 15.803 1.00 95.00 285 PRO A N 1
ATOM 2194 C CA . PRO A 1 285 ? -4.944 -10.129 16.627 1.00 95.00 285 PRO A CA 1
ATOM 2195 C C . PRO A 1 285 ? -5.371 -9.810 18.067 1.00 95.00 285 PRO A C 1
ATOM 2197 O O . PRO A 1 285 ? -6.248 -10.469 18.623 1.00 95.00 285 PRO A O 1
ATOM 2200 N N . GLU A 1 286 ? -4.815 -8.753 18.650 1.00 95.62 286 GLU A N 1
ATOM 2201 C CA . GLU A 1 286 ? -5.149 -8.224 19.970 1.00 95.62 286 GLU A CA 1
ATOM 2202 C C . GLU A 1 286 ? -6.571 -7.638 20.048 1.00 95.62 286 GLU A C 1
ATOM 2204 O O . GLU A 1 286 ? -7.261 -7.832 21.051 1.00 95.62 286 GLU A O 1
ATOM 2209 N N . VAL A 1 287 ? -7.062 -6.996 18.980 1.00 96.31 287 VAL A N 1
ATOM 2210 C CA . VAL A 1 287 ? -8.451 -6.509 18.880 1.00 96.31 287 VAL A CA 1
ATOM 2211 C C . VAL A 1 287 ? -9.410 -7.690 18.765 1.00 96.31 287 VAL A C 1
ATOM 2213 O O . VAL A 1 287 ? -10.408 -7.755 19.486 1.00 96.31 287 VAL A O 1
ATOM 2216 N N . VAL A 1 288 ? -9.084 -8.667 17.913 1.00 95.94 288 VAL A N 1
ATOM 2217 C CA . VAL A 1 288 ? -9.850 -9.915 17.769 1.00 95.94 288 VAL A CA 1
ATOM 2218 C C . VAL A 1 288 ? -9.947 -10.634 19.117 1.00 95.94 288 VAL A C 1
ATOM 2220 O O . VAL A 1 288 ? -11.040 -11.030 19.538 1.00 95.94 288 VAL A O 1
ATOM 2223 N N . ARG A 1 289 ? -8.824 -10.742 19.838 1.00 96.75 289 ARG A N 1
ATOM 2224 C CA . ARG A 1 289 ? -8.761 -11.364 21.162 1.00 96.75 289 ARG A CA 1
ATOM 2225 C C . ARG A 1 289 ? -9.562 -10.588 22.204 1.00 96.75 289 ARG A C 1
ATOM 2227 O O . ARG A 1 289 ? -10.315 -11.205 22.957 1.00 96.75 289 ARG A O 1
ATOM 2234 N N . ALA A 1 290 ? -9.462 -9.259 22.235 1.00 97.56 290 ALA A N 1
ATOM 2235 C CA . ALA A 1 290 ? -10.242 -8.424 23.146 1.00 97.56 290 ALA A CA 1
ATOM 2236 C C . ALA A 1 290 ? -11.752 -8.611 22.933 1.00 97.56 290 ALA A C 1
ATOM 2238 O O . ALA A 1 290 ? -12.489 -8.845 23.891 1.00 97.56 290 ALA A O 1
ATOM 2239 N N . ILE A 1 291 ? -12.214 -8.594 21.678 1.00 97.25 291 ILE A N 1
ATOM 2240 C CA . ILE A 1 291 ? -13.624 -8.827 21.334 1.00 97.25 291 ILE A CA 1
ATOM 2241 C C . ILE A 1 291 ? -14.073 -10.228 21.765 1.00 97.25 291 ILE A C 1
ATOM 2243 O O . ILE A 1 291 ? -15.184 -10.384 22.277 1.00 97.25 291 ILE A O 1
ATOM 2247 N N . GLN A 1 292 ? -13.230 -11.249 21.592 1.00 97.50 292 GLN A N 1
ATOM 2248 C CA . GLN A 1 292 ? -13.526 -12.599 22.069 1.00 97.50 292 GLN A CA 1
ATOM 2249 C C . GLN A 1 292 ? -13.706 -12.629 23.596 1.00 97.50 292 GLN A C 1
ATOM 2251 O O . GLN A 1 292 ? -14.713 -13.140 24.079 1.00 97.50 292 GLN A O 1
ATOM 2256 N N . LEU A 1 293 ? -12.781 -12.036 24.353 1.00 97.81 293 LEU A N 1
ATOM 2257 C CA . LEU A 1 293 ? -12.838 -11.983 25.819 1.00 97.81 293 LEU A CA 1
ATOM 2258 C C . LEU A 1 293 ? -14.069 -11.219 26.333 1.00 97.81 293 LEU A C 1
ATOM 2260 O O . LEU A 1 293 ? -14.670 -11.599 27.342 1.00 97.81 293 LEU A O 1
ATOM 2264 N N . ILE A 1 294 ? -14.471 -10.157 25.628 1.00 98.25 294 ILE A N 1
ATOM 2265 C CA . ILE A 1 294 ? -15.704 -9.413 25.910 1.00 98.25 294 ILE A CA 1
ATOM 2266 C C . ILE A 1 294 ? -16.926 -10.314 25.699 1.00 98.25 294 ILE A C 1
ATOM 2268 O O . ILE A 1 294 ? -17.775 -10.403 26.585 1.00 98.25 294 ILE A O 1
ATOM 2272 N N . LYS A 1 295 ? -16.991 -11.041 24.575 1.00 97.88 295 LYS A N 1
ATOM 2273 C CA . LYS A 1 295 ? -18.078 -11.996 24.282 1.00 97.88 295 LYS A CA 1
ATOM 2274 C C . LYS A 1 295 ? -18.143 -13.145 25.291 1.00 97.88 295 LYS A C 1
ATOM 2276 O O . LYS A 1 295 ? -19.233 -13.584 25.643 1.00 97.88 295 LYS A O 1
ATOM 2281 N N . GLU A 1 296 ? -16.997 -13.602 25.788 1.00 97.69 296 GLU A N 1
ATOM 2282 C CA . GLU A 1 296 ? -16.889 -14.597 26.866 1.00 97.69 296 GLU A CA 1
ATOM 2283 C C . GLU A 1 296 ? -17.317 -14.038 28.241 1.00 97.69 296 GLU A C 1
ATOM 2285 O O . GLU A 1 296 ? -17.455 -14.784 29.210 1.00 97.69 296 GLU A O 1
ATOM 2290 N N . GLY A 1 297 ? -17.556 -12.726 28.346 1.00 97.75 297 GLY A N 1
ATOM 2291 C CA . GLY A 1 297 ? -18.026 -12.068 29.561 1.00 97.75 297 GLY A CA 1
ATOM 2292 C C . GLY A 1 297 ? -16.947 -11.880 30.628 1.00 97.75 297 GLY A C 1
ATOM 2293 O O . GLY A 1 297 ? -17.298 -11.627 31.787 1.00 97.75 297 GLY A O 1
ATOM 2294 N N . VAL A 1 298 ? -15.663 -11.976 30.253 1.00 98.06 298 VAL A N 1
ATOM 2295 C CA . VAL A 1 298 ? -14.505 -11.920 31.166 1.00 98.06 298 VAL A CA 1
ATOM 2296 C C . VAL A 1 298 ? -14.490 -10.623 31.972 1.00 98.06 298 VAL A C 1
ATOM 2298 O O . VAL A 1 298 ? -14.344 -10.660 33.192 1.00 98.06 298 VAL A O 1
ATOM 2301 N N . ILE A 1 299 ? -14.722 -9.486 31.310 1.00 98.25 299 ILE A N 1
ATOM 2302 C CA . ILE A 1 299 ? -14.836 -8.174 31.966 1.00 98.25 299 ILE A CA 1
ATOM 2303 C C . ILE A 1 299 ? -16.291 -7.702 32.133 1.00 98.25 299 ILE A C 1
ATOM 2305 O O . ILE A 1 299 ? -16.540 -6.655 32.726 1.00 98.25 299 ILE A O 1
ATOM 2309 N N . GLY A 1 300 ? -17.270 -8.500 31.693 1.00 97.62 300 GLY A N 1
ATOM 2310 C CA . GLY A 1 300 ? -18.667 -8.079 31.549 1.00 97.62 300 GLY A CA 1
ATOM 2311 C C . GLY A 1 300 ? -18.879 -7.167 30.337 1.00 97.62 300 GLY A C 1
ATOM 2312 O O . GLY A 1 300 ? -18.021 -7.087 29.464 1.00 97.62 300 GLY A O 1
ATOM 2313 N N . GLU A 1 301 ? -20.026 -6.488 30.285 1.00 97.69 301 GLU A N 1
ATOM 2314 C CA . GLU A 1 301 ? -20.333 -5.558 29.193 1.00 97.69 301 GLU A CA 1
ATOM 2315 C C . GLU A 1 301 ? -19.490 -4.276 29.332 1.00 97.69 301 GLU A C 1
ATOM 2317 O O . GLU A 1 301 ? -19.581 -3.618 30.376 1.00 97.69 301 GLU A O 1
ATOM 2322 N N . PRO A 1 302 ? -18.682 -3.895 28.323 1.00 98.31 302 PRO A N 1
ATOM 2323 C CA . PRO A 1 302 ? -17.895 -2.672 28.386 1.00 98.31 302 PRO A CA 1
ATOM 2324 C C . PRO A 1 302 ? -18.799 -1.449 28.533 1.00 98.31 302 PRO A C 1
ATOM 2326 O O . PRO A 1 302 ? -19.775 -1.312 27.795 1.00 98.31 302 PRO A O 1
ATOM 2329 N N . TYR A 1 303 ? -18.468 -0.542 29.450 1.00 97.88 303 TYR A N 1
ATOM 2330 C CA . TYR A 1 303 ? -19.189 0.729 29.624 1.00 97.88 303 TYR A CA 1
ATOM 2331 C C . TYR A 1 303 ? -18.352 1.942 29.209 1.00 97.88 303 TYR A C 1
ATOM 2333 O O . TYR A 1 303 ? -18.906 3.017 28.955 1.00 97.88 303 TYR A O 1
ATOM 2341 N N . TYR A 1 304 ? -17.030 1.770 29.146 1.00 98.50 304 TYR A N 1
ATOM 2342 C CA . TYR A 1 304 ? -16.081 2.813 28.798 1.00 98.50 304 TYR A CA 1
ATOM 2343 C C . TYR A 1 304 ? -14.838 2.228 28.127 1.00 98.50 304 TYR A C 1
ATOM 2345 O O . TYR A 1 304 ? -14.381 1.151 28.511 1.00 98.50 304 TYR A O 1
ATOM 2353 N N . ALA A 1 305 ? -14.285 2.928 27.141 1.00 98.50 305 ALA A N 1
ATOM 2354 C CA . ALA A 1 305 ? -12.982 2.596 26.578 1.00 98.50 305 ALA A CA 1
ATOM 2355 C C . ALA A 1 305 ? -12.241 3.849 26.102 1.00 98.50 305 ALA A C 1
ATOM 2357 O O . ALA A 1 305 ? -12.850 4.876 25.800 1.00 98.50 305 ALA A O 1
ATOM 2358 N N . GLN A 1 306 ? -10.921 3.745 26.031 1.00 98.06 306 GLN A N 1
ATOM 2359 C CA . GLN A 1 306 ? -10.032 4.770 25.500 1.00 98.06 306 GLN A CA 1
ATOM 2360 C C . GLN A 1 306 ? -9.235 4.180 24.341 1.00 98.06 306 GLN A C 1
ATOM 2362 O O . GLN A 1 306 ? -8.817 3.023 24.427 1.00 98.06 306 GLN A O 1
ATOM 2367 N N . ALA A 1 307 ? -9.027 4.965 23.286 1.00 97.75 307 ALA A N 1
ATOM 2368 C CA . ALA A 1 307 ? -8.085 4.656 22.217 1.00 97.75 307 ALA A CA 1
ATOM 2369 C C . ALA A 1 307 ? -6.982 5.699 22.172 1.00 97.75 307 ALA A C 1
ATOM 2371 O O . ALA A 1 307 ? -7.271 6.894 22.125 1.00 97.75 307 ALA A O 1
ATOM 2372 N N . ASN A 1 308 ? -5.739 5.234 22.126 1.00 95.44 308 ASN A N 1
ATOM 2373 C CA . ASN A 1 308 ? -4.566 6.080 22.014 1.00 95.44 308 ASN A CA 1
ATOM 2374 C C . ASN A 1 308 ? -3.789 5.695 20.755 1.00 95.44 308 ASN A C 1
ATOM 2376 O O . ASN A 1 308 ? -3.162 4.637 20.699 1.00 95.44 308 ASN A O 1
ATOM 2380 N N . TYR A 1 309 ? -3.812 6.568 19.754 1.00 92.75 309 TYR A N 1
ATOM 2381 C CA . TYR A 1 309 ? -2.868 6.507 18.649 1.00 92.75 309 TYR A CA 1
ATOM 2382 C C . TYR A 1 309 ? -1.760 7.509 18.912 1.00 92.75 309 TYR A C 1
ATOM 2384 O O . TYR A 1 309 ? -2.005 8.711 19.021 1.00 92.75 309 TYR A O 1
ATOM 2392 N N . TRP A 1 310 ? -0.538 7.013 19.025 1.00 88.12 310 TRP A N 1
ATOM 2393 C CA . TRP A 1 310 ? 0.600 7.880 19.237 1.00 88.12 310 TRP A CA 1
ATOM 2394 C C . TRP A 1 310 ? 1.797 7.338 18.489 1.00 88.12 310 TRP A C 1
ATOM 2396 O O . TRP A 1 310 ? 2.300 6.262 18.815 1.00 88.12 310 TRP A O 1
ATOM 2406 N N . GLU A 1 311 ? 2.271 8.114 17.530 1.00 84.88 311 GLU A N 1
ATOM 2407 C CA . GLU A 1 311 ? 3.405 7.754 16.697 1.00 84.88 311 GLU A CA 1
ATOM 2408 C C . GLU A 1 311 ? 4.442 8.876 16.726 1.00 84.88 311 GLU A C 1
ATOM 2410 O O . GLU A 1 311 ? 4.116 10.059 16.606 1.00 84.88 311 GLU A O 1
ATOM 2415 N N . ALA A 1 312 ? 5.691 8.479 16.961 1.00 81.19 312 ALA A N 1
ATOM 2416 C CA . ALA A 1 312 ? 6.838 9.367 16.945 1.00 81.19 312 ALA A CA 1
ATOM 2417 C C . ALA A 1 312 ? 7.595 9.117 15.641 1.00 81.19 312 ALA A C 1
ATOM 2419 O O . ALA A 1 312 ? 8.112 8.020 15.437 1.00 81.19 312 ALA A O 1
ATOM 2420 N N . ILE A 1 313 ? 7.642 10.116 14.765 1.00 74.88 313 ILE A N 1
ATOM 2421 C CA . ILE A 1 313 ? 8.415 10.047 13.525 1.00 74.88 313 ILE A CA 1
ATOM 2422 C C . ILE A 1 313 ? 9.787 10.631 13.841 1.00 74.88 313 ILE A C 1
ATOM 2424 O O . ILE A 1 313 ? 9.924 11.845 14.016 1.00 74.88 313 ILE A O 1
ATOM 2428 N N . ALA A 1 314 ? 10.792 9.762 13.964 1.00 71.25 314 ALA A N 1
ATOM 2429 C CA . ALA A 1 314 ? 12.143 10.185 14.297 1.00 71.25 314 ALA A CA 1
ATOM 2430 C C . ALA A 1 314 ? 12.691 11.137 13.224 1.00 71.25 314 ALA A C 1
ATOM 2432 O O . ALA A 1 314 ? 12.369 11.048 12.034 1.00 71.25 314 ALA A O 1
ATOM 2433 N N . LYS A 1 315 ? 13.543 12.074 13.644 1.00 67.38 315 LYS A N 1
ATOM 2434 C CA . LYS A 1 315 ? 14.127 13.058 12.728 1.00 67.38 315 LYS A CA 1
ATOM 2435 C C . LYS A 1 315 ? 14.966 12.377 11.642 1.00 67.38 315 LYS A C 1
ATOM 2437 O O . LYS A 1 315 ? 14.978 12.838 10.504 1.00 67.38 315 LYS A O 1
ATOM 2442 N N . GLU A 1 316 ? 15.626 11.282 11.989 1.00 63.81 316 GLU A N 1
ATOM 2443 C CA . GLU A 1 316 ? 16.468 10.493 11.099 1.00 63.81 316 GLU A CA 1
ATOM 2444 C C . GLU A 1 316 ? 15.641 9.832 9.986 1.00 63.81 316 GLU A C 1
ATOM 2446 O O . GLU A 1 316 ? 16.028 9.914 8.821 1.00 63.81 316 GLU A O 1
ATOM 2451 N N . ASP A 1 317 ? 14.466 9.281 10.316 1.00 59.56 317 ASP A N 1
ATOM 2452 C CA . ASP A 1 317 ? 13.516 8.711 9.344 1.00 59.56 317 ASP A CA 1
ATOM 2453 C C . ASP A 1 317 ? 12.981 9.788 8.388 1.00 59.56 317 ASP A C 1
ATOM 2455 O O . ASP A 1 317 ? 12.741 9.550 7.202 1.00 59.56 317 ASP A O 1
ATOM 2459 N N . TYR A 1 318 ? 12.845 11.016 8.886 1.00 59.44 318 TYR A N 1
ATOM 2460 C CA . TYR A 1 318 ? 12.526 12.175 8.061 1.00 59.44 318 TYR A CA 1
ATOM 2461 C C . TYR A 1 318 ? 13.667 12.554 7.103 1.00 59.44 318 TYR A C 1
ATOM 2463 O O . TYR A 1 318 ? 13.399 12.801 5.926 1.00 59.44 318 TYR A O 1
ATOM 2471 N N . ASP A 1 319 ? 14.914 12.638 7.583 1.00 52.28 319 ASP A N 1
ATOM 2472 C CA . ASP A 1 319 ? 16.044 13.164 6.799 1.00 52.28 319 ASP A CA 1
ATOM 2473 C C . ASP A 1 319 ? 16.353 12.261 5.590 1.00 52.28 319 ASP A C 1
ATOM 2475 O O . ASP A 1 319 ? 16.813 12.740 4.551 1.00 52.28 319 ASP A O 1
ATOM 2479 N N . VAL A 1 320 ? 16.022 10.970 5.693 1.00 42.44 320 VAL A N 1
ATOM 2480 C CA . VAL A 1 320 ? 16.121 9.994 4.596 1.00 42.44 320 VAL A CA 1
ATOM 2481 C C . VAL A 1 320 ? 14.847 9.879 3.750 1.00 42.44 320 VAL A C 1
ATOM 2483 O O . VAL A 1 320 ? 14.829 9.147 2.763 1.00 42.44 320 VAL A O 1
ATOM 2486 N N . GLY A 1 321 ? 13.780 10.603 4.102 1.00 53.56 321 GLY A N 1
ATOM 2487 C CA . GLY A 1 321 ? 12.513 10.595 3.371 1.00 53.56 321 GLY A CA 1
ATOM 2488 C C . GLY A 1 321 ? 11.681 9.320 3.545 1.00 53.56 321 GLY A C 1
ATOM 2489 O O . GLY A 1 321 ? 10.893 9.003 2.655 1.00 53.56 321 GLY A O 1
ATOM 2490 N N . ALA A 1 322 ? 11.827 8.601 4.664 1.00 56.75 322 ALA A N 1
ATOM 2491 C CA . ALA A 1 322 ? 11.086 7.364 4.936 1.00 56.75 322 ALA A CA 1
ATOM 2492 C C . ALA A 1 322 ? 9.564 7.590 5.004 1.00 56.75 322 ALA A C 1
ATOM 2494 O O . ALA A 1 322 ? 8.788 6.708 4.638 1.00 56.75 322 ALA A O 1
ATOM 2495 N N . VAL A 1 323 ? 9.130 8.791 5.408 1.00 69.19 323 VAL A N 1
ATOM 2496 C CA . VAL A 1 323 ? 7.723 9.208 5.349 1.00 69.19 323 VAL A CA 1
ATOM 2497 C C . VAL A 1 323 ? 7.504 10.130 4.143 1.00 69.19 323 VAL A C 1
ATOM 2499 O O . VAL A 1 323 ? 8.078 11.226 4.093 1.00 69.19 323 VAL A O 1
ATOM 2502 N N . PRO A 1 324 ? 6.653 9.746 3.174 1.00 74.12 324 PRO A N 1
ATOM 2503 C CA . PRO A 1 324 ? 6.408 10.545 1.981 1.00 74.12 324 PRO A CA 1
ATOM 2504 C C . PRO A 1 324 ? 5.881 11.950 2.290 1.00 74.12 324 PRO A C 1
ATOM 2506 O O . PRO A 1 324 ? 4.974 12.138 3.098 1.00 74.12 324 PRO A O 1
ATOM 2509 N N . SER A 1 325 ? 6.366 12.952 1.552 1.00 80.94 325 SER A N 1
ATOM 2510 C CA . SER A 1 325 ? 6.032 14.365 1.795 1.00 80.94 325 SER A CA 1
ATOM 2511 C C . SER A 1 325 ? 4.538 14.703 1.710 1.00 80.94 325 SER A C 1
ATOM 2513 O O . SER A 1 325 ? 4.099 15.698 2.286 1.00 80.94 325 SER A O 1
ATOM 2515 N N . TRP A 1 326 ? 3.741 13.894 1.002 1.00 82.25 326 TRP A N 1
ATOM 2516 C CA . TRP A 1 326 ? 2.298 14.101 0.899 1.00 82.25 326 TRP A CA 1
ATOM 2517 C C . TRP A 1 326 ? 1.567 13.883 2.226 1.00 82.25 326 TRP A C 1
ATOM 2519 O O . TRP A 1 326 ? 0.526 14.504 2.405 1.00 82.25 326 TRP A O 1
ATOM 2529 N N . VAL A 1 327 ? 2.119 13.084 3.148 1.00 83.88 327 VAL A N 1
ATOM 2530 C CA . VAL A 1 327 ? 1.538 12.798 4.474 1.00 83.88 327 VAL A CA 1
ATOM 2531 C C . VAL A 1 327 ? 1.460 14.059 5.349 1.00 83.88 327 VAL A C 1
ATOM 2533 O O . VAL A 1 327 ? 0.619 14.170 6.233 1.00 83.88 327 VAL A O 1
ATOM 2536 N N . TYR A 1 328 ? 2.292 15.063 5.073 1.00 84.19 328 TYR A N 1
ATOM 2537 C CA . TYR A 1 328 ? 2.305 16.328 5.815 1.00 84.19 328 TYR A CA 1
ATOM 2538 C C . TYR A 1 328 ? 1.418 17.415 5.192 1.00 84.19 328 TYR A C 1
ATOM 2540 O O . TYR A 1 328 ? 1.302 18.516 5.740 1.00 84.19 328 TYR A O 1
ATOM 2548 N N . ASP A 1 329 ? 0.822 17.141 4.028 1.00 87.62 329 ASP A N 1
ATOM 2549 C CA . ASP A 1 329 ? -0.022 18.080 3.296 1.00 87.62 329 ASP A CA 1
ATOM 2550 C C . ASP A 1 329 ? -1.511 17.756 3.522 1.00 87.62 329 ASP A C 1
ATOM 2552 O O . ASP A 1 329 ? -2.014 16.773 2.966 1.00 87.62 329 ASP A O 1
ATOM 2556 N N . PRO A 1 330 ? -2.262 18.590 4.267 1.00 91.00 330 PRO A N 1
ATOM 2557 C CA . PRO A 1 330 ? -3.664 18.333 4.571 1.00 91.00 330 PRO A CA 1
ATOM 2558 C C . PRO A 1 330 ? -4.535 18.281 3.319 1.00 91.00 330 PRO A C 1
ATOM 2560 O O . PRO A 1 330 ? -5.561 17.611 3.326 1.00 91.00 330 PRO A O 1
ATOM 2563 N N . LYS A 1 331 ? -4.116 18.899 2.206 1.00 90.81 331 LYS A N 1
ATOM 2564 C CA . LYS A 1 331 ? -4.843 18.789 0.933 1.00 90.81 331 LYS A CA 1
ATOM 2565 C C . LYS A 1 331 ? -4.732 17.401 0.304 1.00 90.81 331 LYS A C 1
ATOM 2567 O O . LYS A 1 331 ? -5.587 17.030 -0.491 1.00 90.81 331 LYS A O 1
ATOM 2572 N N . LYS A 1 332 ? -3.672 16.654 0.623 1.00 91.38 332 LYS A N 1
ATOM 2573 C CA . LYS A 1 332 ? -3.419 15.312 0.085 1.00 91.38 332 LYS A CA 1
ATOM 2574 C C . LYS A 1 332 ? -3.884 14.207 1.024 1.00 91.38 332 LYS A C 1
ATOM 2576 O O . LYS A 1 332 ? -4.299 13.162 0.530 1.00 91.38 332 LYS A O 1
ATOM 2581 N N . VAL A 1 333 ? -3.808 14.445 2.335 1.00 91.50 333 VAL A N 1
ATOM 2582 C CA . VAL A 1 333 ? -4.230 13.507 3.390 1.00 91.50 333 VAL A CA 1
ATOM 2583 C C . VAL A 1 333 ? -5.700 13.656 3.766 1.00 91.50 333 VAL A C 1
ATOM 2585 O O . VAL A 1 333 ? -6.317 12.662 4.140 1.00 91.50 333 VAL A O 1
ATO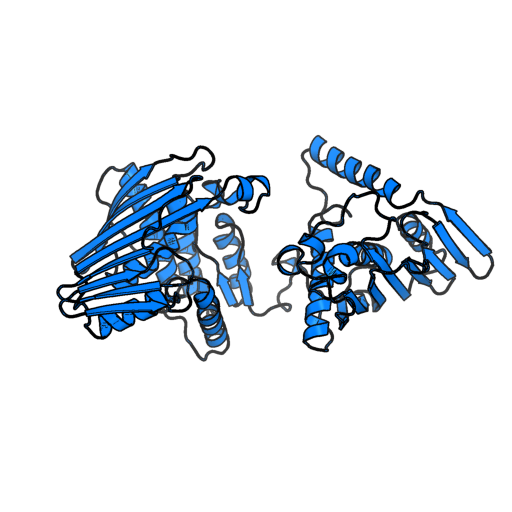M 2588 N N . GLY A 1 334 ? -6.251 14.871 3.675 1.00 91.88 334 GLY A N 1
ATOM 2589 C CA . GLY A 1 334 ? -7.586 15.226 4.168 1.00 91.88 334 GLY A CA 1
ATOM 2590 C C . GLY A 1 334 ? -7.614 15.894 5.542 1.00 91.88 334 GLY A C 1
ATOM 2591 O O . GLY A 1 334 ? -8.694 16.126 6.070 1.00 91.88 334 GLY A O 1
ATOM 2592 N N . GLY A 1 335 ? -6.452 16.178 6.133 1.00 92.88 335 GLY A N 1
ATOM 2593 C CA . GLY A 1 335 ? -6.330 16.681 7.498 1.00 92.88 335 GLY A CA 1
ATOM 2594 C C . GLY A 1 335 ? -4.923 16.464 8.051 1.00 92.88 335 GLY A C 1
ATOM 2595 O O . GLY A 1 335 ? -3.952 16.509 7.295 1.00 92.88 335 GLY A O 1
ATOM 2596 N N . GLY A 1 336 ? -4.811 16.213 9.349 1.00 93.56 336 GLY A N 1
ATOM 2597 C CA . GLY A 1 336 ? -3.584 15.816 10.030 1.00 93.56 336 GLY A CA 1
ATOM 2598 C C . GLY A 1 336 ? -3.664 14.399 10.599 1.00 93.56 336 GLY A C 1
ATOM 2599 O O . GLY A 1 336 ? -4.051 13.458 9.898 1.00 93.56 336 GLY A O 1
ATOM 2600 N N . VAL A 1 337 ? -3.288 14.230 11.870 1.00 93.38 337 VAL A N 1
ATOM 2601 C CA . VAL A 1 337 ? -3.229 12.926 12.558 1.00 93.38 337 VAL A CA 1
ATOM 2602 C C . VAL A 1 337 ? -4.554 12.158 12.506 1.00 93.38 337 VAL A C 1
ATOM 2604 O O . VAL A 1 337 ? -4.534 10.928 12.400 1.00 93.38 337 VAL A O 1
ATOM 2607 N N . LEU A 1 338 ? -5.695 12.864 12.509 1.00 94.50 338 LEU A N 1
ATOM 2608 C CA . LEU A 1 338 ? -7.031 12.257 12.458 1.00 94.50 338 LEU A CA 1
ATOM 2609 C C . LEU A 1 338 ? -7.265 11.442 11.182 1.00 94.50 338 LEU A C 1
ATOM 2611 O O . LEU A 1 338 ? -7.939 10.411 11.215 1.00 94.50 338 LEU A O 1
ATOM 2615 N N . MET A 1 339 ? -6.714 11.912 10.062 1.00 94.19 339 MET A N 1
ATOM 2616 C CA . MET A 1 339 ? -6.909 11.322 8.736 1.00 94.19 339 MET A CA 1
ATOM 2617 C C . MET A 1 339 ? -5.725 10.455 8.300 1.00 94.19 339 MET A C 1
ATOM 2619 O O . MET A 1 339 ? -5.914 9.477 7.581 1.00 94.19 339 MET A O 1
ATOM 2623 N N . ALA A 1 340 ? -4.510 10.786 8.739 1.00 89.50 340 ALA A N 1
ATOM 2624 C CA . ALA A 1 340 ? -3.297 10.047 8.397 1.00 89.50 340 ALA A CA 1
ATOM 2625 C C . ALA A 1 340 ? -3.258 8.644 9.030 1.00 89.50 340 ALA A C 1
ATOM 2627 O O . ALA A 1 340 ? -3.123 7.643 8.322 1.00 89.50 340 ALA A O 1
ATOM 2628 N N . GLY A 1 341 ? -3.424 8.559 10.353 1.00 87.25 341 GLY A N 1
ATOM 2629 C CA . GLY A 1 341 ? -3.266 7.301 11.092 1.00 87.25 341 GLY A CA 1
ATOM 2630 C C . GLY A 1 341 ? -4.446 6.951 11.991 1.00 87.25 341 GLY A C 1
ATOM 2631 O O . GLY A 1 341 ? -4.896 5.805 11.995 1.00 87.25 341 GLY A O 1
ATOM 2632 N N . ALA A 1 342 ? -5.005 7.938 12.695 1.00 88.44 342 ALA A N 1
ATOM 2633 C CA . ALA A 1 342 ? -5.985 7.705 13.754 1.00 88.44 342 ALA A CA 1
ATOM 2634 C C . ALA A 1 342 ? -7.288 7.038 13.290 1.00 88.44 342 ALA A C 1
ATOM 2636 O O . ALA A 1 342 ? -7.960 6.391 14.094 1.00 88.44 342 ALA A O 1
ATOM 2637 N N . VAL A 1 343 ? -7.631 7.148 12.002 1.00 91.81 343 VAL A N 1
ATOM 2638 C CA . VAL A 1 343 ? -8.793 6.472 11.406 1.00 91.81 343 VAL A CA 1
ATOM 2639 C C . VAL A 1 343 ? -8.803 4.958 11.688 1.00 91.81 343 VAL A C 1
ATOM 2641 O O . VAL A 1 343 ? -9.864 4.400 11.956 1.00 91.81 343 VAL A O 1
ATOM 2644 N N . HIS A 1 344 ? -7.629 4.319 11.787 1.00 93.69 344 HIS A N 1
ATOM 2645 C CA . HIS A 1 344 ? -7.517 2.909 12.174 1.00 93.69 344 HIS A CA 1
ATOM 2646 C C . HIS A 1 344 ? -7.890 2.632 13.634 1.00 93.69 344 HIS A C 1
ATOM 2648 O O . HIS A 1 344 ? -8.324 1.536 13.953 1.00 93.69 344 HIS A O 1
ATOM 2654 N N . TRP A 1 345 ? -7.719 3.589 14.551 1.00 96.06 345 TRP A N 1
ATOM 2655 C CA . TRP A 1 345 ? -8.060 3.411 15.972 1.00 96.06 345 TRP A CA 1
ATOM 2656 C C . TRP A 1 345 ? -9.541 3.677 16.249 1.00 96.06 345 TRP A C 1
ATOM 2658 O O . TRP A 1 345 ? -10.105 3.136 17.205 1.00 96.06 345 TRP A O 1
ATOM 2668 N N . ILE A 1 346 ? -10.190 4.471 15.395 1.00 96.62 346 ILE A N 1
ATOM 2669 C CA . ILE A 1 346 ? -11.634 4.719 15.458 1.00 96.62 346 ILE A CA 1
ATOM 2670 C C . ILE A 1 346 ? -12.403 3.411 15.254 1.00 96.62 346 ILE A C 1
ATOM 2672 O O . ILE A 1 346 ? -13.367 3.139 15.979 1.00 96.62 346 ILE A O 1
ATOM 2676 N N . ARG A 1 347 ? -11.946 2.566 14.324 1.00 95.19 347 ARG A N 1
ATOM 2677 C CA . ARG A 1 347 ? -12.632 1.326 13.970 1.00 95.19 347 ARG A CA 1
ATOM 2678 C C . ARG A 1 347 ? -12.749 0.332 15.142 1.00 95.19 347 ARG A C 1
ATOM 2680 O O . ARG A 1 347 ? -13.883 -0.031 15.470 1.00 95.19 347 ARG A O 1
ATOM 2687 N N . PRO A 1 348 ? -11.673 -0.092 15.836 1.00 96.12 348 PRO A N 1
ATOM 2688 C CA . PRO A 1 348 ? -11.784 -0.969 16.999 1.00 96.12 348 PRO A CA 1
ATOM 2689 C C . PRO A 1 348 ? -12.639 -0.375 18.118 1.00 96.12 348 PRO A C 1
ATOM 2691 O O . PRO A 1 348 ? -13.427 -1.099 18.724 1.00 96.12 348 PRO A O 1
ATOM 2694 N N . ILE A 1 349 ? -12.566 0.940 18.365 1.00 96.88 349 ILE A N 1
ATOM 2695 C CA . ILE A 1 349 ? -13.430 1.575 19.371 1.00 96.88 349 ILE A CA 1
ATOM 2696 C C . ILE A 1 349 ? -14.907 1.446 19.017 1.00 96.88 349 ILE A C 1
ATOM 2698 O O . ILE A 1 349 ? -15.700 1.083 19.889 1.00 96.88 349 ILE A O 1
ATOM 2702 N N . ARG A 1 350 ? -15.281 1.665 17.753 1.00 96.19 350 ARG A N 1
ATOM 2703 C CA . ARG A 1 350 ? -16.655 1.440 17.283 1.00 96.19 350 ARG A CA 1
ATOM 2704 C C . ARG A 1 350 ? -17.065 -0.028 17.415 1.00 96.19 350 ARG A C 1
ATOM 2706 O O . ARG A 1 350 ? -18.197 -0.307 17.794 1.00 96.19 350 ARG A O 1
ATOM 2713 N N . MET A 1 351 ? -16.155 -0.975 17.184 1.00 96.25 351 MET A N 1
ATOM 2714 C CA . MET A 1 351 ? -16.427 -2.408 17.376 1.00 96.25 351 MET A CA 1
ATOM 2715 C C . MET A 1 351 ? -16.626 -2.790 18.856 1.00 96.25 351 MET A C 1
ATOM 2717 O O . MET A 1 351 ? -17.434 -3.666 19.158 1.00 96.25 351 MET A O 1
ATOM 2721 N N . ILE A 1 352 ? -15.908 -2.142 19.780 1.00 97.38 352 ILE A N 1
ATOM 2722 C CA . ILE A 1 352 ? -15.935 -2.436 21.225 1.00 97.38 352 ILE A CA 1
ATOM 2723 C C . ILE A 1 352 ? -17.112 -1.741 21.929 1.00 97.38 352 ILE A C 1
ATOM 2725 O O . ILE A 1 352 ? -17.835 -2.356 22.720 1.00 97.38 352 ILE A O 1
ATOM 2729 N N . LEU A 1 353 ? -17.308 -0.447 21.669 1.00 97.38 353 LEU A N 1
ATOM 2730 C CA . LEU A 1 353 ? -18.334 0.371 22.319 1.00 97.38 353 LEU A CA 1
ATOM 2731 C C . LEU A 1 353 ? -19.628 0.470 21.501 1.00 97.38 353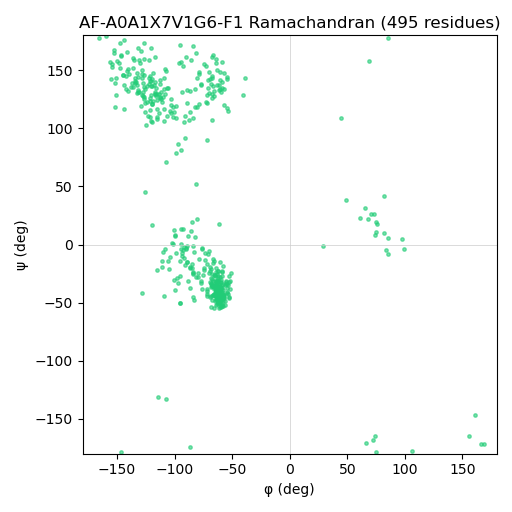 LEU A C 1
ATOM 2733 O O . LEU A 1 353 ? -20.664 0.844 22.042 1.00 97.38 353 LEU A O 1
ATOM 2737 N N . GLY A 1 354 ? -19.624 0.090 20.229 1.00 95.88 354 GLY A N 1
ATOM 2738 C CA . GLY A 1 354 ? -20.726 0.353 19.309 1.00 95.88 354 GLY A CA 1
ATOM 2739 C C . GLY A 1 354 ? -20.620 1.733 18.657 1.00 95.88 354 GLY A C 1
ATOM 2740 O O . GLY A 1 354 ? -19.716 2.521 18.938 1.00 95.88 354 GLY A O 1
ATOM 2741 N N . GLU A 1 355 ? -21.571 2.021 17.771 1.00 95.75 355 GLU A N 1
ATOM 2742 C CA . GLU A 1 355 ? -21.533 3.218 16.929 1.00 95.75 355 GLU A CA 1
ATOM 2743 C C . GLU A 1 355 ? -21.548 4.513 17.738 1.00 95.75 355 GLU A C 1
ATOM 2745 O O . GLU A 1 355 ? -22.379 4.684 18.637 1.00 95.75 355 GLU A O 1
ATOM 2750 N N . ILE A 1 356 ? -20.650 5.431 17.381 1.00 97.31 356 ILE A N 1
ATOM 2751 C CA . ILE A 1 356 ? -20.583 6.774 17.957 1.00 97.31 356 ILE A CA 1
ATOM 2752 C C . ILE A 1 356 ? -21.808 7.564 17.475 1.00 97.31 356 ILE A C 1
ATOM 2754 O O . ILE A 1 356 ? -22.137 7.553 16.294 1.00 97.31 356 ILE A O 1
ATOM 2758 N N . ASP A 1 357 ? -22.506 8.203 18.410 1.00 97.38 357 ASP A N 1
ATOM 2759 C CA . ASP A 1 357 ? -23.688 9.036 18.163 1.00 97.38 357 ASP A CA 1
ATOM 2760 C C . ASP A 1 357 ? -23.290 10.504 18.038 1.00 97.38 357 ASP A C 1
ATOM 2762 O O . ASP A 1 357 ? -23.616 11.177 17.067 1.00 97.38 357 ASP A O 1
ATOM 2766 N N . LYS A 1 358 ? -22.518 10.980 19.017 1.00 97.69 358 LYS A N 1
ATOM 2767 C CA . LYS A 1 358 ? -22.030 12.352 19.076 1.00 97.69 358 LYS A CA 1
ATOM 2768 C C . LYS A 1 358 ? -20.697 12.447 19.794 1.00 97.69 358 LYS A C 1
ATOM 2770 O O . LYS A 1 358 ? -20.354 11.588 20.613 1.00 97.69 358 LYS A O 1
ATOM 2775 N N . LEU A 1 359 ? -19.967 13.515 19.515 1.00 98.25 359 LEU A N 1
ATOM 2776 C CA . LEU A 1 359 ? -18.647 13.762 20.072 1.00 98.25 359 LEU A CA 1
ATOM 2777 C C . LEU A 1 359 ? -18.385 15.249 20.293 1.00 98.25 359 LEU A C 1
ATOM 2779 O O . LEU A 1 359 ? -19.074 16.093 19.727 1.00 98.25 359 LEU A O 1
ATOM 2783 N N . VAL A 1 360 ? -17.391 15.561 21.119 1.00 98.56 360 VAL A N 1
ATOM 2784 C CA . VAL A 1 360 ? -16.804 16.901 21.200 1.00 98.56 360 VAL A CA 1
ATOM 2785 C C . VAL A 1 360 ? -15.286 16.799 21.133 1.00 98.56 360 VAL A C 1
ATOM 2787 O O . VAL A 1 360 ? -14.699 15.961 21.823 1.00 98.56 360 VAL A O 1
ATOM 2790 N N . GLY A 1 361 ? -14.671 17.606 20.271 1.00 97.69 361 GLY A N 1
ATOM 2791 C CA . GLY A 1 361 ? -13.262 17.508 19.907 1.00 97.69 361 GLY A CA 1
ATOM 2792 C C . GLY A 1 361 ? -12.423 18.728 20.279 1.00 97.69 361 GLY A C 1
ATOM 2793 O O . GLY A 1 361 ? -12.932 19.826 20.478 1.00 97.69 361 GLY A O 1
ATOM 2794 N N . MET A 1 362 ? -11.110 18.527 20.329 1.00 97.38 362 MET A N 1
ATOM 2795 C CA . MET A 1 362 ? -10.095 19.579 20.298 1.00 97.38 362 MET A CA 1
ATOM 2796 C C . MET A 1 362 ? -8.931 19.121 19.425 1.00 97.38 362 MET A C 1
ATOM 2798 O O . MET A 1 362 ? -8.588 17.937 19.416 1.00 97.38 362 MET A O 1
ATOM 2802 N N . THR A 1 363 ? -8.292 20.057 18.733 1.00 96.38 363 THR A N 1
ATOM 2803 C CA . THR A 1 363 ? -7.109 19.784 17.912 1.00 96.38 363 THR A CA 1
ATOM 2804 C C . THR A 1 363 ? -6.015 20.797 18.193 1.00 96.38 363 THR A C 1
ATOM 2806 O O . THR A 1 363 ? -6.299 21.964 18.457 1.00 96.38 363 THR A O 1
ATOM 2809 N N . VAL A 1 364 ? -4.763 20.367 18.086 1.00 93.19 364 VAL A N 1
ATOM 2810 C CA . VAL A 1 364 ? -3.590 21.237 18.187 1.00 93.19 364 VAL A CA 1
ATOM 2811 C C . VAL A 1 364 ? -2.670 20.936 17.013 1.00 93.19 364 VAL A C 1
ATOM 2813 O O . VAL A 1 364 ? -2.368 19.779 16.724 1.00 93.19 364 VAL A O 1
ATOM 2816 N N . ASN A 1 365 ? -2.198 21.982 16.341 1.00 90.19 365 ASN A N 1
ATOM 2817 C CA . ASN A 1 365 ? -1.029 21.874 15.481 1.00 90.19 365 ASN A CA 1
ATOM 2818 C C . ASN A 1 365 ? 0.208 22.208 16.325 1.00 90.19 365 ASN A C 1
ATOM 2820 O O . ASN A 1 365 ? 0.536 23.375 16.516 1.00 90.19 365 ASN A O 1
ATOM 2824 N N . ALA A 1 366 ? 0.810 21.177 16.919 1.00 82.44 366 ALA A N 1
ATOM 2825 C CA . ALA A 1 366 ? 1.969 21.302 17.803 1.00 82.44 366 ALA A CA 1
ATOM 2826 C C . ALA A 1 366 ? 3.295 20.994 17.090 1.00 82.44 366 ALA A C 1
ATOM 2828 O O . ALA A 1 366 ? 4.357 21.166 17.684 1.00 82.44 366 ALA A O 1
ATOM 2829 N N . TRP A 1 367 ? 3.240 20.513 15.846 1.00 83.88 367 TRP A N 1
ATOM 2830 C CA . TRP A 1 367 ? 4.407 20.080 15.091 1.00 83.88 367 TRP A CA 1
ATOM 2831 C C . TRP A 1 367 ? 4.487 20.824 13.759 1.00 83.88 367 TRP A C 1
ATOM 2833 O O . TRP A 1 367 ? 3.804 20.465 12.805 1.00 83.88 367 TRP A O 1
ATOM 2843 N N . ASP A 1 368 ? 5.375 21.821 13.680 1.00 78.94 368 ASP A N 1
ATOM 2844 C CA . ASP A 1 368 ? 5.492 22.791 12.573 1.00 78.94 368 ASP A CA 1
ATOM 2845 C C . ASP A 1 368 ? 5.577 22.182 11.161 1.00 78.94 368 ASP A C 1
ATOM 2847 O O . ASP A 1 368 ? 5.268 22.838 10.163 1.00 78.94 368 ASP A O 1
ATOM 2851 N N . ARG A 1 369 ? 6.038 20.932 11.049 1.00 77.00 369 ARG A N 1
ATOM 2852 C CA . ARG A 1 369 ? 6.153 20.224 9.767 1.00 77.00 369 ARG A CA 1
ATOM 2853 C C . ARG A 1 369 ? 4.818 19.716 9.255 1.00 77.00 369 ARG A C 1
ATOM 2855 O O . ARG A 1 369 ? 4.628 19.651 8.039 1.00 77.00 369 ARG A O 1
ATOM 2862 N N . MET A 1 370 ? 3.904 19.360 10.152 1.00 82.62 370 MET A N 1
ATOM 2863 C CA . MET A 1 370 ? 2.568 18.980 9.749 1.00 82.62 370 MET A CA 1
ATOM 2864 C C . MET A 1 370 ? 1.739 20.241 9.533 1.00 82.62 370 MET A C 1
ATOM 2866 O O . MET A 1 370 ? 1.506 21.034 10.440 1.00 82.62 370 MET A O 1
ATOM 2870 N N . LYS A 1 371 ? 1.267 20.443 8.304 1.00 87.00 371 LYS A N 1
ATOM 2871 C CA . LYS A 1 371 ? 0.392 21.587 8.018 1.00 87.00 371 LYS A CA 1
ATOM 2872 C C . LYS A 1 371 ? -1.029 21.380 8.566 1.00 87.00 371 LYS A C 1
ATOM 2874 O O . LYS A 1 371 ? -1.744 22.362 8.738 1.00 87.00 371 LYS A O 1
ATOM 2879 N N . GLY A 1 372 ? -1.431 20.127 8.797 1.00 90.19 372 GLY A N 1
ATOM 2880 C CA . GLY A 1 372 ? -2.647 19.749 9.529 1.00 90.19 372 GLY A CA 1
ATOM 2881 C C . GLY A 1 372 ? -2.425 19.675 11.044 1.00 90.19 372 GLY A C 1
ATOM 2882 O O . GLY A 1 372 ? -1.360 20.022 11.542 1.00 90.19 372 GLY A O 1
ATOM 2883 N N . GLU A 1 373 ? -3.429 19.223 11.793 1.00 93.94 373 GLU A N 1
ATOM 2884 C CA . GLU A 1 373 ? -3.324 19.032 13.242 1.00 93.94 373 GLU A CA 1
ATOM 2885 C C . GLU A 1 373 ? -2.448 17.830 13.609 1.00 93.94 373 GLU A C 1
ATOM 2887 O O . GLU A 1 373 ? -2.670 16.713 13.145 1.00 93.94 373 GLU A O 1
ATOM 2892 N N . SER A 1 374 ? -1.473 18.032 14.493 1.00 93.25 374 SER A N 1
ATOM 2893 C CA . SER A 1 374 ? -0.612 16.953 14.980 1.00 93.25 374 SER A CA 1
ATOM 2894 C C . SER A 1 374 ? -1.156 16.261 16.217 1.00 93.25 374 SER A C 1
ATOM 2896 O O . SER A 1 374 ? -0.724 15.159 16.532 1.00 93.25 374 SER A O 1
ATOM 2898 N N . LEU A 1 375 ? -2.128 16.866 16.894 1.00 94.00 375 LEU A N 1
ATOM 2899 C CA . LEU A 1 375 ? -2.801 16.300 18.050 1.00 94.00 375 LEU A CA 1
ATOM 2900 C C . LEU A 1 375 ? -4.308 16.495 17.920 1.00 94.00 375 LEU A C 1
ATOM 2902 O O . LEU A 1 375 ? -4.772 17.573 17.544 1.00 94.00 375 LEU A O 1
ATOM 2906 N N . ALA A 1 376 ? -5.069 15.471 18.294 1.00 96.25 376 ALA A N 1
ATOM 2907 C CA . ALA A 1 376 ? -6.515 15.536 18.412 1.00 96.25 376 ALA A CA 1
ATOM 2908 C C . ALA A 1 376 ? -7.001 14.724 19.614 1.00 96.25 376 ALA A C 1
ATOM 2910 O O . ALA A 1 376 ? -6.604 13.574 19.792 1.00 96.25 376 ALA A O 1
ATOM 2911 N N . HIS A 1 377 ? -7.898 15.303 20.411 1.00 97.00 377 HIS A N 1
ATOM 2912 C CA . HIS A 1 377 ? -8.634 14.594 21.455 1.00 97.00 377 HIS A CA 1
ATOM 2913 C C . HIS A 1 377 ? -10.134 14.708 21.208 1.00 97.00 377 HIS A C 1
ATOM 2915 O O . HIS A 1 377 ? -10.607 15.765 20.794 1.00 97.00 377 HIS A O 1
ATOM 2921 N N . ALA A 1 378 ? -10.892 13.659 21.522 1.00 98.25 378 ALA A N 1
ATOM 2922 C CA . ALA A 1 378 ? -12.348 13.724 21.483 1.00 98.25 378 ALA A CA 1
ATOM 2923 C C . ALA A 1 378 ? -13.004 12.899 22.591 1.00 98.25 378 ALA A C 1
ATOM 2925 O O . ALA A 1 378 ? -12.623 11.755 22.840 1.00 98.25 378 ALA A O 1
ATOM 2926 N N . LEU A 1 379 ? -14.033 13.468 23.222 1.00 98.62 379 LEU A N 1
ATOM 2927 C CA . LEU A 1 379 ? -14.974 12.717 24.050 1.00 98.62 379 LEU A CA 1
ATOM 2928 C C . LEU A 1 379 ? -16.079 12.178 23.148 1.00 98.62 379 LEU A C 1
ATOM 2930 O O . LEU A 1 379 ? -16.649 12.937 22.367 1.00 98.62 379 LEU A O 1
ATOM 2934 N N . VAL A 1 380 ? -16.414 10.895 23.280 1.00 98.31 380 VAL A N 1
ATOM 2935 C CA . VAL A 1 380 ? -17.441 10.255 22.447 1.00 98.31 380 VAL A CA 1
ATOM 2936 C C . VAL A 1 380 ? -18.562 9.665 23.294 1.00 98.31 380 VAL A C 1
ATOM 2938 O O . VAL A 1 380 ? -18.337 9.117 24.378 1.00 98.31 380 VAL A O 1
ATOM 2941 N N . GLN A 1 381 ? -19.785 9.751 22.777 1.00 98.31 381 GLN A N 1
ATOM 2942 C CA . GLN A 1 381 ? -20.951 9.042 23.285 1.00 98.31 381 GLN A CA 1
ATOM 2943 C C . GLN A 1 381 ? -21.512 8.160 22.170 1.00 98.31 381 GLN A C 1
ATOM 2945 O O . GLN A 1 381 ? -21.802 8.645 21.081 1.00 98.31 381 GLN A O 1
ATOM 2950 N N . CYS A 1 382 ? -21.677 6.870 22.449 1.00 98.06 382 CYS A N 1
ATOM 2951 C CA . CYS A 1 382 ? -22.232 5.893 21.519 1.00 98.06 382 CYS A CA 1
ATOM 2952 C C . CYS A 1 382 ? -23.765 5.858 21.579 1.00 98.06 382 CYS A C 1
ATOM 2954 O O . CYS A 1 382 ? -24.371 6.202 22.599 1.00 98.06 382 CYS A O 1
ATOM 2956 N N . LYS A 1 383 ? -24.399 5.350 20.516 1.00 96.81 383 LYS A N 1
ATOM 2957 C CA . LYS A 1 383 ? -25.867 5.221 20.396 1.00 96.81 383 LYS A CA 1
ATOM 2958 C C . LYS A 1 383 ? -26.492 4.357 21.495 1.00 96.81 383 LYS A C 1
ATOM 2960 O O . LYS A 1 383 ? -27.640 4.553 21.873 1.00 96.81 383 LYS A O 1
ATOM 2965 N N . ASN A 1 384 ? -25.725 3.418 22.045 1.00 96.94 384 ASN A N 1
ATOM 2966 C CA . ASN A 1 384 ? -26.126 2.558 23.164 1.00 96.94 384 ASN A CA 1
ATOM 2967 C C . ASN A 1 384 ? -25.823 3.164 24.556 1.00 96.94 384 ASN A C 1
ATOM 2969 O O . ASN A 1 384 ? -25.953 2.474 25.564 1.00 96.94 384 ASN A O 1
ATOM 2973 N N . GLY A 1 385 ? -25.390 4.428 24.630 1.00 96.56 385 GLY A N 1
ATOM 2974 C CA . GLY A 1 385 ? -25.118 5.155 25.876 1.00 96.56 385 GLY A CA 1
ATOM 2975 C C . GLY A 1 385 ? -23.722 4.948 26.482 1.00 96.56 385 GLY A C 1
ATOM 2976 O O . GLY A 1 385 ? -23.367 5.669 27.430 1.00 96.56 385 GLY A O 1
ATOM 2977 N N . LYS A 1 386 ? -22.922 4.016 25.937 1.00 98.44 386 LYS A N 1
ATOM 2978 C CA . LYS A 1 386 ? -21.504 3.845 26.294 1.00 98.44 386 LYS A CA 1
ATOM 2979 C C . LYS A 1 386 ? -20.704 5.089 25.905 1.00 98.44 386 LYS A C 1
ATOM 2981 O O . LYS A 1 386 ? -21.132 5.879 25.063 1.00 98.44 386 LYS A O 1
ATOM 2986 N N . LYS A 1 387 ? -19.566 5.302 26.562 1.00 98.38 387 LYS A N 1
ATOM 2987 C CA . LYS A 1 387 ? -18.743 6.507 26.382 1.00 98.38 387 LYS A CA 1
ATOM 2988 C C . LYS A 1 387 ? -17.294 6.128 26.161 1.00 98.38 387 LYS A C 1
ATOM 2990 O O . LYS A 1 387 ? -16.874 5.054 26.571 1.00 98.38 387 LYS A O 1
ATOM 2995 N N . GLY A 1 388 ? -16.522 7.019 25.571 1.00 98.31 388 GLY A N 1
ATOM 2996 C CA . GLY A 1 388 ? -15.099 6.786 25.411 1.00 98.31 388 GLY A CA 1
ATOM 2997 C C . GLY A 1 388 ? -14.321 8.058 25.172 1.00 98.31 388 GLY A C 1
ATOM 2998 O O . GLY A 1 388 ? -14.891 9.153 25.131 1.00 98.31 388 GLY A O 1
ATOM 2999 N N . VAL A 1 389 ? -13.014 7.889 25.024 1.00 98.31 389 VAL A N 1
ATOM 3000 C CA . VAL A 1 389 ? -12.104 8.976 24.674 1.00 98.31 389 VAL A CA 1
ATOM 3001 C C . VAL A 1 389 ? -11.172 8.520 23.565 1.00 98.31 389 VAL A C 1
ATOM 3003 O O . VAL A 1 389 ? -10.712 7.378 23.549 1.00 98.31 389 VAL A O 1
ATOM 3006 N N . LEU A 1 390 ? -10.930 9.423 22.626 1.00 98.12 390 LEU A N 1
ATOM 3007 C CA . LEU A 1 390 ? -9.982 9.262 21.540 1.00 98.12 390 LEU A CA 1
ATOM 3008 C C . LEU A 1 390 ? -8.807 10.207 21.787 1.00 98.12 390 LEU A C 1
ATOM 3010 O O . LEU A 1 390 ? -9.027 11.403 21.986 1.00 98.12 390 LEU A O 1
ATOM 3014 N N . HIS A 1 391 ? -7.588 9.675 21.766 1.00 96.38 391 HIS A N 1
ATOM 3015 C CA . HIS A 1 391 ? -6.348 10.426 21.918 1.00 96.38 391 HIS A CA 1
ATOM 3016 C C . HIS A 1 391 ? -5.410 10.142 20.755 1.00 96.38 391 HIS A C 1
ATOM 3018 O O . HIS A 1 391 ? -4.923 9.024 20.616 1.00 96.38 391 HIS A O 1
ATOM 3024 N N . PHE A 1 392 ? -5.140 11.144 19.927 1.00 94.81 392 PHE A N 1
ATOM 3025 C CA . PHE A 1 392 ? -4.360 10.975 18.708 1.00 94.81 392 PHE A CA 1
ATOM 3026 C C . PHE A 1 392 ? -3.228 11.988 18.655 1.00 94.81 392 PHE A C 1
ATOM 3028 O O . PHE A 1 392 ? -3.467 13.182 18.835 1.00 94.81 392 PHE A O 1
ATOM 3035 N N . HIS A 1 393 ? -2.002 11.525 18.418 1.00 91.19 393 HIS A N 1
ATOM 3036 C CA . HIS A 1 393 ? -0.829 12.388 18.454 1.00 91.19 393 HIS A CA 1
ATOM 3037 C C . HIS A 1 393 ? 0.290 11.906 17.522 1.00 91.19 393 HIS A C 1
ATOM 3039 O O . HIS A 1 393 ? 0.739 10.763 17.601 1.00 91.19 393 HIS A O 1
ATOM 3045 N N . TYR A 1 394 ? 0.777 12.817 16.686 1.00 88.62 394 TYR A N 1
ATOM 3046 C CA . TYR A 1 394 ? 2.068 12.735 16.017 1.00 88.62 394 TYR A CA 1
ATOM 3047 C C . TYR A 1 394 ? 3.058 13.706 16.646 1.00 88.62 394 TYR A C 1
ATOM 3049 O O . TYR A 1 394 ? 2.739 14.880 16.852 1.00 88.62 394 TYR A O 1
ATOM 3057 N N . ASN A 1 395 ? 4.275 13.232 16.886 1.00 83.69 395 ASN A N 1
ATOM 3058 C CA . ASN A 1 395 ? 5.391 14.064 17.319 1.00 83.69 395 ASN A CA 1
ATOM 3059 C C . ASN A 1 395 ? 6.726 13.542 16.761 1.00 83.69 395 ASN A C 1
ATOM 3061 O O . ASN A 1 395 ? 6.764 12.559 16.024 1.00 83.69 395 ASN A O 1
ATOM 3065 N N . ASP A 1 396 ? 7.819 14.212 17.113 1.00 79.31 396 ASP A N 1
ATOM 3066 C CA . ASP A 1 396 ? 9.194 13.853 16.746 1.00 79.31 396 ASP A CA 1
ATOM 3067 C C . ASP A 1 396 ? 10.083 13.581 17.973 1.00 79.31 396 ASP A C 1
ATOM 3069 O O . ASP A 1 396 ? 11.311 13.549 17.876 1.00 79.31 396 ASP A O 1
ATOM 3073 N N . VAL A 1 397 ? 9.465 13.363 19.140 1.00 78.00 397 VAL A N 1
ATOM 3074 C CA . VAL A 1 397 ? 10.165 13.084 20.399 1.00 78.00 397 VAL A CA 1
ATOM 3075 C C . VAL A 1 397 ? 9.904 11.654 20.876 1.00 78.00 397 VAL A C 1
ATOM 3077 O O . VAL A 1 397 ? 8.755 11.201 20.840 1.00 78.00 397 VAL A O 1
ATOM 3080 N N . PRO A 1 398 ? 10.935 10.944 21.377 1.00 71.75 398 PRO A N 1
ATOM 3081 C CA . PRO A 1 398 ? 10.752 9.644 22.007 1.00 71.75 398 PRO A CA 1
ATOM 3082 C C . PRO A 1 398 ? 9.721 9.714 23.134 1.00 71.75 398 PRO A C 1
ATOM 3084 O O . PRO A 1 398 ? 9.674 10.686 23.893 1.00 71.75 398 PRO A O 1
ATOM 3087 N N . LYS A 1 399 ? 8.910 8.666 23.259 1.00 71.81 399 LYS A N 1
ATOM 3088 C CA . LYS A 1 399 ? 7.852 8.571 24.265 1.00 71.81 399 LYS A CA 1
ATOM 3089 C C . LYS A 1 399 ? 7.916 7.254 25.023 1.00 71.81 399 LYS A C 1
ATOM 3091 O O . LYS A 1 399 ? 8.393 6.250 24.500 1.00 71.81 399 LYS A O 1
ATOM 3096 N N . GLU A 1 400 ? 7.364 7.280 26.230 1.00 76.94 400 GLU A N 1
ATOM 3097 C CA . GLU A 1 400 ? 6.997 6.071 26.965 1.00 76.94 400 GLU A CA 1
ATOM 3098 C C . GLU A 1 400 ? 5.902 5.290 26.227 1.00 76.94 400 GLU A C 1
ATOM 3100 O O . GLU A 1 400 ? 5.165 5.818 25.382 1.00 76.94 400 GLU A O 1
ATOM 3105 N N . GLU A 1 401 ? 5.791 4.005 26.548 1.00 82.69 401 GLU A N 1
ATOM 3106 C CA . GLU A 1 401 ? 4.756 3.157 25.972 1.00 82.69 401 GLU A CA 1
ATOM 3107 C C . GLU A 1 401 ? 3.367 3.595 26.462 1.00 82.69 401 GLU A C 1
ATOM 3109 O O . GLU A 1 401 ? 3.109 3.681 27.662 1.00 82.69 401 GLU A O 1
ATOM 3114 N N . ILE A 1 402 ? 2.458 3.857 25.520 1.00 89.69 402 ILE A N 1
ATOM 3115 C CA . ILE A 1 402 ? 1.072 4.242 25.803 1.00 89.69 402 ILE A CA 1
ATOM 3116 C C . ILE A 1 402 ? 0.174 3.166 25.198 1.00 89.69 402 ILE A C 1
ATOM 3118 O O . ILE A 1 402 ? 0.291 2.932 23.994 1.00 89.69 402 ILE A O 1
ATOM 3122 N N . PRO A 1 403 ? -0.709 2.520 25.981 1.00 94.06 403 PRO A N 1
ATOM 3123 C CA . PRO A 1 403 ? -1.568 1.454 25.478 1.00 94.06 403 PRO A CA 1
ATOM 3124 C C . PRO A 1 403 ? -2.426 1.918 24.305 1.00 94.06 403 PRO A C 1
ATOM 3126 O O . PRO A 1 403 ? -3.075 2.957 24.413 1.00 94.06 403 PRO A O 1
ATOM 3129 N N . PHE A 1 404 ? -2.508 1.138 23.224 1.00 95.25 404 PHE A N 1
ATOM 3130 C CA . PHE A 1 404 ? -3.404 1.466 22.115 1.00 95.25 404 PHE A CA 1
ATOM 3131 C C . PHE A 1 404 ? -4.863 1.523 22.552 1.00 95.25 404 PHE A C 1
ATOM 3133 O O . PHE A 1 404 ? -5.589 2.408 22.105 1.00 95.25 404 PHE A O 1
ATOM 3140 N N . PHE A 1 405 ? -5.286 0.623 23.446 1.00 97.69 405 PHE A N 1
ATOM 3141 C CA . PHE A 1 405 ? -6.640 0.642 23.990 1.00 97.69 405 PHE A CA 1
ATOM 3142 C C . PHE A 1 405 ? -6.670 0.265 25.464 1.00 97.69 405 PHE A C 1
ATOM 3144 O O . PHE A 1 405 ? -5.957 -0.634 25.906 1.00 97.69 405 PHE A O 1
ATOM 3151 N N . GLN A 1 406 ? -7.577 0.899 26.200 1.00 98.12 406 GLN A N 1
ATOM 3152 C CA . GLN A 1 406 ? -7.989 0.467 27.533 1.00 98.12 406 GLN A CA 1
ATOM 3153 C C . GLN A 1 406 ? -9.502 0.328 27.557 1.00 98.12 406 GLN A C 1
ATOM 3155 O O . GLN A 1 406 ? -10.218 1.257 27.186 1.00 98.12 406 GLN A O 1
ATOM 3160 N N . ILE A 1 407 ? -9.996 -0.832 27.972 1.00 98.69 407 ILE A N 1
ATOM 3161 C CA . ILE A 1 407 ? -11.403 -1.212 27.869 1.00 98.69 407 ILE A CA 1
ATOM 3162 C C . ILE A 1 407 ? -11.888 -1.624 29.251 1.00 98.69 407 ILE A C 1
ATOM 3164 O O . ILE A 1 407 ? -11.372 -2.574 29.835 1.00 98.69 407 ILE A O 1
ATOM 3168 N N . PHE A 1 408 ? -12.915 -0.946 29.751 1.00 98.56 408 PHE A N 1
ATOM 3169 C CA . PHE A 1 408 ? -13.403 -1.106 31.114 1.00 98.56 408 PHE A CA 1
ATOM 3170 C C . PHE A 1 408 ? -14.795 -1.731 31.127 1.00 98.56 408 PHE A C 1
ATOM 3172 O O . PHE A 1 408 ? -15.736 -1.238 30.495 1.00 98.56 408 PHE A O 1
ATOM 3179 N N . GLY A 1 409 ? -14.925 -2.809 31.896 1.00 98.19 409 GLY A N 1
ATOM 3180 C CA . GLY A 1 409 ? -16.181 -3.482 32.186 1.00 98.19 409 GLY A CA 1
ATOM 3181 C C . GLY A 1 409 ? -16.368 -3.685 33.695 1.00 98.19 409 GLY A C 1
ATOM 3182 O O . GLY A 1 409 ? -15.436 -3.531 34.484 1.00 98.19 409 GLY A O 1
ATOM 3183 N N . PRO A 1 410 ? -17.579 -4.032 34.152 1.00 97.88 410 PRO A N 1
ATOM 3184 C CA . PRO A 1 410 ? -17.883 -4.143 35.581 1.00 97.88 410 PRO A CA 1
ATOM 3185 C C . PRO A 1 410 ? -17.126 -5.271 36.307 1.00 97.88 410 PRO A C 1
ATOM 3187 O O . PRO A 1 410 ? -17.132 -5.320 37.538 1.00 97.88 410 PRO A O 1
ATOM 3190 N N . LYS A 1 411 ? -16.513 -6.207 35.572 1.00 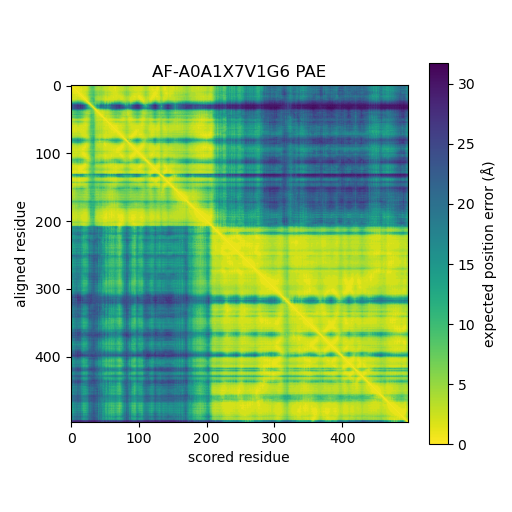98.00 411 LYS A N 1
ATOM 3191 C CA . LYS A 1 411 ? -15.767 -7.347 36.130 1.00 98.00 411 LYS A CA 1
ATOM 3192 C C . LYS A 1 411 ? -14.254 -7.255 35.908 1.00 98.00 411 LYS A C 1
ATOM 3194 O O . LYS A 1 411 ? -13.531 -8.097 36.442 1.00 98.00 411 LYS A O 1
ATOM 3199 N N . GLY A 1 412 ? -13.777 -6.265 35.155 1.00 98.06 412 GLY A N 1
ATOM 3200 C CA . GLY A 1 412 ? -12.359 -6.142 34.842 1.00 98.06 412 GLY A CA 1
ATOM 3201 C C . GLY A 1 412 ? -12.027 -5.117 33.762 1.00 98.06 412 GLY A C 1
ATOM 3202 O O . GLY A 1 412 ? -12.885 -4.370 33.295 1.00 98.06 412 GLY A O 1
ATOM 3203 N N . GLU A 1 413 ? -10.766 -5.128 33.354 1.00 98.38 413 GLU A N 1
ATOM 3204 C CA . GLU A 1 413 ? -10.181 -4.256 32.339 1.00 98.38 413 GLU A CA 1
ATOM 3205 C C . GLU A 1 413 ? -9.381 -5.089 31.332 1.00 98.38 413 GLU A C 1
ATOM 3207 O O . GLU A 1 413 ? -8.744 -6.079 31.700 1.00 98.38 413 GLU A O 1
ATOM 3212 N N . ILE A 1 414 ? -9.418 -4.688 30.063 1.00 98.62 414 ILE A N 1
ATOM 3213 C CA . ILE A 1 414 ? -8.528 -5.184 29.011 1.00 98.62 414 ILE A CA 1
ATOM 3214 C C . ILE A 1 414 ? -7.670 -4.017 28.524 1.00 98.62 414 ILE A C 1
ATOM 3216 O O . ILE A 1 414 ? -8.204 -2.991 28.105 1.00 98.62 414 ILE A O 1
ATOM 3220 N N . THR A 1 415 ? -6.358 -4.214 28.510 1.00 98.25 415 THR A N 1
ATOM 3221 C CA . THR A 1 415 ? -5.370 -3.264 28.000 1.00 98.25 415 THR A CA 1
ATOM 3222 C C . THR A 1 415 ? -4.680 -3.871 26.793 1.00 98.25 415 THR A C 1
ATOM 3224 O O . THR A 1 415 ? -3.992 -4.883 26.921 1.00 98.25 415 THR A O 1
ATOM 3227 N N . ILE A 1 416 ? -4.843 -3.248 25.630 1.00 96.94 416 ILE A N 1
ATOM 3228 C CA . ILE A 1 416 ? -4.057 -3.554 24.435 1.00 96.94 416 ILE A CA 1
ATOM 3229 C C . ILE A 1 416 ? -2.819 -2.661 24.462 1.00 96.94 416 ILE A C 1
ATOM 3231 O O . ILE A 1 416 ? -2.935 -1.437 24.539 1.00 96.94 416 ILE A O 1
ATOM 3235 N N . HIS A 1 417 ? -1.643 -3.281 24.447 1.00 94.19 417 HIS A N 1
ATOM 3236 C CA . HIS A 1 417 ? -0.353 -2.616 24.624 1.00 94.19 417 HIS A CA 1
ATOM 3237 C C . HIS A 1 417 ? -0.017 -1.693 23.453 1.00 94.19 417 HIS A C 1
ATOM 3239 O O . HIS A 1 417 ? -0.600 -1.785 22.377 1.00 94.19 417 HIS A O 1
ATOM 3245 N N . GLY A 1 418 ? 0.909 -0.765 23.682 1.00 84.94 418 GLY A N 1
ATOM 3246 C CA . GLY A 1 418 ? 1.243 0.311 22.745 1.00 84.94 418 GLY A CA 1
ATOM 3247 C C . GLY A 1 418 ? 2.258 -0.073 21.678 1.00 84.94 418 GLY A C 1
ATOM 3248 O O . GLY A 1 418 ? 2.931 0.811 21.146 1.00 84.94 418 GLY A O 1
ATOM 3249 N N . LYS A 1 419 ? 2.439 -1.375 21.438 1.00 82.69 419 LYS A N 1
ATOM 3250 C CA . LYS A 1 419 ? 3.467 -1.896 20.546 1.00 82.69 419 LYS A CA 1
ATOM 3251 C C . LYS A 1 419 ? 2.886 -2.821 19.492 1.00 82.69 419 LYS A C 1
ATOM 3253 O O . LYS A 1 419 ? 1.953 -3.586 19.746 1.00 82.69 419 LYS A O 1
ATOM 3258 N N . PHE A 1 420 ? 3.490 -2.774 18.312 1.00 83.19 420 PHE A N 1
ATOM 3259 C CA . PHE A 1 420 ? 3.029 -3.508 17.142 1.00 83.19 420 PHE A CA 1
ATOM 3260 C C . PHE A 1 420 ? 3.230 -5.024 17.231 1.00 83.19 420 PHE A C 1
ATOM 3262 O O . PHE A 1 420 ? 2.733 -5.731 16.362 1.00 83.19 420 PHE A O 1
ATOM 3269 N N . GLU A 1 421 ? 3.881 -5.547 18.273 1.00 85.50 421 GLU A N 1
ATOM 3270 C CA . GLU A 1 421 ? 3.955 -6.982 18.564 1.00 85.50 421 GLU A CA 1
ATOM 3271 C C . GLU A 1 421 ? 2.635 -7.553 19.118 1.00 85.50 421 GLU A C 1
ATOM 3273 O O . GLU A 1 421 ? 2.467 -8.767 19.106 1.00 85.50 421 GLU A O 1
ATOM 3278 N N . GLY A 1 422 ? 1.671 -6.717 19.539 1.00 83.31 422 GLY A N 1
ATOM 3279 C CA . GLY A 1 422 ? 0.296 -7.159 19.841 1.00 83.31 422 GLY A CA 1
ATOM 3280 C C . GLY A 1 422 ? 0.086 -7.770 21.223 1.00 83.31 422 GLY A C 1
ATOM 3281 O O . GLY A 1 422 ? -0.604 -8.783 21.364 1.00 83.31 422 GLY A O 1
ATOM 3282 N N . GLY A 1 423 ? 0.693 -7.178 22.251 1.00 93.62 423 GLY A N 1
ATOM 3283 C CA . GLY A 1 423 ? 0.465 -7.569 23.641 1.00 93.62 423 GLY A CA 1
ATOM 3284 C C . GLY A 1 423 ? -0.924 -7.166 24.148 1.00 93.62 423 GLY A C 1
ATOM 3285 O O . GLY A 1 423 ? -1.419 -6.075 23.859 1.00 93.62 423 GLY A O 1
ATOM 3286 N N . ILE A 1 424 ? -1.544 -8.029 24.951 1.00 97.12 424 ILE A N 1
ATOM 3287 C CA . ILE A 1 424 ? -2.789 -7.740 25.672 1.00 97.12 424 ILE A CA 1
ATOM 3288 C C . ILE A 1 424 ? -2.658 -8.173 27.132 1.00 97.12 424 ILE A C 1
ATOM 3290 O O . ILE A 1 424 ? -2.168 -9.262 27.429 1.00 97.12 424 ILE A O 1
ATOM 3294 N N . THR A 1 425 ? -3.135 -7.344 28.059 1.00 98.00 425 THR A N 1
ATOM 3295 C CA . THR A 1 425 ? -3.265 -7.692 29.480 1.00 98.00 425 THR A CA 1
ATOM 3296 C C . THR A 1 425 ? -4.715 -7.571 29.917 1.00 98.00 425 THR A C 1
ATOM 3298 O O . THR A 1 425 ? -5.402 -6.613 29.584 1.00 98.00 425 THR A O 1
ATOM 3301 N N . VAL A 1 426 ? -5.185 -8.549 30.685 1.00 98.31 426 VAL A N 1
ATOM 3302 C CA . VAL A 1 426 ? -6.540 -8.593 31.232 1.00 98.31 426 VAL A CA 1
ATOM 3303 C C . VAL A 1 426 ? -6.454 -8.606 32.746 1.00 98.31 426 VAL A C 1
ATOM 3305 O O . VAL A 1 426 ? -5.884 -9.530 33.328 1.00 98.31 426 VAL A O 1
ATOM 3308 N N . HIS A 1 427 ? -7.052 -7.606 33.380 1.00 98.25 427 HIS A N 1
ATOM 3309 C CA . HIS A 1 427 ? -7.191 -7.513 34.826 1.00 98.25 427 HIS A CA 1
ATOM 3310 C C . HIS A 1 427 ? -8.616 -7.885 35.221 1.00 98.25 427 HIS A C 1
ATOM 3312 O O . HIS A 1 427 ? -9.584 -7.296 34.752 1.00 98.25 427 HIS A O 1
ATOM 3318 N N . THR A 1 428 ? -8.757 -8.848 36.121 1.00 97.12 428 THR A N 1
ATOM 3319 C CA . THR A 1 428 ? -10.026 -9.182 36.782 1.00 97.12 428 THR A CA 1
ATOM 3320 C C . THR A 1 428 ? -9.813 -9.166 38.291 1.00 97.12 428 THR A C 1
ATOM 3322 O O . THR A 1 428 ? -8.679 -9.043 38.753 1.00 97.12 428 THR A O 1
ATOM 3325 N N . LYS A 1 429 ? -10.883 -9.316 39.080 1.00 91.00 429 LYS A N 1
ATOM 3326 C CA . LYS A 1 429 ? -10.767 -9.363 40.550 1.00 91.00 429 LYS A CA 1
ATOM 3327 C C . LYS A 1 429 ? -9.810 -10.449 41.051 1.00 91.00 429 LYS A C 1
ATOM 3329 O O . LYS A 1 429 ? -9.124 -10.227 42.042 1.00 91.00 429 LYS A O 1
ATOM 3334 N N . ASP A 1 430 ? -9.763 -11.587 40.360 1.00 93.12 430 ASP A N 1
ATOM 3335 C CA . ASP A 1 430 ? -9.087 -12.790 40.856 1.00 93.12 430 ASP A CA 1
ATOM 3336 C C . ASP A 1 430 ? -7.744 -13.058 40.166 1.00 93.12 430 ASP A C 1
ATOM 3338 O O . ASP A 1 430 ? -6.915 -13.803 40.687 1.00 93.12 430 ASP A O 1
ATOM 3342 N N . LYS A 1 431 ? -7.526 -12.493 38.972 1.00 95.44 431 LYS A N 1
ATOM 3343 C CA . LYS A 1 431 ? -6.336 -12.777 38.163 1.00 95.44 431 LYS A CA 1
ATOM 3344 C C . LYS A 1 431 ? -5.968 -11.646 37.214 1.00 95.44 431 LYS A C 1
ATOM 3346 O O . LYS A 1 431 ? -6.838 -10.929 36.710 1.00 95.44 431 LYS A O 1
ATOM 3351 N N . VAL A 1 432 ? -4.675 -11.592 36.903 1.00 97.44 432 VAL A N 1
ATOM 3352 C CA . VAL A 1 432 ? -4.110 -10.841 35.782 1.00 97.44 432 VAL A CA 1
ATOM 3353 C C . VAL A 1 432 ? -3.540 -11.841 34.784 1.00 97.44 432 VAL A C 1
ATOM 3355 O O . VAL A 1 432 ? -2.805 -12.747 35.175 1.00 97.44 432 VAL A O 1
ATOM 3358 N N . THR A 1 433 ? -3.894 -11.707 33.510 1.00 96.81 433 THR A N 1
ATOM 3359 C CA . THR A 1 433 ? -3.367 -12.556 32.432 1.00 96.81 433 THR A CA 1
ATOM 3360 C C . THR A 1 433 ? -2.809 -11.698 31.314 1.00 96.81 433 THR A C 1
ATOM 3362 O O . THR A 1 433 ? -3.451 -10.723 30.934 1.00 96.81 433 THR A O 1
ATOM 3365 N N . THR A 1 434 ? -1.670 -12.095 30.756 1.00 95.81 434 THR A N 1
ATOM 3366 C CA . THR A 1 434 ? -1.063 -11.444 29.590 1.00 95.81 434 THR A CA 1
ATOM 3367 C C . THR A 1 434 ? -0.948 -12.454 28.459 1.00 95.81 434 THR A C 1
ATOM 3369 O O . THR A 1 434 ? -0.671 -13.627 28.710 1.00 95.81 434 THR A O 1
ATOM 3372 N N . ASP A 1 435 ? -1.178 -11.996 27.237 1.00 92.56 435 ASP A N 1
ATOM 3373 C CA . ASP A 1 435 ? -1.074 -12.778 26.009 1.00 92.56 435 ASP A CA 1
ATOM 3374 C C . ASP A 1 435 ? -0.339 -11.944 24.946 1.00 92.56 435 ASP A C 1
ATOM 3376 O O . ASP A 1 435 ? -0.374 -10.711 24.984 1.00 92.56 435 ASP A O 1
ATOM 3380 N N . ASN A 1 436 ? 0.348 -12.613 24.023 1.00 90.69 436 ASN A N 1
ATOM 3381 C CA . ASN A 1 436 ? 0.939 -11.993 22.843 1.00 90.69 436 ASN A CA 1
ATOM 3382 C C . ASN A 1 436 ? 0.235 -12.574 21.617 1.00 90.69 436 ASN A C 1
ATOM 3384 O O . ASN A 1 436 ? 0.396 -13.752 21.295 1.00 90.69 436 ASN A O 1
ATOM 3388 N N . CYS A 1 437 ? -0.563 -11.743 20.951 1.00 87.50 437 CYS A N 1
ATOM 3389 C CA . CYS A 1 437 ? -1.480 -12.199 19.917 1.00 87.50 437 CYS A CA 1
ATOM 3390 C C . CYS A 1 437 ? -0.868 -12.197 18.504 1.00 87.50 437 CYS A C 1
ATOM 3392 O O . CYS A 1 437 ? -1.518 -12.663 17.571 1.00 87.50 437 CYS A O 1
ATOM 3394 N N . GLY A 1 438 ? 0.373 -11.728 18.326 1.00 81.69 438 GLY A N 1
ATOM 3395 C CA . GLY A 1 438 ? 1.070 -11.720 17.033 1.00 81.69 438 GLY A CA 1
ATOM 3396 C C . GLY A 1 438 ? 1.047 -10.381 16.288 1.00 81.69 438 GLY A C 1
ATOM 3397 O O . GLY A 1 438 ? 1.708 -10.258 15.257 1.00 81.69 438 GLY A O 1
ATOM 3398 N N . GLY A 1 439 ? 0.345 -9.378 16.820 1.00 86.56 439 GLY A N 1
ATOM 3399 C CA . GLY A 1 439 ? 0.573 -7.978 16.480 1.00 86.56 439 GLY A CA 1
ATOM 3400 C C . GLY A 1 439 ? 0.080 -7.489 15.127 1.00 86.56 439 GLY A C 1
ATOM 3401 O O . GLY A 1 439 ? -0.513 -8.213 14.324 1.00 86.56 439 GLY A O 1
ATOM 3402 N N . TYR A 1 440 ? 0.362 -6.212 14.878 1.00 85.94 440 TYR A N 1
ATOM 3403 C CA . TYR A 1 440 ? -0.115 -5.423 13.744 1.00 85.94 440 TYR A CA 1
ATOM 3404 C C . TYR A 1 440 ? 0.160 -6.098 12.399 1.00 85.94 440 TYR A C 1
ATOM 3406 O O . TYR A 1 440 ? -0.739 -6.218 11.566 1.00 85.94 440 TYR A O 1
ATOM 3414 N N . TRP A 1 441 ? 1.373 -6.619 12.192 1.00 86.31 441 TRP A N 1
ATOM 3415 C CA . TRP A 1 441 ? 1.761 -7.276 10.939 1.00 86.31 441 TRP A CA 1
ATOM 3416 C C . TRP A 1 441 ? 0.973 -8.566 10.668 1.00 86.31 441 TRP A C 1
ATOM 3418 O O . TRP A 1 441 ? 0.742 -8.922 9.511 1.00 86.31 441 TRP A O 1
ATOM 3428 N N . GLY A 1 442 ? 0.480 -9.228 11.719 1.00 88.25 442 GLY A N 1
ATOM 3429 C CA . GLY A 1 442 ? -0.381 -10.405 11.618 1.00 88.25 442 GLY A CA 1
ATOM 3430 C C . GLY A 1 442 ? -1.766 -10.127 11.021 1.00 88.25 442 GLY A C 1
ATOM 3431 O O . GLY A 1 442 ? -2.455 -11.072 10.640 1.00 88.25 442 GLY A O 1
ATOM 3432 N N . SER A 1 443 ? -2.170 -8.858 10.894 1.00 92.38 443 SER A N 1
ATOM 3433 C CA . SER A 1 443 ? -3.509 -8.459 10.433 1.00 92.38 443 SER A CA 1
ATOM 3434 C C . SER A 1 443 ? -3.695 -8.414 8.914 1.00 92.38 443 SER A C 1
ATOM 3436 O O . SER A 1 443 ? -4.809 -8.599 8.420 1.00 92.38 443 SER A O 1
ATOM 3438 N N . PHE A 1 444 ? -2.621 -8.226 8.144 1.00 90.25 444 PHE A N 1
ATOM 3439 C CA . PHE A 1 444 ? -2.721 -8.085 6.686 1.00 90.25 444 PHE A CA 1
ATOM 3440 C C . PHE A 1 444 ? -3.072 -9.402 5.992 1.00 90.25 444 PHE A C 1
ATOM 3442 O O . PHE A 1 444 ? -3.874 -9.429 5.061 1.00 90.25 444 PHE A O 1
ATOM 3449 N N . LYS A 1 445 ? -2.515 -10.523 6.467 1.00 90.75 445 LYS A N 1
ATOM 3450 C CA . LYS A 1 445 ? -2.812 -11.853 5.918 1.00 90.75 445 LYS A CA 1
ATOM 3451 C C . LYS A 1 445 ? -4.310 -12.199 5.987 1.00 90.75 445 LYS A C 1
ATOM 3453 O O . LYS A 1 445 ? -4.856 -12.565 4.947 1.00 90.75 445 LYS A O 1
ATOM 3458 N N . PRO A 1 446 ? -4.999 -12.107 7.144 1.00 91.88 446 PRO A N 1
ATOM 3459 C CA . PRO A 1 446 ? -6.436 -12.368 7.209 1.00 91.88 446 PRO A CA 1
ATOM 3460 C C . PRO A 1 446 ? -7.272 -11.344 6.429 1.00 91.88 446 PRO A C 1
ATOM 3462 O O . PRO A 1 446 ? -8.255 -11.744 5.809 1.00 91.88 446 PRO A O 1
ATOM 3465 N N . GLN A 1 447 ? -6.873 -10.068 6.380 1.00 93.81 447 GLN A N 1
ATOM 3466 C CA . GLN A 1 447 ? -7.539 -9.073 5.531 1.00 93.81 447 GLN A CA 1
ATOM 3467 C C . GLN A 1 447 ? -7.477 -9.472 4.047 1.00 93.81 447 GLN A C 1
ATOM 3469 O O . GLN A 1 447 ? -8.506 -9.56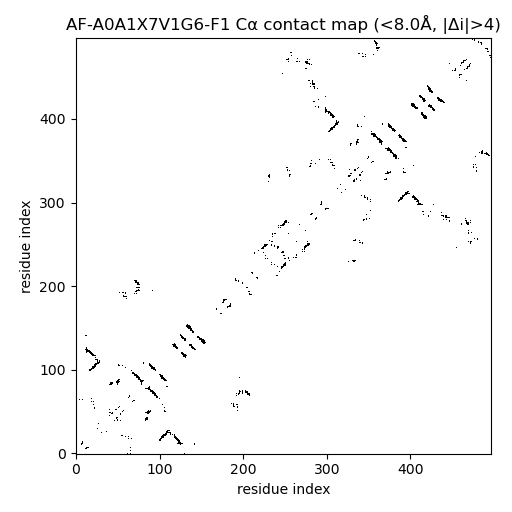1 3.378 1.00 93.81 447 GLN A O 1
ATOM 3474 N N . MET A 1 448 ? -6.282 -9.770 3.531 1.00 93.06 448 MET A N 1
ATOM 3475 C CA . MET A 1 448 ? -6.103 -10.188 2.140 1.00 93.06 448 MET A CA 1
ATOM 3476 C C . MET A 1 448 ? -6.826 -11.509 1.848 1.00 93.06 448 MET A C 1
ATOM 3478 O O . MET A 1 448 ? -7.423 -11.672 0.786 1.00 93.06 448 MET A O 1
ATOM 3482 N N . ALA A 1 449 ? -6.825 -12.446 2.801 1.00 92.44 449 ALA A N 1
ATOM 3483 C CA . ALA A 1 449 ? -7.569 -13.693 2.671 1.00 92.44 449 ALA A CA 1
ATOM 3484 C C . ALA A 1 449 ? -9.077 -13.445 2.503 1.00 92.44 449 ALA A C 1
ATOM 3486 O O . ALA A 1 449 ? -9.690 -14.089 1.657 1.00 92.44 449 ALA A O 1
ATOM 3487 N N . SER A 1 450 ? -9.659 -12.495 3.241 1.00 93.25 450 SER A N 1
ATOM 3488 C CA . SER A 1 450 ? -11.069 -12.116 3.085 1.00 93.25 450 SER A CA 1
ATOM 3489 C C . SER A 1 450 ? -11.360 -11.523 1.701 1.00 93.25 450 SER A C 1
ATOM 3491 O O . SER A 1 450 ? -12.303 -11.944 1.029 1.00 93.25 450 SER A O 1
ATOM 3493 N N . PHE A 1 451 ? -10.488 -10.641 1.194 1.00 95.06 451 PHE A N 1
ATOM 3494 C CA . PHE A 1 451 ? -10.619 -10.124 -0.172 1.00 95.06 451 PHE A CA 1
ATOM 3495 C C . PHE A 1 451 ? -10.578 -11.249 -1.218 1.00 95.06 451 PHE A C 1
ATOM 3497 O O . PHE A 1 451 ? -11.452 -11.328 -2.080 1.00 95.06 451 PHE A O 1
ATOM 3504 N N . ILE A 1 452 ? -9.614 -12.171 -1.114 1.00 94.31 452 ILE A N 1
ATOM 3505 C CA . ILE A 1 452 ? -9.485 -13.318 -2.027 1.00 94.31 452 ILE A CA 1
ATOM 3506 C C . ILE A 1 452 ? -10.712 -14.240 -1.946 1.00 94.31 452 ILE A C 1
ATOM 3508 O O . ILE A 1 452 ? -11.205 -14.687 -2.983 1.00 94.31 452 ILE A O 1
ATOM 3512 N N . SER A 1 453 ? -11.229 -14.515 -0.748 1.00 93.62 453 SER A N 1
ATOM 3513 C CA . SER A 1 453 ? -12.453 -15.306 -0.557 1.00 93.62 453 SER A CA 1
ATOM 3514 C C . SER A 1 453 ? -13.662 -14.638 -1.212 1.00 93.62 453 SER A C 1
ATOM 3516 O O . SER A 1 453 ? -14.468 -15.310 -1.862 1.00 93.62 453 SER A O 1
ATOM 3518 N N . ALA A 1 454 ? -13.763 -13.309 -1.123 1.00 94.06 454 ALA A N 1
ATOM 3519 C CA . ALA A 1 454 ? -14.805 -12.551 -1.803 1.00 94.06 454 ALA A CA 1
ATOM 3520 C C . ALA A 1 454 ? -14.678 -12.628 -3.333 1.00 94.06 454 ALA A C 1
ATOM 3522 O O . ALA A 1 454 ? -15.680 -12.840 -4.019 1.00 94.06 454 ALA A O 1
ATOM 3523 N N . LEU A 1 455 ? -13.458 -12.545 -3.881 1.00 94.00 455 LEU A N 1
ATOM 3524 C CA . LEU A 1 455 ? -13.210 -12.739 -5.319 1.00 94.00 455 LEU A CA 1
ATOM 3525 C C . LEU A 1 455 ? -13.629 -14.139 -5.791 1.00 94.00 455 LEU A C 1
ATOM 3527 O O . LEU A 1 455 ? -14.224 -14.290 -6.858 1.00 94.00 455 LEU A O 1
ATOM 3531 N N . LYS A 1 456 ? -13.379 -15.163 -4.969 1.00 93.00 456 LYS A N 1
ATOM 3532 C CA . LYS A 1 456 ? -13.792 -16.552 -5.226 1.00 93.00 456 LYS A CA 1
ATOM 3533 C C . LYS A 1 456 ? -15.282 -16.811 -4.987 1.00 93.00 456 LYS A C 1
ATOM 3535 O O . LYS A 1 456 ? -15.747 -17.917 -5.255 1.00 93.00 456 LYS A O 1
ATOM 3540 N N . LYS A 1 457 ? -16.040 -15.805 -4.528 1.00 89.56 457 LYS A N 1
ATOM 3541 C CA . LYS A 1 457 ? -17.460 -15.904 -4.142 1.00 89.56 457 LYS A CA 1
ATOM 3542 C C . LYS A 1 457 ? -17.716 -16.885 -2.988 1.00 89.56 457 LYS A C 1
ATOM 3544 O O . LYS A 1 457 ? -18.830 -17.379 -2.832 1.00 89.56 457 LYS A O 1
ATOM 3549 N N . GLU A 1 458 ? -16.691 -17.155 -2.185 1.00 87.06 458 GLU A N 1
ATOM 3550 C CA . GLU A 1 458 ? -16.767 -17.955 -0.956 1.00 87.06 458 GLU A CA 1
ATOM 3551 C C . GLU A 1 458 ? -17.225 -17.094 0.234 1.00 87.06 458 GLU A C 1
ATOM 3553 O O . GLU A 1 458 ? -17.814 -17.595 1.189 1.00 87.06 458 GLU A O 1
ATOM 3558 N N . GLU A 1 459 ? -17.004 -15.782 0.141 1.00 86.56 459 GLU A N 1
ATOM 3559 C CA . GLU A 1 459 ? -17.426 -14.768 1.102 1.00 86.56 459 GLU A CA 1
ATOM 3560 C C . GLU A 1 459 ? -18.190 -13.645 0.383 1.00 86.56 459 GLU A C 1
ATOM 3562 O O . GLU A 1 459 ? -17.956 -13.361 -0.792 1.00 86.56 459 GLU A O 1
ATOM 3567 N N . LYS A 1 460 ? -19.129 -12.992 1.077 1.00 83.19 460 LYS A N 1
ATOM 3568 C CA . LYS A 1 460 ? -19.833 -11.815 0.558 1.00 83.19 460 LYS A CA 1
ATOM 3569 C C . LYS A 1 460 ? -19.492 -10.600 1.409 1.00 83.19 460 LYS A C 1
ATOM 3571 O O . LYS A 1 460 ? -19.776 -10.589 2.606 1.00 83.19 460 LYS A O 1
ATOM 3576 N N . ILE A 1 461 ? -18.985 -9.548 0.769 1.00 84.88 461 ILE A N 1
ATOM 3577 C CA . ILE A 1 461 ? -18.800 -8.240 1.406 1.00 84.88 461 ILE A CA 1
ATOM 3578 C C . ILE A 1 461 ? -20.182 -7.604 1.594 1.00 84.88 461 ILE A C 1
ATOM 3580 O O . ILE A 1 461 ? -20.734 -6.969 0.699 1.00 84.88 461 ILE A O 1
ATOM 3584 N N . THR A 1 462 ? -20.797 -7.870 2.742 1.00 83.56 462 THR A N 1
ATOM 3585 C CA . THR A 1 462 ? -22.051 -7.231 3.166 1.00 83.56 462 THR A CA 1
ATOM 3586 C C . THR A 1 462 ? -21.767 -5.885 3.832 1.00 83.56 462 THR A C 1
ATOM 3588 O O . THR A 1 462 ? -20.620 -5.578 4.143 1.00 83.56 462 THR A O 1
ATOM 3591 N N . GLU A 1 463 ? -22.795 -5.085 4.113 1.00 79.44 463 GLU A N 1
ATOM 3592 C CA . GLU A 1 463 ? -22.615 -3.818 4.840 1.00 79.44 463 GLU A CA 1
ATOM 3593 C C . GLU A 1 463 ? -21.967 -4.006 6.219 1.00 79.44 463 GLU A C 1
ATOM 3595 O O . GLU A 1 463 ? -21.156 -3.182 6.622 1.00 79.44 463 GLU A O 1
ATOM 3600 N N . ALA A 1 464 ? -22.256 -5.116 6.904 1.00 78.12 464 ALA A N 1
ATOM 3601 C CA . ALA A 1 464 ? -21.688 -5.444 8.213 1.00 78.12 464 ALA A CA 1
ATOM 3602 C C . ALA A 1 464 ? -20.306 -6.125 8.142 1.00 78.12 464 ALA A C 1
ATOM 3604 O O . ALA A 1 464 ? -19.734 -6.471 9.176 1.00 78.12 464 ALA A O 1
ATOM 3605 N N . HIS A 1 465 ? -19.780 -6.371 6.939 1.00 88.31 465 HIS A N 1
ATOM 3606 C CA . HIS A 1 465 ? -18.462 -6.968 6.753 1.00 88.31 465 HIS A CA 1
ATOM 3607 C C . HIS A 1 465 ? -17.357 -6.005 7.219 1.00 88.31 465 HIS A C 1
ATOM 3609 O O . HIS A 1 465 ? -17.451 -4.799 7.002 1.00 88.31 465 HIS A O 1
ATOM 3615 N N . THR A 1 466 ? -16.275 -6.517 7.814 1.00 85.44 466 THR A N 1
ATOM 3616 C CA . THR A 1 466 ? -15.199 -5.674 8.376 1.00 85.44 466 THR A CA 1
ATOM 3617 C C . THR A 1 466 ? -14.509 -4.811 7.320 1.00 85.44 466 THR A C 1
ATOM 3619 O O . THR A 1 466 ? -14.197 -3.655 7.582 1.00 85.44 466 THR A O 1
ATOM 3622 N N . GLY A 1 467 ? -14.336 -5.333 6.108 1.00 88.00 467 GLY A N 1
ATOM 3623 C CA . GLY A 1 467 ? -13.833 -4.587 4.949 1.00 88.00 467 GLY A CA 1
ATOM 3624 C C . GLY A 1 467 ? -14.897 -3.825 4.145 1.00 88.00 467 GLY A C 1
ATOM 3625 O O . GLY A 1 467 ? -14.619 -3.435 3.014 1.00 88.00 467 GLY A O 1
ATOM 3626 N N . SER A 1 468 ? -16.134 -3.667 4.632 1.00 94.00 468 SER A N 1
ATOM 3627 C CA . SER A 1 468 ? -17.172 -2.991 3.844 1.00 94.00 468 SER A CA 1
ATOM 3628 C C . SER A 1 468 ? -16.869 -1.499 3.666 1.00 94.00 468 SER A C 1
ATOM 3630 O O . SER A 1 468 ? -16.356 -0.825 4.564 1.00 94.00 468 SER A O 1
ATOM 3632 N N . VAL A 1 469 ? -17.240 -0.964 2.502 1.00 94.69 469 VAL A N 1
ATOM 3633 C CA . VAL A 1 469 ? -17.137 0.474 2.212 1.00 94.69 469 VAL A CA 1
ATOM 3634 C C . VAL A 1 469 ? -17.984 1.289 3.195 1.00 94.69 469 VAL A C 1
ATOM 3636 O O . VAL A 1 469 ? -17.544 2.339 3.649 1.00 94.69 469 VAL A O 1
ATOM 3639 N N . SER A 1 470 ? -19.155 0.780 3.593 1.00 93.88 470 SER A N 1
ATOM 3640 C CA . SER A 1 470 ? -20.035 1.433 4.575 1.00 93.88 470 SER A CA 1
ATOM 3641 C C . SER A 1 470 ? -19.346 1.620 5.927 1.00 93.88 470 SER A C 1
ATOM 3643 O O . SER A 1 470 ? -19.349 2.717 6.482 1.00 93.88 470 SER A O 1
ATOM 3645 N N . GLU A 1 471 ? -18.679 0.584 6.436 1.00 94.25 471 GLU A N 1
ATOM 3646 C CA . GLU A 1 471 ? -17.954 0.693 7.698 1.00 94.25 471 GLU A CA 1
ATOM 3647 C C . GLU A 1 471 ? -16.768 1.661 7.606 1.00 94.25 471 GLU A C 1
ATOM 3649 O O . GLU A 1 471 ? -16.543 2.429 8.541 1.00 94.25 471 GLU A O 1
ATOM 3654 N N . ALA A 1 472 ? -16.052 1.674 6.477 1.00 94.69 472 ALA A N 1
ATOM 3655 C CA . ALA A 1 472 ? -14.934 2.593 6.254 1.00 94.69 472 ALA A CA 1
ATOM 3656 C C . ALA A 1 472 ? -15.388 4.059 6.133 1.00 94.69 472 ALA A C 1
ATOM 3658 O O . ALA A 1 472 ? -14.712 4.959 6.632 1.00 94.69 472 ALA A O 1
ATOM 3659 N N . VAL A 1 473 ? -16.560 4.313 5.535 1.00 95.38 473 VAL A N 1
ATOM 3660 C CA . VAL A 1 473 ? -17.192 5.643 5.534 1.00 95.38 473 VAL A CA 1
ATOM 3661 C C . VAL A 1 473 ? -17.437 6.117 6.963 1.00 95.38 473 VAL A C 1
ATOM 3663 O O . VAL A 1 473 ? -17.107 7.253 7.296 1.00 95.38 473 VAL A O 1
ATOM 3666 N N . LYS A 1 474 ? -17.988 5.258 7.826 1.00 95.12 474 LYS A N 1
ATOM 3667 C CA . LYS A 1 474 ? -18.286 5.623 9.217 1.00 95.12 474 LYS A CA 1
ATOM 3668 C C . LYS A 1 474 ? -17.032 6.025 9.999 1.00 95.12 474 LYS A C 1
ATOM 3670 O O . LYS A 1 474 ? -17.109 6.961 10.789 1.00 95.12 474 LYS A O 1
ATOM 3675 N N . ASP A 1 475 ? -15.888 5.382 9.757 1.00 94.94 475 ASP A N 1
ATOM 3676 C CA . ASP A 1 475 ? -14.620 5.769 10.397 1.00 94.94 475 ASP A CA 1
ATOM 3677 C C . ASP A 1 475 ? -14.196 7.187 10.002 1.00 94.94 475 ASP A C 1
ATOM 3679 O O . ASP A 1 475 ? -13.881 8.011 10.860 1.00 94.94 475 ASP A O 1
ATOM 3683 N N . VAL A 1 476 ? -14.261 7.500 8.704 1.00 95.75 476 VAL A N 1
ATOM 3684 C CA . VAL A 1 476 ? -13.941 8.838 8.190 1.00 95.75 476 VAL A CA 1
ATOM 3685 C C . VAL A 1 476 ? -14.919 9.885 8.731 1.00 95.75 476 VAL A C 1
ATOM 3687 O O . VAL A 1 476 ? -14.504 10.977 9.115 1.00 95.75 476 VAL A O 1
ATOM 3690 N N . LEU A 1 477 ? -16.212 9.563 8.826 1.00 95.56 477 LEU A N 1
ATOM 3691 C CA . LEU A 1 477 ? -17.223 10.486 9.348 1.00 95.56 477 LEU A CA 1
ATOM 3692 C C . LEU A 1 477 ? -16.983 10.877 10.809 1.00 95.56 477 LEU A C 1
ATOM 3694 O O . LEU A 1 477 ? -17.285 12.014 11.172 1.00 95.56 477 LEU A O 1
ATOM 3698 N N . VAL A 1 478 ? -16.409 9.992 11.629 1.00 96.62 478 VAL A N 1
ATOM 3699 C CA . VAL A 1 478 ? -15.997 10.337 12.999 1.00 96.62 478 VAL A CA 1
ATOM 3700 C C . VAL A 1 478 ? -14.878 11.379 12.971 1.00 96.62 478 VAL A C 1
ATOM 3702 O O . VAL A 1 478 ? -15.010 12.406 13.634 1.00 96.62 478 VAL A O 1
ATOM 3705 N N . SER A 1 479 ? -13.824 11.180 12.170 1.00 95.94 479 SER A N 1
ATOM 3706 C CA . SER A 1 479 ? -12.748 12.175 12.021 1.00 95.94 479 SER A CA 1
ATOM 3707 C C . SER A 1 479 ? -13.284 13.523 11.527 1.00 95.94 479 SER A C 1
ATOM 3709 O O . SER A 1 479 ? -12.960 14.569 12.086 1.00 95.94 479 SER A O 1
ATOM 3711 N N . LEU A 1 480 ? -14.176 13.512 10.533 1.00 95.00 480 LEU A N 1
ATOM 3712 C CA . LEU A 1 480 ? -14.781 14.732 9.994 1.00 95.00 480 LEU A CA 1
ATOM 3713 C C . LEU A 1 480 ? -15.728 15.420 10.989 1.00 95.00 480 LEU A C 1
ATOM 3715 O O . LEU A 1 480 ? -15.815 16.646 11.001 1.00 95.00 480 LEU A O 1
ATOM 3719 N N . ALA A 1 481 ? -16.423 14.663 11.841 1.00 96.06 481 ALA A N 1
ATOM 3720 C CA . ALA A 1 481 ? -17.225 15.226 12.924 1.00 96.06 481 ALA A CA 1
ATOM 3721 C C . ALA A 1 481 ? -16.356 15.881 14.005 1.00 96.06 481 ALA A C 1
ATOM 3723 O O . ALA A 1 481 ? -16.761 16.898 14.562 1.00 96.06 481 ALA A O 1
ATOM 3724 N N . ILE A 1 482 ? -15.155 15.352 14.277 1.00 96.88 482 ILE A N 1
ATOM 3725 C CA . ILE A 1 482 ? -14.203 15.987 15.203 1.00 96.88 482 ILE A CA 1
ATOM 3726 C C . ILE A 1 482 ? -13.795 17.360 14.665 1.00 96.88 482 ILE A C 1
ATOM 3728 O O . ILE A 1 482 ? -13.845 18.327 15.420 1.00 96.88 482 ILE A O 1
ATOM 3732 N N . TYR A 1 483 ? -13.486 17.482 13.369 1.00 95.44 483 TYR A N 1
ATOM 3733 C CA . TYR A 1 483 ? -13.191 18.788 12.769 1.00 95.44 483 TYR A CA 1
ATOM 3734 C C . TYR A 1 483 ? -14.354 19.774 12.892 1.00 95.44 483 TYR A C 1
ATOM 3736 O O . TYR A 1 483 ? -14.140 20.894 13.350 1.00 95.44 483 TYR A O 1
ATOM 3744 N N . ARG A 1 484 ? -15.585 19.353 12.561 1.00 95.88 484 ARG A N 1
ATOM 3745 C CA . ARG A 1 484 ? -16.774 20.208 12.734 1.00 95.88 484 ARG A CA 1
ATOM 3746 C C . ARG A 1 484 ? -16.962 20.635 14.187 1.00 95.88 484 ARG A C 1
ATOM 3748 O O . ARG A 1 484 ? -17.255 21.789 14.459 1.00 95.88 484 ARG A O 1
ATOM 3755 N N . SER A 1 485 ? -16.740 19.723 15.130 1.00 97.88 485 SER A N 1
ATOM 3756 C CA . SER A 1 485 ? -16.887 20.012 16.556 1.00 97.88 485 SER A CA 1
ATOM 3757 C C . SER A 1 485 ? -15.896 21.061 17.042 1.00 97.88 485 SER A C 1
ATOM 3759 O O . SER A 1 485 ? -16.262 21.899 17.864 1.00 97.88 485 SER A O 1
ATOM 3761 N N . VAL A 1 486 ? -14.667 21.032 16.524 1.00 97.00 486 VAL A N 1
ATOM 3762 C CA . VAL A 1 486 ? -13.654 22.051 16.815 1.00 97.00 486 VAL A CA 1
ATOM 3763 C C . VAL A 1 486 ? -14.036 23.396 16.209 1.00 97.00 486 VAL A C 1
ATOM 3765 O O . VAL A 1 486 ? -13.916 24.410 16.886 1.00 97.00 486 VAL A O 1
ATOM 3768 N N . GLU A 1 487 ? -14.506 23.414 14.961 1.00 95.94 487 GLU A N 1
ATOM 3769 C CA . GLU A 1 487 ? -14.919 24.646 14.280 1.00 95.94 487 GLU A CA 1
ATOM 3770 C C . GLU A 1 487 ? -16.130 25.306 14.957 1.00 95.94 487 GLU A C 1
ATOM 3772 O O . GLU A 1 487 ? -16.183 26.528 15.089 1.00 95.94 487 GLU A O 1
ATOM 3777 N N . GLU A 1 488 ? -17.089 24.501 15.416 1.00 96.62 488 GLU A N 1
ATOM 3778 C CA . GLU A 1 488 ? -18.338 24.974 16.020 1.00 96.62 488 GLU A CA 1
ATOM 3779 C C . GLU A 1 488 ? -18.288 25.070 17.558 1.00 96.62 488 GLU A C 1
ATOM 3781 O O . GLU A 1 488 ? -19.263 25.499 18.178 1.00 96.62 488 GLU A O 1
ATOM 3786 N N . GLU A 1 489 ? -17.176 24.657 18.175 1.00 96.31 489 GLU A N 1
ATOM 3787 C CA . GLU A 1 489 ? -16.934 24.617 19.628 1.00 96.31 489 GLU A CA 1
ATOM 3788 C C . GLU A 1 489 ? -18.063 23.948 20.441 1.00 96.31 489 GLU A C 1
ATOM 3790 O O . GLU A 1 489 ? -18.420 24.369 21.548 1.00 96.31 489 GLU A O 1
ATOM 3795 N N . LYS A 1 490 ? -18.661 22.879 19.901 1.00 97.19 490 LYS A N 1
ATOM 3796 C CA . LYS A 1 490 ? -19.808 22.194 20.518 1.00 97.19 490 LYS A CA 1
ATOM 3797 C C . LYS A 1 490 ? -19.820 20.692 20.245 1.00 97.19 490 LYS A C 1
ATOM 3799 O O . LYS A 1 490 ? -19.017 20.167 19.480 1.00 97.19 490 LYS A O 1
ATOM 3804 N N . TRP A 1 491 ? -20.761 19.997 20.884 1.00 97.94 491 TRP A N 1
ATOM 3805 C CA . TRP A 1 491 ? -21.051 18.599 20.565 1.00 97.94 491 TRP A CA 1
ATOM 3806 C C . TRP A 1 491 ? -21.626 18.473 19.154 1.00 97.94 491 TRP A C 1
ATOM 3808 O O . TRP A 1 491 ? -22.636 19.105 18.849 1.00 97.94 491 TRP A O 1
ATOM 3818 N N . GLU A 1 492 ? -21.029 17.597 18.356 1.00 97.44 492 GLU A N 1
ATOM 3819 C CA . GLU A 1 492 ? -21.440 17.276 16.992 1.00 97.44 492 GLU A CA 1
ATOM 3820 C C . GLU A 1 492 ? -21.966 15.853 16.895 1.00 97.44 492 GLU A C 1
ATOM 3822 O O . GLU A 1 492 ? -21.412 14.934 17.504 1.00 97.44 492 GLU A O 1
ATOM 3827 N N . ASN A 1 493 ? -23.007 15.662 16.089 1.00 96.38 493 ASN A N 1
ATOM 3828 C CA . ASN A 1 493 ? -23.494 14.330 15.757 1.00 96.38 493 ASN A CA 1
ATOM 3829 C C . ASN A 1 493 ? -22.610 13.688 14.678 1.00 96.38 493 ASN A C 1
ATOM 3831 O O . ASN A 1 493 ? -22.086 14.350 13.773 1.00 96.38 493 ASN A O 1
ATOM 3835 N N . VAL A 1 494 ? -22.479 12.367 14.761 1.00 94.38 494 VAL A N 1
ATOM 3836 C CA . VAL A 1 494 ? -21.862 11.530 13.730 1.00 94.38 494 VAL A CA 1
ATOM 3837 C C . VAL A 1 494 ? -22.984 10.922 12.890 1.00 94.38 494 VAL A C 1
ATOM 3839 O O . VAL A 1 494 ? -23.386 9.771 13.068 1.00 94.38 494 VAL A O 1
ATOM 3842 N N . ASP A 1 495 ? -23.526 11.732 11.985 1.00 79.56 495 ASP A N 1
ATOM 3843 C CA . ASP A 1 495 ? -24.588 11.297 11.083 1.00 79.56 495 ASP A CA 1
ATOM 3844 C C . ASP A 1 495 ? -23.996 10.524 9.900 1.00 79.56 495 ASP A C 1
ATOM 3846 O O . ASP A 1 495 ? -23.202 11.047 9.115 1.00 79.56 495 ASP A O 1
ATOM 3850 N N . VAL A 1 496 ? -24.390 9.256 9.783 1.00 66.38 496 VAL A N 1
ATOM 3851 C CA . VAL A 1 496 ? -24.158 8.426 8.596 1.00 66.38 496 VAL A CA 1
ATOM 3852 C C . VAL A 1 496 ? -25.353 8.654 7.675 1.00 66.38 496 VAL A C 1
ATOM 3854 O O . VAL A 1 496 ? -26.476 8.675 8.175 1.00 66.38 496 VAL A O 1
ATOM 3857 N N . PHE A 1 497 ? -25.080 8.891 6.388 1.00 64.62 497 PHE A N 1
ATOM 3858 C CA . PHE A 1 497 ? -26.039 9.341 5.366 1.00 64.62 497 PHE A CA 1
ATOM 3859 C C . PHE A 1 497 ? -27.431 8.710 5.417 1.00 64.62 497 PHE A C 1
ATOM 3861 O O . PHE A 1 497 ? -27.524 7.486 5.667 1.00 64.62 497 PHE A O 1
#

Organism: Amphimedon queenslandica (NCBI:txid400682)

Mean predicted aligned error: 11.02 Å

Sequence (497 aa):
VVQAIKLIKEGVIGEPYYAQGNCFESIGIDDFDFCEVPDWIYDPEKNGGGAVMAGGVHWIRPLRLMLGDMDKVAAMTMDAWKTMRAETLAHALVKFKNGKQGVLHFHYSDIPMEKIPFFQIFGPKGEITIHGVFDGGITVHTKDKVTTDNCGGYMSAFKPQMASFFAAVKKGEKLADSHPGSVSEAMKDVLVALAIYRSAEKGAWENVDVYGSVEEAGDDSYDAAVIMVPHHLHVEIAREVLSKGKHVLLEKPLAISIEGCRELLALAQSTDRVFMAAENSPHWPEVVRAIQLIKEGVIGEPYYAQANYWEAIAKEDYDVGAVPSWVYDPKKVGGGVLMAGAVHWIRPIRMILGEIDKLVGMTVNAWDRMKGESLAHALVQCKNGKKGVLHFHYNDVPKEEIPFFQIFGPKGEITIHGKFEGGITVHTKDKVTTDNCGGYWGSFKPQMASFISALKKEEKITEAHTGSVSEAVKDVLVSLAIYRSVEEEKWENVDVF

pLDDT: mean 88.82, std 10.74, range [39.06, 98.69]

Radius of gyration: 27.99 Å; Cα contacts (8 Å, |Δi|>4): 1060; chains: 1; bounding box: 66×47×85 Å

Foldseek 3Di:
DVVLLVCCVVCVQHPWQEKEFEAADAPPPDPDPDDDDDPLQLPCVRQVAHQCRNPVLVRLLVCCSRNNAWFKKAKAFDCPDDSRPHTQWMKIWTAHPVRGTYIYITHYHNDDDDFDFRMWIHHNFWIWTAGDQQQQWIWIDGPVDIDIDRPRGNVVVVVVLVVVVVVCVVVVHADDCPDSNHPNSSVLSVLNSVSNVVNNVVSHMGTSQDDPAPVRCDLPNDQEDEADDFQQCLLVRVCVQVVSVHAYEYEPLNHLDLVSLVSVQVSLVVHPHHYFYLQLLCLWLLLVVVLVCAVVCQQHQWQEKEFAAEDACAVVCVVVCVDPLLQLPCSRQNAHQLRNPQLSLLLSCCVRQNAWFKKAKDFDCPDPSRPGTQWMKMWTAHPVRGIYIYTTGYHHDDDDKDFRMWTHGNFWIKTFTRDQQTKIWIDGPVDIDIDRRRGDVSRNVVSVVQSVCVVVVVDPQDCPRSRHSVSSSLSSLVSVQNVVNNVVVHMGTSDDD